Protein AF-0000000086685104 (afdb_homodimer)

Nearest PDB structures (foldseek):
  2nsg-assembly1_A  TM=6.464E-01  e=2.372E-06  Corynebacterium glutamicum
  2nsf-assembly1_A  TM=6.396E-01  e=6.032E-06  Corynebacterium glutamicum
  8af2-assembly2_B  TM=7.830E-01  e=2.736E-03  Homo sapiens
  5cog-assembly1_A  TM=7.017E-01  e=1.437E-02  Saccharomyces cerevisiae
  4x8e-assembly2_B  TM=3.716E-01  e=4.270E-02  Mycolicibacterium thermoresistibile ATCC 19527

InterPro domains:
  IPR017517 Maleylpyruvate isomerase, mycothiol-dependent enzyme [TIGR03083] (17-227)
  IPR024344 Mycothiol-dependent maleylpyruvate isomerase, metal-binding domain [PF11716] (18-158)
  IPR034660 DinB/YfiT-like putative metalloenzymes [G3DSA:1.20.120.450] (12-161)
  IPR034660 DinB/YfiT-like putative metalloenzymes [SSF109854] (9-164)

Solvent-accessible surface area (backbone atoms only — not comparable to full-atom values): 30362 Å² total; per-residue (Å²): 129,89,81,55,62,44,55,29,78,87,56,82,58,71,86,49,43,58,58,51,51,51,50,48,51,54,54,58,72,68,52,51,76,69,47,39,62,28,61,39,88,52,87,94,28,26,34,48,41,51,52,44,43,53,43,51,50,46,46,38,46,46,7,36,70,75,67,66,35,77,68,76,70,59,56,93,90,44,52,65,48,56,35,51,50,48,55,49,49,42,35,35,62,41,49,52,41,43,21,70,67,55,47,51,51,48,41,52,55,49,47,51,50,51,47,54,51,61,71,70,56,63,46,77,43,75,48,60,54,47,81,36,57,32,86,54,62,32,40,33,27,56,54,55,35,50,52,50,36,52,54,51,49,54,48,37,41,43,18,61,51,60,75,44,86,56,75,58,53,39,86,60,32,18,62,37,49,55,49,42,56,44,14,45,32,48,47,42,60,83,60,87,69,61,70,68,38,28,42,32,42,35,31,41,65,59,30,40,51,60,43,23,33,34,30,44,95,88,47,41,24,28,41,58,78,63,71,98,62,84,54,48,10,31,33,38,33,38,37,71,52,46,57,28,32,26,64,63,74,39,48,52,67,59,41,54,76,68,38,49,77,47,68,42,61,67,58,36,55,42,57,48,63,35,44,51,48,90,69,63,75,76,82,128,127,87,82,54,60,45,54,28,77,89,56,82,58,71,85,48,42,58,58,51,50,51,50,48,51,54,53,60,72,68,53,51,75,69,47,39,63,28,60,39,88,52,86,96,30,26,34,48,40,51,54,44,42,53,43,51,50,49,46,38,47,45,8,37,70,74,65,66,34,76,69,77,69,60,55,93,88,44,52,65,48,58,34,51,50,50,56,49,49,42,36,34,62,41,49,52,41,46,22,71,69,53,47,50,51,48,42,51,56,48,47,52,49,50,47,55,52,60,70,69,56,62,46,76,43,74,48,60,53,47,80,38,56,32,84,55,61,33,39,32,26,56,53,55,36,51,51,51,36,51,56,51,50,53,48,38,40,42,17,61,51,60,74,43,85,55,76,56,53,40,87,60,31,19,61,38,51,54,48,42,57,43,14,46,31,47,47,42,60,83,60,88,69,61,72,69,38,27,41,31,41,33,32,42,66,58,31,42,50,62,43,23,34,34,30,44,94,88,47,43,23,27,41,56,79,62,73,96,64,85,56,48,11,32,34,37,32,38,38,72,52,46,57,30,32,26,64,62,74,39,50,50,68,60,42,53,74,66,38,48,77,46,68,43,60,69,59,36,55,41,56,49,63,31,42,49,48,89,70,64,75,76,82,128

Sequence (568 aa):
MTDSSWLGPALDVRPVLADQQTAFIGLLRQLDADDWARPTVCPGWTVKDVAAHVLGDFVGRLSMHRDGVRVEHPRAGEAFPAFLDRINDEWVAATRRLSPAVLVDLLSSVGAAIVRFWQTVDLDAIGGSVRWAGPEAHPFWLDVAREYTEYWTHQQQICDATGRAGLADPRYVGPVIDTFLRALPHTLRDVTAPEGSTVRVTVTGPGGGAWTCTRGPDRWRLDGPAPARPPTAALDLDTDTTWRLCTRGITPEQAAARARVDGDRRLATAALQIVSIIWSPPRRMTDSSWLGPALDVRPVLADQQTAFIGLLRQLDADDWARPTVCPGWTVKDVAAHVLGDFVGRLSMHRDGVRVEHPRAGEAFPAFLDRINDEWVAATRRLSPAVLVDLLSSVGAAIVRFWQTVDLDAIGGSVRWAGPEAHPFWLDVAREYTEYWTHQQQICDATGRAGLADPRYVGPVIDTFLRALPHTLRDVTAPEGSTVRVTVTGPGGGAWTCTRGPDRWRLDGPAPARPPTAALDLDTDTTWRLCTRGITPEQAAARARVDGDRRLATAALQIVSIIWSPPRR

Organism: NCBI:txid175570

Radius of gyration: 30.04 Å; Cα contacts (8 Å, |Δi|>4): 926; chains: 2; bounding box: 49×98×61 Å

pLDDT: mean 93.77, std 8.17, range [43.78, 98.81]

Secondary structure (DSSP, 8-state):
----GGG-S----HHHHHHHHHHHHHHHHH--HHHHH-B-SSTT-BHHHHHHHHHHHHHHHIIIIIS------PPTT--HHHHHHHHHHHHHHHGGGS-HHHHHHHHHHHHHHHHHHHHTS-TTSEEEEETTTEEEEEEHHHHHHHHHHHHHHHHHHHHHHHT------HHHHHHHHHHHHTTHHHHTTT----TT-EEEEEEESTT-EEEEEEE-SSSEEEESS--SSPPSEEEEEEHHHHHHHHTTSS-HHHHHHH-EEEE-HHHHHHHTT---S--PPP--/----GGG-S----HHHHHHHHHHHHHHHHH--HHHHH-B-SSTT-BHHHHHHHHHHHHHHHIIIIIS------PPTT--HHHHHHHHHHHHHHHGGGS-HHHHHHHHHHHHHHHHHHHHHS-TTSEEEE-TTT-SSEEEHHHHHHHHHHHHHHHHHHHHHHHT------HHHHHHHHHHHHTTHHHHTTT----TT-EEEEEEESTT-EEEEEEE-SSSEEEESS--SSPPSEEEEEEHHHHHHHHTTSS-HHHHHHH-EEEE-HHHHHHHTT---S--PPP--

Foldseek 3Di:
DFDPCLLPDFDALLVCLVVLLVVLLVVLVPDDPVLQQFDWLPPPDGLVLLLQLLLVVLVQCCVCPVVVDDDQDDDVPGDPLNSVVVVSVVRSVVCVPPDSVRSSVSSNVSSVVSSVSVVPDDQQDWDADDVLLDRHIDGCSLVVLLSLLSSQVSQVRSCVRNVHDGPQALSRLLSNLSSLCSSQFVLCFPPDDDFQAKEKEFEDGRNTDIWIWGHHPRTIGIYPPDDPDDHQKYKYFYSVLRSCLQQVSDDLVVRVVRMDMDHDVVSRSSSSNHHNHSDDPPDD/DPDPCLLPDFDALLVCLVVLLVVLLVVLVPDDPVLQQFDWLPPPDGLVLLLQLLLVVLVQCCCCPVVVDDDQDDDVPGDPLNSVVVVSVVSSVVCVPPDSVRSSVSSNVSSVVSSVSVVPDDQQDWDADDVLLDRDIDGCSLVVLLSLLSSQVSQVRSCVRNVHDGPQALSRLLSNLSSLCSSQFVLCFPPDDDFQAKEKEFEDGRNTDIWIWGHHPRTIGIYPPDDPDDHQKYKYFYSVLRSCLQQVSDDLVVRVVRMDMDHDVVSRSSSSNHHNHSDDPPDD

Structure (mmCIF, N/CA/C/O backbone):
data_AF-0000000086685104-model_v1
#
loop_
_entity.id
_entity.type
_entity.pdbx_description
1 polymer 'Mycothiol-dependent maleylpyruvate isomerase metal-binding domain-containing protein'
#
loop_
_atom_site.group_PDB
_atom_site.id
_atom_site.type_symbol
_atom_site.label_atom_id
_atom_site.label_alt_id
_atom_site.label_comp_id
_atom_site.label_asym_id
_atom_site.label_entity_id
_atom_site.label_seq_id
_atom_site.pdbx_PDB_ins_code
_atom_site.Cartn_x
_atom_site.Cartn_y
_atom_site.Cartn_z
_atom_site.occupancy
_atom_site.B_iso_or_equiv
_atom_site.auth_seq_id
_atom_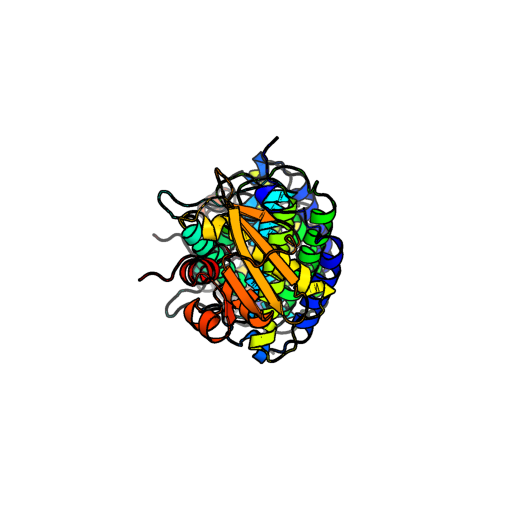site.auth_comp_id
_atom_site.auth_asym_id
_atom_site.auth_atom_id
_atom_site.pdbx_PDB_model_num
ATOM 1 N N . MET A 1 1 ? -25.766 28.453 9.922 1 51.81 1 MET A N 1
ATOM 2 C CA . MET A 1 1 ? -24.438 28.453 9.328 1 51.81 1 MET A CA 1
ATOM 3 C C . MET A 1 1 ? -23.359 28.359 10.398 1 51.81 1 MET A C 1
ATOM 5 O O . MET A 1 1 ? -23.391 29.094 11.383 1 51.81 1 MET A O 1
ATOM 9 N N . THR A 1 2 ? -22.641 27.141 10.438 1 69.31 2 THR A N 1
ATOM 10 C CA . THR A 1 2 ? -21.609 26.938 11.453 1 69.31 2 THR A CA 1
ATOM 11 C C . THR A 1 2 ? -20.609 28.094 11.438 1 69.31 2 THR A C 1
ATOM 13 O O . THR A 1 2 ? -20.047 28.422 10.391 1 69.31 2 THR A O 1
ATOM 16 N N . ASP A 1 3 ? -20.641 28.938 12.445 1 80.94 3 ASP A N 1
ATOM 17 C CA . ASP A 1 3 ? -19.75 30.078 12.57 1 80.94 3 ASP A CA 1
ATOM 18 C C . ASP A 1 3 ? -18.297 29.625 12.789 1 80.94 3 ASP A C 1
ATOM 20 O O . ASP A 1 3 ? -17.984 29.016 13.812 1 80.94 3 ASP A O 1
ATOM 24 N N . SER A 1 4 ? -17.469 29.828 11.773 1 83.38 4 SER A N 1
ATOM 25 C CA . SER A 1 4 ? -16.047 29.469 11.867 1 83.38 4 SER A CA 1
ATOM 26 C C . SER A 1 4 ? -15.164 30.703 11.859 1 83.38 4 SER A C 1
ATOM 28 O O . SER A 1 4 ? -13.961 30.609 11.586 1 83.38 4 SER A O 1
ATOM 30 N N . SER A 1 5 ? -15.797 31.859 12.18 1 83.88 5 SER A N 1
ATOM 31 C CA . SER A 1 5 ? -15.078 33.125 12.055 1 83.88 5 SER A CA 1
ATOM 32 C C . SER A 1 5 ? -14 33.25 13.117 1 83.88 5 SER A C 1
ATOM 34 O O . SER A 1 5 ? -13.078 34.062 12.977 1 83.88 5 SER A O 1
ATOM 36 N N . TRP A 1 6 ? -14.156 32.469 14.156 1 88.62 6 TRP A N 1
ATOM 37 C CA . TRP A 1 6 ? -13.172 32.531 15.227 1 88.62 6 TRP A CA 1
ATOM 38 C C . TRP A 1 6 ? -11.82 32.031 14.766 1 88.62 6 TRP A C 1
ATOM 40 O O . TRP A 1 6 ? -10.805 32.219 15.43 1 88.62 6 TRP A O 1
ATOM 50 N N . LEU A 1 7 ? -11.742 31.344 13.586 1 91.5 7 LEU A N 1
ATOM 51 C CA . LEU A 1 7 ? -10.508 30.797 13.023 1 91.5 7 LEU A CA 1
ATOM 52 C C . LEU A 1 7 ? -9.781 31.844 12.195 1 91.5 7 LEU A C 1
ATOM 54 O O . LEU A 1 7 ? -8.648 31.625 11.758 1 91.5 7 LEU A O 1
ATOM 58 N N . GLY A 1 8 ? -10.352 33.031 12.023 1 90.75 8 GLY A N 1
ATOM 59 C CA . GLY A 1 8 ? -9.781 34 11.125 1 90.75 8 GLY A CA 1
ATOM 60 C C . GLY A 1 8 ? -10.164 33.781 9.672 1 90.75 8 GLY A C 1
ATOM 61 O O . GLY A 1 8 ? -11 32.938 9.367 1 90.75 8 GLY A O 1
ATOM 62 N N . PRO A 1 9 ? -9.57 34.625 8.789 1 91.31 9 PRO A N 1
ATOM 63 C CA . PRO A 1 9 ? -9.93 34.5 7.375 1 91.31 9 PRO A CA 1
ATOM 64 C C . PRO A 1 9 ? -9.531 33.156 6.762 1 91.31 9 PRO A C 1
ATOM 66 O O . PRO A 1 9 ? -8.492 32.594 7.133 1 91.31 9 PRO A O 1
ATOM 69 N N . ALA A 1 10 ? -10.305 32.75 5.777 1 93.44 10 ALA A N 1
ATOM 70 C CA . ALA A 1 10 ? -10.031 31.484 5.09 1 93.44 10 ALA A CA 1
ATOM 71 C C . ALA A 1 10 ? -8.695 31.547 4.355 1 93.44 10 ALA A C 1
ATOM 73 O O . ALA A 1 10 ? -8.281 32.594 3.881 1 93.44 10 ALA A O 1
ATOM 74 N N . LEU A 1 11 ? -8.031 30.469 4.332 1 94.62 11 LEU A N 1
ATOM 75 C CA . LEU A 1 11 ? -6.77 30.281 3.629 1 94.62 11 LEU A CA 1
ATOM 76 C C . LEU A 1 11 ? -6.93 29.297 2.48 1 94.62 11 LEU A C 1
ATOM 78 O O . LEU A 1 11 ? -7.512 28.219 2.658 1 94.62 11 LEU A O 1
ATOM 82 N N . ASP A 1 12 ? -6.523 29.703 1.293 1 97.31 12 ASP A N 1
ATOM 83 C CA . ASP A 1 12 ? -6.539 28.797 0.142 1 97.31 12 ASP A CA 1
ATOM 84 C C . ASP A 1 12 ? -5.125 28.359 -0.228 1 97.31 12 ASP A C 1
ATOM 86 O O . ASP A 1 12 ? -4.348 29.141 -0.771 1 97.31 12 ASP A O 1
ATOM 90 N N . VAL A 1 13 ? -4.793 27.094 0.024 1 98.06 13 VAL A N 1
ATOM 91 C CA . VAL A 1 13 ? -3.436 26.625 -0.223 1 98.06 13 VAL A CA 1
ATOM 92 C C . VAL A 1 13 ? -3.383 25.875 -1.556 1 98.06 13 VAL A C 1
ATOM 94 O O . VAL A 1 13 ? -2.326 25.375 -1.955 1 98.06 13 VAL A O 1
ATOM 97 N N . ARG A 1 14 ? -4.438 25.781 -2.344 1 97.62 14 ARG A N 1
ATOM 98 C CA . ARG A 1 14 ? -4.543 25 -3.566 1 97.62 14 ARG A CA 1
ATOM 99 C C . ARG A 1 14 ? -3.518 25.453 -4.602 1 97.62 14 ARG A C 1
ATOM 101 O O . ARG A 1 14 ? -2.934 24.625 -5.309 1 97.62 14 ARG A O 1
ATOM 108 N N . PRO A 1 15 ? -3.143 26.688 -4.609 1 96.94 15 PRO A N 1
ATOM 109 C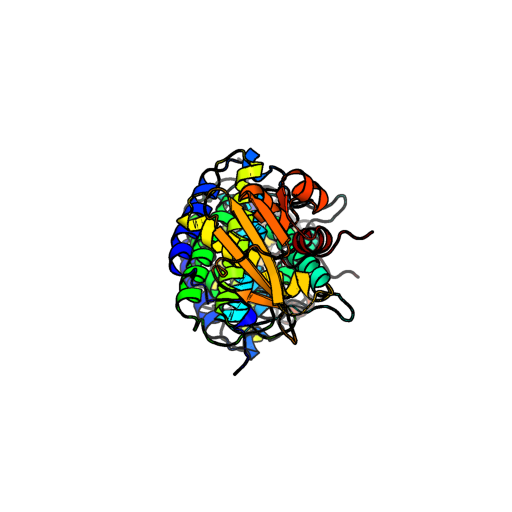 CA . PRO A 1 15 ? -2.223 27.141 -5.652 1 96.94 15 PRO A CA 1
ATOM 110 C C . PRO A 1 15 ? -0.804 26.625 -5.465 1 96.94 15 PRO A C 1
ATOM 112 O O . PRO A 1 15 ? -0.026 26.578 -6.422 1 96.94 15 PRO A O 1
ATOM 115 N N . VAL A 1 16 ? -0.402 26.188 -4.246 1 97.31 16 VAL A N 1
ATOM 116 C CA . VAL A 1 16 ? 0.986 25.797 -4.027 1 97.31 16 VAL A CA 1
ATOM 117 C C . VAL A 1 16 ? 1.083 24.281 -3.912 1 97.31 16 VAL A C 1
ATOM 119 O O . VAL A 1 16 ? 2.18 23.719 -3.781 1 97.31 16 VAL A O 1
ATOM 122 N N . LEU A 1 17 ? -0.006 23.547 -4.008 1 97.88 17 LEU A N 1
ATOM 123 C CA . LEU A 1 17 ? -0.013 22.109 -3.781 1 97.88 17 LEU A CA 1
ATOM 124 C C . LEU A 1 17 ? 0.81 21.391 -4.844 1 97.88 17 LEU A C 1
ATOM 126 O O . LEU A 1 17 ? 1.62 20.516 -4.523 1 97.88 17 LEU A O 1
ATOM 130 N N . ALA A 1 18 ? 0.581 21.781 -6.078 1 97.69 18 ALA A N 1
ATOM 131 C CA . ALA A 1 18 ? 1.278 21.125 -7.176 1 97.69 18 ALA A CA 1
ATOM 132 C C . ALA A 1 18 ? 2.783 21.344 -7.09 1 97.69 18 ALA A C 1
ATOM 134 O O . ALA A 1 18 ? 3.574 20.422 -7.301 1 97.69 18 ALA A O 1
ATOM 135 N N . ASP A 1 19 ? 3.137 22.578 -6.766 1 97.25 19 ASP A N 1
ATOM 136 C CA . ASP A 1 19 ? 4.551 22.922 -6.648 1 97.25 19 ASP A CA 1
ATOM 137 C C . ASP A 1 19 ? 5.207 22.156 -5.496 1 97.25 19 ASP A C 1
ATOM 139 O O . ASP A 1 19 ? 6.34 21.688 -5.621 1 97.25 19 ASP A O 1
ATOM 143 N N . GLN A 1 20 ? 4.535 22.125 -4.426 1 97.38 20 GLN A N 1
ATOM 144 C CA . GLN A 1 20 ? 5.051 21.406 -3.273 1 97.38 20 GLN A CA 1
ATOM 145 C C . GLN A 1 20 ? 5.215 19.922 -3.59 1 97.38 20 GLN A C 1
ATOM 147 O O . GLN A 1 20 ? 6.215 19.297 -3.213 1 97.38 20 GLN A O 1
ATOM 152 N N . GLN A 1 21 ? 4.242 19.312 -4.285 1 98 21 GLN A N 1
ATOM 153 C CA . GLN A 1 21 ? 4.312 17.922 -4.688 1 98 21 GLN A CA 1
ATOM 154 C C . GLN A 1 21 ? 5.508 17.672 -5.605 1 98 21 GLN A C 1
ATOM 156 O O . GLN A 1 21 ? 6.219 16.672 -5.453 1 98 21 GLN A O 1
ATOM 161 N N . THR A 1 22 ? 5.73 18.562 -6.531 1 98.12 22 THR A N 1
ATOM 162 C CA . THR A 1 22 ? 6.871 18.469 -7.434 1 98.12 22 THR A CA 1
ATOM 163 C C . THR A 1 22 ? 8.18 18.531 -6.656 1 98.12 22 THR A C 1
ATOM 165 O O . THR A 1 22 ? 9.094 17.734 -6.902 1 98.12 22 THR A O 1
ATOM 168 N N . ALA A 1 23 ? 8.242 19.453 -5.711 1 98.12 23 ALA A N 1
ATOM 169 C CA . ALA A 1 23 ? 9.438 19.578 -4.883 1 98.12 23 ALA A CA 1
ATOM 170 C C . ALA A 1 23 ? 9.68 18.328 -4.055 1 98.12 23 ALA A C 1
ATOM 172 O O . ALA A 1 23 ? 10.828 17.891 -3.887 1 98.12 23 ALA A O 1
ATOM 173 N N . PHE A 1 24 ? 8.633 17.75 -3.529 1 98.44 24 PHE A N 1
ATOM 174 C CA . PHE A 1 24 ? 8.727 16.547 -2.715 1 98.44 24 PHE A CA 1
ATOM 175 C C . PHE A 1 24 ? 9.273 15.383 -3.533 1 98.44 24 PHE A C 1
ATOM 177 O O . PHE A 1 24 ? 10.211 14.711 -3.109 1 98.44 24 PHE A O 1
ATOM 184 N N . ILE A 1 25 ? 8.719 15.18 -4.711 1 98.69 25 ILE A N 1
ATOM 185 C CA . ILE A 1 25 ? 9.164 14.094 -5.578 1 98.69 25 ILE A CA 1
ATOM 186 C C . ILE A 1 25 ? 10.609 14.344 -6.012 1 98.69 25 ILE A C 1
ATOM 188 O O . ILE A 1 25 ? 11.414 13.406 -6.066 1 98.69 25 ILE A O 1
ATOM 192 N N . GLY A 1 26 ? 10.922 15.609 -6.355 1 98.44 26 GLY A N 1
ATOM 193 C CA . GLY A 1 26 ? 12.297 15.961 -6.676 1 98.44 26 GLY A CA 1
ATOM 194 C C . GLY A 1 26 ? 13.273 15.609 -5.57 1 98.44 26 GLY A C 1
ATOM 195 O O . GLY A 1 26 ? 14.352 15.07 -5.832 1 98.44 26 GLY A O 1
ATOM 196 N N . LEU A 1 27 ? 12.93 15.922 -4.344 1 98.56 27 LEU A N 1
ATOM 197 C CA . LEU A 1 27 ? 13.742 15.578 -3.184 1 98.56 27 LEU A CA 1
ATOM 198 C C . LEU A 1 27 ? 13.961 14.07 -3.104 1 98.56 27 LEU A C 1
ATOM 200 O O . LEU A 1 27 ? 15.102 13.609 -2.99 1 98.56 27 LEU A O 1
ATOM 204 N N . LEU A 1 28 ? 12.922 13.289 -3.207 1 98.75 28 LEU A N 1
ATOM 205 C CA . LEU A 1 28 ? 13.008 11.836 -3.055 1 98.75 28 LEU A CA 1
ATOM 206 C C . LEU A 1 28 ? 13.891 11.227 -4.137 1 98.75 28 LEU A C 1
ATOM 208 O O . LEU A 1 28 ? 14.633 10.273 -3.873 1 98.75 28 LEU A O 1
ATOM 212 N N . ARG A 1 29 ? 13.805 11.773 -5.316 1 98.38 29 ARG A N 1
ATOM 213 C CA . ARG A 1 29 ? 14.562 11.234 -6.445 1 98.38 29 ARG A CA 1
ATOM 214 C C . ARG A 1 29 ? 16.062 11.477 -6.266 1 98.38 29 ARG A C 1
ATOM 216 O O . ARG A 1 29 ? 16.875 10.828 -6.926 1 98.38 29 ARG A O 1
ATOM 223 N N . GLN A 1 30 ? 16.438 12.359 -5.371 1 98.06 30 GLN A N 1
ATOM 224 C CA . GLN A 1 30 ? 17.828 12.688 -5.145 1 98.06 30 GLN A CA 1
ATOM 225 C C . GLN A 1 30 ? 18.438 11.805 -4.055 1 98.06 30 GLN A C 1
ATOM 227 O O . GLN A 1 30 ? 19.656 11.781 -3.873 1 98.06 30 GLN A O 1
ATOM 232 N N . LEU A 1 31 ? 17.672 11.109 -3.365 1 98.62 31 LEU A N 1
ATOM 233 C CA . LEU A 1 31 ? 18.141 10.367 -2.199 1 98.62 31 LEU A CA 1
ATOM 234 C C . LEU A 1 31 ? 18.812 9.062 -2.619 1 98.62 31 LEU A C 1
ATOM 236 O O . LEU A 1 31 ? 18.344 8.383 -3.531 1 98.62 31 LEU A O 1
ATOM 240 N N . ASP A 1 32 ? 19.938 8.703 -2.033 1 97.75 32 ASP A N 1
ATOM 241 C CA . ASP A 1 32 ? 20.578 7.41 -2.252 1 97.75 32 ASP A CA 1
ATOM 242 C C . ASP A 1 32 ? 20.188 6.41 -1.168 1 97.75 32 ASP A C 1
ATOM 244 O O . ASP A 1 32 ? 19.344 6.707 -0.314 1 97.75 32 ASP A O 1
ATOM 248 N N . ALA A 1 33 ? 20.734 5.223 -1.212 1 96.25 33 ALA A N 1
ATOM 249 C CA . ALA A 1 33 ? 20.344 4.137 -0.32 1 96.25 33 ALA A CA 1
ATOM 250 C C . ALA A 1 33 ? 20.594 4.504 1.14 1 96.25 33 ALA A C 1
ATOM 252 O O . ALA A 1 33 ? 19.781 4.199 2.014 1 96.25 33 ALA A O 1
ATOM 253 N N . ASP A 1 34 ? 21.688 5.148 1.407 1 97.81 34 ASP A N 1
ATOM 254 C CA . ASP A 1 34 ? 22.016 5.566 2.768 1 97.81 34 ASP A CA 1
ATOM 255 C C . ASP A 1 34 ? 21.031 6.613 3.271 1 97.81 34 ASP A C 1
ATOM 257 O O . ASP A 1 34 ? 20.609 6.574 4.43 1 97.81 34 ASP A O 1
ATOM 261 N N . ASP A 1 35 ? 20.641 7.559 2.412 1 98.62 35 ASP A N 1
ATOM 262 C CA . ASP A 1 35 ? 19.672 8.586 2.771 1 98.62 35 ASP A CA 1
ATOM 263 C C . ASP A 1 35 ? 18.344 7.961 3.17 1 98.62 35 ASP A C 1
ATOM 265 O O . ASP A 1 35 ? 17.75 8.328 4.195 1 98.62 35 ASP A O 1
ATOM 269 N N . TRP A 1 36 ? 17.906 7.051 2.393 1 98.19 36 TRP A N 1
ATOM 270 C CA . TRP A 1 36 ? 16.609 6.414 2.629 1 98.19 36 TRP A CA 1
ATOM 271 C C . TRP A 1 36 ? 16.594 5.703 3.977 1 98.19 36 TRP A C 1
ATOM 273 O O . TRP A 1 36 ? 15.539 5.59 4.613 1 98.19 36 TRP A O 1
ATOM 283 N N . ALA A 1 37 ? 17.719 5.273 4.434 1 97.12 37 ALA A N 1
ATOM 284 C CA . ALA A 1 37 ? 17.797 4.461 5.645 1 97.12 37 ALA A CA 1
ATOM 285 C C . ALA A 1 37 ? 18.016 5.34 6.879 1 97.12 37 ALA A C 1
ATOM 287 O O . ALA A 1 37 ? 17.953 4.852 8.008 1 97.12 37 ALA A O 1
ATOM 288 N N . ARG A 1 38 ? 18.203 6.629 6.703 1 98.44 38 ARG A N 1
ATOM 289 C CA . ARG A 1 38 ? 18.5 7.52 7.816 1 98.44 38 ARG A CA 1
ATOM 290 C C . ARG A 1 38 ? 17.312 7.641 8.758 1 98.44 38 ARG A C 1
ATOM 292 O O . ARG A 1 38 ? 16.156 7.719 8.305 1 98.44 38 ARG A O 1
ATOM 299 N N . PRO A 1 39 ? 17.594 7.641 10.078 1 98.19 39 PRO A N 1
ATOM 300 C CA . PRO A 1 39 ? 16.531 7.938 11.031 1 98.19 39 PRO A CA 1
ATOM 301 C C . PRO A 1 39 ? 16.031 9.375 10.938 1 98.19 39 PRO A C 1
ATOM 303 O O . PRO A 1 39 ? 16.781 10.266 10.508 1 98.19 39 PRO A O 1
ATOM 306 N N . THR A 1 40 ? 14.828 9.617 11.281 1 97.44 40 THR A N 1
ATOM 307 C CA . THR A 1 40 ? 14.25 10.953 11.312 1 97.44 40 THR A CA 1
ATOM 308 C C . THR A 1 40 ? 13.883 11.352 12.742 1 97.44 40 THR A C 1
ATOM 310 O O . THR A 1 40 ? 14.133 10.602 13.688 1 97.44 40 THR A O 1
ATOM 313 N N . VAL A 1 41 ? 13.289 12.547 12.859 1 94.44 41 VAL A N 1
ATOM 314 C CA . VAL A 1 41 ? 12.836 13.031 14.164 1 94.44 41 VAL A CA 1
ATOM 315 C C . VAL A 1 41 ? 11.602 12.25 14.609 1 94.44 41 VAL A C 1
ATOM 317 O O . VAL A 1 41 ? 11.25 12.258 15.789 1 94.44 41 VAL A O 1
ATOM 320 N N . CYS A 1 42 ? 10.891 11.578 13.617 1 93.25 42 CYS A N 1
ATOM 321 C CA . CYS A 1 42 ? 9.781 10.695 13.977 1 93.25 42 CYS A CA 1
ATOM 322 C C . CYS A 1 42 ? 10.297 9.406 14.617 1 93.25 42 CYS A C 1
ATOM 324 O O . CYS A 1 42 ? 11.023 8.641 13.984 1 93.25 42 CYS A O 1
ATOM 326 N N . PRO A 1 43 ? 9.953 9.227 15.859 1 90.56 43 PRO A N 1
ATOM 327 C CA . PRO A 1 43 ? 10.547 8.094 16.578 1 90.56 43 PRO A CA 1
ATOM 328 C C . PRO A 1 43 ? 10.32 6.762 15.859 1 90.56 43 PRO A C 1
ATOM 330 O O . PRO A 1 43 ? 9.18 6.387 15.594 1 90.56 43 PRO A O 1
ATOM 333 N N . GLY A 1 44 ? 11.438 6.086 15.539 1 94.06 44 GLY A N 1
ATOM 334 C CA . GLY A 1 44 ? 11.383 4.746 14.969 1 94.06 44 GLY A CA 1
ATOM 335 C C . GLY A 1 44 ? 11.219 4.746 13.461 1 94.06 44 GLY A C 1
ATOM 336 O O . GLY A 1 44 ? 11.203 3.686 12.836 1 94.06 44 GLY A O 1
ATOM 337 N N . TRP A 1 45 ? 11.133 5.91 12.859 1 96.94 45 TRP A N 1
ATOM 338 C CA . TRP A 1 45 ? 10.883 5.961 11.422 1 96.94 45 TRP A CA 1
ATOM 339 C C . TRP A 1 45 ? 12.102 6.484 10.68 1 96.94 45 TRP A C 1
ATOM 341 O O . TRP A 1 45 ? 12.672 7.52 11.047 1 96.94 45 TRP A O 1
ATOM 351 N N . THR A 1 46 ? 12.492 5.762 9.703 1 98.06 46 THR A N 1
ATOM 352 C CA . THR A 1 46 ? 13.5 6.211 8.75 1 98.06 46 THR A CA 1
ATOM 353 C C . THR A 1 46 ? 12.883 7.156 7.719 1 98.06 46 THR A C 1
ATOM 355 O O . THR A 1 46 ? 11.672 7.363 7.707 1 98.06 46 THR A O 1
ATOM 358 N N . VAL A 1 47 ? 13.734 7.719 6.871 1 98.75 47 VAL A N 1
ATOM 359 C CA . VAL A 1 47 ? 13.281 8.531 5.75 1 98.75 47 VAL A CA 1
ATOM 360 C C . VAL A 1 47 ? 12.297 7.738 4.898 1 98.75 47 VAL A C 1
ATOM 362 O O . VAL A 1 47 ? 11.25 8.258 4.496 1 98.75 47 VAL A O 1
ATOM 365 N N . LYS A 1 48 ? 12.562 6.48 4.656 1 98.31 48 LYS A N 1
ATOM 366 C CA . LYS A 1 48 ? 11.664 5.641 3.863 1 98.31 48 LYS A CA 1
ATOM 367 C C . LYS A 1 48 ? 10.312 5.477 4.551 1 98.31 48 LYS A C 1
ATOM 369 O O . LYS A 1 48 ? 9.273 5.516 3.898 1 98.31 48 LYS A O 1
ATOM 374 N N . ASP A 1 49 ? 10.359 5.312 5.84 1 98.19 49 ASP A N 1
ATOM 375 C CA . ASP A 1 49 ? 9.117 5.145 6.598 1 98.19 49 ASP A CA 1
ATOM 376 C C . ASP A 1 49 ? 8.258 6.406 6.523 1 98.19 49 ASP A C 1
ATOM 378 O O . ASP A 1 49 ? 7.035 6.32 6.406 1 98.19 49 ASP A O 1
ATOM 382 N N . VAL A 1 50 ? 8.898 7.551 6.578 1 98.62 50 VAL A N 1
ATOM 383 C CA . VAL A 1 50 ? 8.172 8.812 6.496 1 98.62 50 VAL A CA 1
ATOM 384 C C . VAL A 1 50 ? 7.531 8.953 5.113 1 98.62 50 VAL A C 1
ATOM 386 O O . VAL A 1 50 ? 6.367 9.352 5 1 98.62 50 VAL A O 1
ATOM 389 N N . ALA A 1 51 ? 8.289 8.594 4.094 1 98.81 51 ALA A N 1
ATOM 390 C CA . ALA A 1 51 ? 7.742 8.633 2.742 1 98.81 51 ALA A CA 1
ATOM 391 C C . ALA A 1 51 ? 6.559 7.68 2.602 1 98.81 51 ALA A C 1
ATOM 393 O O . ALA A 1 51 ? 5.539 8.031 2.004 1 98.81 51 ALA A O 1
ATOM 394 N N . ALA A 1 52 ? 6.695 6.512 3.152 1 98.56 52 ALA A N 1
ATOM 395 C CA . ALA A 1 52 ? 5.602 5.539 3.137 1 98.56 52 ALA A CA 1
ATOM 396 C C . ALA A 1 52 ? 4.379 6.082 3.869 1 98.56 52 ALA A C 1
ATOM 398 O O . ALA A 1 52 ? 3.244 5.875 3.43 1 98.56 52 ALA A O 1
ATOM 399 N N . HIS A 1 53 ? 4.605 6.723 4.949 1 98.31 53 HIS A N 1
ATOM 400 C CA . HIS A 1 53 ? 3.52 7.332 5.707 1 98.31 53 HIS A CA 1
ATOM 401 C C . HIS A 1 53 ? 2.768 8.359 4.863 1 98.31 53 HIS A C 1
ATOM 403 O O . HIS A 1 53 ? 1.535 8.391 4.875 1 98.31 53 HIS A O 1
ATOM 409 N N . VAL A 1 54 ? 3.502 9.195 4.156 1 98.56 54 VAL A N 1
ATOM 410 C CA . VAL A 1 54 ? 2.875 10.195 3.299 1 98.56 54 VAL A CA 1
ATOM 411 C C . VAL A 1 54 ? 2.002 9.508 2.252 1 98.56 54 VAL A C 1
ATOM 413 O O . VAL A 1 54 ? 0.887 9.953 1.974 1 98.56 54 VAL A O 1
ATOM 416 N N . LEU A 1 55 ? 2.523 8.406 1.694 1 98.62 55 LEU A N 1
ATOM 417 C CA . LEU A 1 55 ? 1.724 7.629 0.751 1 98.62 55 LEU A CA 1
ATOM 418 C C . LEU A 1 55 ? 0.438 7.137 1.406 1 98.62 55 LEU A C 1
ATOM 420 O O . LEU A 1 55 ? -0.634 7.191 0.798 1 98.62 55 LEU A O 1
ATOM 424 N N . GLY A 1 56 ? 0.562 6.645 2.625 1 97.75 56 GLY A N 1
ATOM 425 C CA . GLY A 1 56 ? -0.61 6.219 3.371 1 97.75 56 GLY A CA 1
ATOM 426 C C . GLY A 1 56 ? -1.639 7.32 3.547 1 97.75 56 GLY A C 1
ATOM 427 O O . GLY A 1 56 ? -2.842 7.078 3.422 1 97.75 56 GLY A O 1
ATOM 428 N N . ASP A 1 57 ? -1.163 8.508 3.83 1 96.69 57 ASP A N 1
ATOM 429 C CA . ASP A 1 57 ? -2.051 9.656 3.951 1 96.69 57 ASP A CA 1
ATOM 430 C C . ASP A 1 57 ? -2.775 9.938 2.637 1 96.69 57 ASP A C 1
ATOM 432 O O . ASP A 1 57 ? -3.98 10.195 2.629 1 96.69 57 ASP A O 1
ATOM 436 N N . PHE A 1 58 ? -2.029 9.906 1.518 1 97.69 58 PHE A N 1
ATOM 437 C CA . PHE A 1 58 ? -2.592 10.188 0.202 1 97.69 58 PHE A CA 1
ATOM 438 C C . PHE A 1 58 ? -3.703 9.203 -0.133 1 97.69 58 PHE A C 1
ATOM 440 O O . PHE A 1 58 ? -4.824 9.602 -0.451 1 97.69 58 PHE A O 1
ATOM 447 N N . VAL A 1 59 ? -3.42 7.945 0.021 1 97.38 59 VAL A N 1
ATOM 448 C CA . VAL A 1 59 ? -4.398 6.941 -0.388 1 97.38 59 VAL A CA 1
ATOM 449 C C . VAL A 1 59 ? -5.586 6.961 0.572 1 97.38 59 VAL A C 1
ATOM 451 O O . VAL A 1 59 ? -6.727 6.738 0.162 1 97.38 59 VAL A O 1
ATOM 454 N N . GLY A 1 60 ? -5.32 7.184 1.846 1 95.56 60 GLY A N 1
ATOM 455 C CA . GLY A 1 60 ? -6.414 7.332 2.795 1 95.56 60 GLY A CA 1
ATOM 456 C C . GLY A 1 60 ? -7.316 8.508 2.486 1 95.56 60 GLY A C 1
ATOM 457 O O . GLY A 1 60 ? -8.539 8.391 2.545 1 95.56 60 GLY A O 1
ATOM 458 N N . ARG A 1 61 ? -6.707 9.633 2.146 1 94.62 61 ARG A N 1
ATOM 459 C CA . ARG A 1 61 ? -7.457 10.844 1.822 1 94.62 61 ARG A CA 1
ATOM 460 C C . ARG A 1 61 ? -8.32 10.641 0.584 1 94.62 61 ARG A C 1
ATOM 462 O O . ARG A 1 61 ? -9.5 10.992 0.579 1 94.62 61 ARG A O 1
ATOM 469 N N . LEU A 1 62 ? -7.746 10.094 -0.479 1 97.12 62 LEU A N 1
ATOM 470 C CA . LEU A 1 62 ? -8.516 9.828 -1.689 1 97.12 62 LEU A CA 1
ATOM 471 C C . LEU A 1 62 ? -9.656 8.859 -1.404 1 97.12 62 LEU A C 1
ATOM 473 O O . LEU A 1 62 ? -10.789 9.078 -1.845 1 97.12 62 LEU A O 1
ATOM 477 N N . SER A 1 63 ? -9.383 7.816 -0.634 1 97.38 63 SER A N 1
ATOM 478 C CA . SER A 1 63 ? -10.398 6.805 -0.335 1 97.38 63 SER A CA 1
ATOM 479 C C . SER A 1 63 ? -11.547 7.398 0.471 1 97.38 63 SER A C 1
ATOM 481 O O . SER A 1 63 ? -12.719 7.191 0.14 1 97.38 63 SER A O 1
ATOM 483 N N . MET A 1 64 ? -11.227 8.18 1.473 1 93.62 64 MET A N 1
ATOM 484 C CA . MET A 1 64 ? -12.227 8.695 2.398 1 93.62 64 MET A CA 1
ATOM 485 C C . MET A 1 64 ? -12.969 9.883 1.795 1 93.62 64 MET A C 1
ATOM 487 O O . MET A 1 64 ? -14.195 9.953 1.85 1 93.62 64 MET A O 1
ATOM 491 N N . HIS A 1 65 ? -12.273 10.805 1.214 1 92.12 65 HIS A N 1
ATOM 492 C CA . HIS A 1 65 ? -12.875 12.086 0.873 1 92.12 65 HIS A CA 1
ATOM 493 C C . HIS A 1 65 ? -13.273 12.141 -0.598 1 92.12 65 HIS A C 1
ATOM 495 O O . HIS A 1 65 ? -14.336 12.656 -0.94 1 92.12 65 HIS A O 1
ATOM 501 N N . ARG A 1 66 ? -12.438 11.609 -1.461 1 94.5 66 ARG A N 1
ATOM 502 C CA . ARG A 1 66 ? -12.805 11.578 -2.873 1 94.5 66 ARG A CA 1
ATOM 503 C C . ARG A 1 66 ? -13.82 10.477 -3.154 1 94.5 66 ARG A C 1
ATOM 505 O O . ARG A 1 66 ? -14.805 10.695 -3.859 1 94.5 66 ARG A O 1
ATOM 512 N N . ASP A 1 67 ? -13.609 9.289 -2.549 1 95.88 67 ASP A N 1
ATOM 513 C CA . ASP A 1 67 ? -14.383 8.117 -2.932 1 95.88 67 ASP A CA 1
ATOM 514 C C . ASP A 1 67 ? -15.484 7.828 -1.918 1 95.88 67 ASP A C 1
ATOM 516 O O . ASP A 1 67 ? -16.359 6.988 -2.16 1 95.88 67 ASP A O 1
ATOM 520 N N . GLY A 1 68 ? -15.406 8.438 -0.733 1 92.88 68 GLY A N 1
ATOM 521 C CA . GLY A 1 68 ? -16.453 8.289 0.262 1 92.88 68 GLY A CA 1
ATOM 522 C C . GLY A 1 68 ? -16.391 6.953 0.983 1 92.88 68 GLY A C 1
ATOM 523 O O . GLY A 1 68 ? -17.422 6.43 1.412 1 92.88 68 GLY A O 1
ATOM 524 N N . VAL A 1 69 ? -15.203 6.359 1.044 1 89.44 69 VAL A N 1
ATOM 525 C CA . VAL A 1 69 ? -15.047 5.051 1.67 1 89.44 69 VAL A CA 1
ATOM 526 C C . VAL A 1 69 ? -14.195 5.18 2.934 1 89.44 69 VAL A C 1
ATOM 528 O O . VAL A 1 69 ? -13.039 5.602 2.871 1 89.44 69 VAL A O 1
ATOM 531 N N . ARG A 1 70 ? -14.781 4.965 4.109 1 80.56 70 ARG A N 1
ATOM 532 C CA . ARG A 1 70 ? -14.047 4.914 5.371 1 80.56 70 ARG A CA 1
ATOM 533 C C . ARG A 1 70 ? -14.141 3.525 6 1 80.56 70 ARG A C 1
ATOM 535 O O . ARG A 1 70 ? -15.219 3.1 6.414 1 80.56 70 ARG A O 1
ATOM 542 N N . VAL A 1 71 ? -13.023 2.875 5.926 1 73 71 VAL A N 1
ATOM 543 C CA . VAL A 1 71 ? -13.07 1.5 6.414 1 73 71 VAL A CA 1
ATOM 544 C C . VAL A 1 71 ? -12.477 1.43 7.82 1 73 71 VAL A C 1
ATOM 546 O O . VAL A 1 71 ? -12.969 0.688 8.672 1 73 71 VAL A O 1
ATOM 549 N N . GLU A 1 72 ? -11.492 2.293 8.062 1 82.69 72 GLU A N 1
ATOM 550 C CA . GLU A 1 72 ? -10.82 2.23 9.352 1 82.69 72 GLU A CA 1
ATOM 551 C C . GLU A 1 72 ? -11.531 3.084 10.391 1 82.69 72 GLU A C 1
ATOM 553 O O . GLU A 1 72 ? -11.945 4.207 10.102 1 82.69 72 GLU A O 1
ATOM 558 N N . HIS A 1 73 ? -11.75 2.475 11.57 1 89.5 73 HIS A N 1
ATOM 559 C CA . HIS A 1 73 ? -12.32 3.166 12.719 1 89.5 73 HIS A CA 1
ATOM 560 C C . HIS A 1 73 ? -11.664 2.707 14.023 1 89.5 73 HIS A C 1
ATOM 562 O O . HIS A 1 73 ? -11.102 1.611 14.086 1 89.5 73 HIS A O 1
ATOM 568 N N . PRO A 1 74 ? -11.688 3.584 15 1 92.5 74 PRO A N 1
ATOM 569 C CA . PRO A 1 74 ? -11.148 3.166 16.297 1 92.5 74 PRO A CA 1
ATOM 570 C C . PRO A 1 74 ? -11.805 1.897 16.828 1 92.5 74 PRO A C 1
ATOM 572 O O . PRO A 1 74 ? -13.008 1.699 16.641 1 92.5 74 PRO A O 1
ATOM 575 N N . ARG A 1 75 ? -11.016 1.036 17.422 1 93.06 75 ARG A N 1
ATOM 576 C CA . ARG A 1 75 ? -11.57 -0.077 18.188 1 93.06 75 ARG A CA 1
ATOM 577 C C . ARG A 1 75 ? -12.336 0.425 19.406 1 93.06 75 ARG A C 1
ATOM 579 O O . ARG A 1 75 ? -12.203 1.585 19.797 1 93.06 75 ARG A O 1
ATOM 586 N N . ALA A 1 76 ? -13.203 -0.433 19.984 1 94.38 76 ALA A N 1
ATOM 587 C CA . ALA A 1 76 ? -13.953 -0.054 21.172 1 94.38 76 ALA A CA 1
ATOM 588 C C . ALA A 1 76 ? -13.023 0.438 22.281 1 94.38 76 ALA A C 1
ATOM 590 O O . ALA A 1 76 ? -12.102 -0.271 22.688 1 94.38 76 ALA A O 1
ATOM 591 N N . GLY A 1 77 ? -13.211 1.625 22.688 1 94.94 77 GLY A N 1
ATOM 592 C CA . GLY A 1 77 ? -12.43 2.176 23.781 1 94.94 77 GLY A CA 1
ATOM 593 C C . GLY A 1 77 ? -11.102 2.76 23.344 1 94.94 77 GLY A C 1
ATOM 594 O O . GLY A 1 77 ? -10.375 3.334 24.156 1 94.94 77 GLY A O 1
ATOM 595 N N . GLU A 1 78 ? -10.773 2.66 22.109 1 93.94 78 GLU A N 1
ATOM 596 C CA . GLU A 1 78 ? -9.508 3.18 21.594 1 93.94 78 GLU A CA 1
ATOM 597 C C . GLU A 1 78 ? -9.586 4.684 21.359 1 93.94 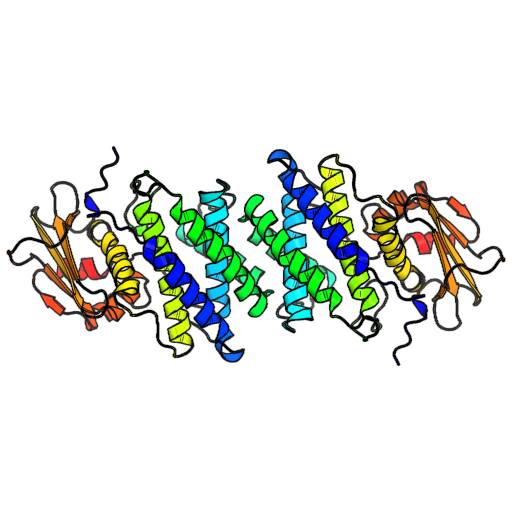78 GLU A C 1
ATOM 599 O O . GLU A 1 78 ? -10.461 5.164 20.641 1 93.94 78 GLU A O 1
ATOM 604 N N . ALA A 1 79 ? -8.609 5.398 22.078 1 92.75 79 ALA A N 1
ATOM 605 C CA . ALA A 1 79 ? -8.539 6.836 21.828 1 92.75 79 ALA A CA 1
ATOM 606 C C . ALA A 1 79 ? -8.172 7.137 20.391 1 92.75 79 ALA A C 1
ATOM 608 O O . ALA A 1 79 ? -7.363 6.43 19.781 1 92.75 79 ALA A O 1
ATOM 609 N N . PHE A 1 80 ? -8.68 8.188 19.844 1 91.25 80 PHE A N 1
ATOM 610 C CA . PHE A 1 80 ? -8.539 8.508 18.422 1 91.25 80 PHE A CA 1
ATOM 611 C C . PHE A 1 80 ? -7.074 8.672 18.047 1 91.25 80 PHE A C 1
ATOM 613 O O . PHE A 1 80 ? -6.613 8.094 17.062 1 91.25 80 PHE A O 1
ATOM 620 N N . PRO A 1 81 ? -6.234 9.398 18.875 1 91.88 81 PRO A N 1
ATOM 621 C CA . PRO A 1 81 ? -4.816 9.492 18.516 1 91.88 81 PRO A CA 1
ATOM 622 C C . PRO A 1 81 ? -4.121 8.133 18.516 1 91.88 81 PRO A C 1
ATOM 624 O O . PRO A 1 81 ? -3.266 7.875 17.656 1 91.88 81 PRO A O 1
ATOM 627 N N . ALA A 1 82 ? -4.535 7.289 19.438 1 92.81 82 ALA A N 1
ATOM 628 C CA . ALA A 1 82 ? -3.957 5.949 19.484 1 92.81 82 ALA A CA 1
ATOM 629 C C . ALA A 1 82 ? -4.363 5.125 18.266 1 92.81 82 ALA A C 1
ATOM 631 O O . ALA A 1 82 ? -3.562 4.355 17.734 1 92.81 82 ALA A O 1
ATOM 632 N N . PHE A 1 83 ? -5.617 5.312 17.922 1 94.31 83 PHE A N 1
ATOM 633 C CA . PHE A 1 83 ? -6.133 4.676 16.719 1 94.31 83 PHE A CA 1
ATOM 634 C C . PHE A 1 83 ? -5.312 5.082 15.5 1 94.31 83 PHE A C 1
ATOM 636 O O . PHE A 1 83 ? -4.879 4.23 14.727 1 94.31 83 PHE A O 1
ATOM 643 N N . LEU A 1 84 ? -5.02 6.336 15.367 1 93.69 84 LEU A N 1
ATOM 644 C CA . LEU A 1 84 ? -4.25 6.836 14.234 1 93.69 84 LEU A CA 1
ATOM 645 C C . LEU A 1 84 ? -2.824 6.301 14.258 1 93.69 84 LEU A C 1
ATOM 647 O O . LEU A 1 84 ? -2.277 5.922 13.227 1 93.69 84 LEU A O 1
ATOM 651 N N . ASP A 1 85 ? -2.25 6.277 15.422 1 93.81 85 ASP A N 1
ATOM 652 C CA . ASP A 1 85 ? -0.909 5.715 15.562 1 93.81 85 ASP A CA 1
ATOM 653 C C . ASP A 1 85 ? -0.87 4.266 15.086 1 93.81 85 ASP A C 1
ATOM 655 O O . ASP A 1 85 ? 0.035 3.871 14.344 1 93.81 85 ASP A O 1
ATOM 659 N N . ARG A 1 86 ? -1.877 3.537 15.492 1 93.81 86 ARG A N 1
ATOM 660 C CA . ARG A 1 86 ? -1.92 2.113 15.172 1 93.81 86 ARG A CA 1
ATOM 661 C C . ARG A 1 86 ? -2.02 1.896 13.664 1 93.81 86 ARG A C 1
ATOM 663 O O . ARG A 1 86 ? -1.24 1.132 13.094 1 93.81 86 ARG A O 1
ATOM 670 N N . ILE A 1 87 ? -2.963 2.588 13.023 1 94.62 87 ILE A N 1
ATOM 671 C CA . ILE A 1 87 ? -3.182 2.322 11.609 1 94.62 87 ILE A CA 1
ATOM 672 C C . ILE A 1 87 ? -1.997 2.846 10.797 1 94.62 87 ILE A C 1
ATOM 674 O O . ILE A 1 87 ? -1.635 2.268 9.773 1 94.62 87 ILE A O 1
ATOM 678 N N . ASN A 1 88 ? -1.361 3.928 11.25 1 95.56 88 ASN A N 1
ATOM 679 C CA . ASN A 1 88 ? -0.159 4.422 10.594 1 95.56 88 ASN A CA 1
ATOM 680 C C . ASN A 1 88 ? 0.999 3.436 10.727 1 95.56 88 ASN A C 1
ATOM 682 O O . ASN A 1 88 ? 1.726 3.191 9.758 1 95.56 88 ASN A O 1
ATOM 686 N N . ASP A 1 89 ? 1.13 2.887 11.883 1 94.75 89 ASP A N 1
ATOM 687 C CA . ASP A 1 89 ? 2.18 1.897 12.102 1 94.75 89 ASP A CA 1
ATOM 688 C C . ASP A 1 89 ? 1.95 0.65 11.258 1 94.75 89 ASP A C 1
ATOM 690 O O . ASP A 1 89 ? 2.895 0.096 10.688 1 94.75 89 ASP A O 1
ATOM 694 N N . GLU A 1 90 ? 0.729 0.198 11.219 1 94.94 90 GLU A N 1
ATOM 695 C CA . GLU A 1 90 ? 0.376 -0.958 10.398 1 94.94 90 GLU A CA 1
ATOM 696 C C . GLU A 1 90 ? 0.698 -0.713 8.93 1 94.94 90 GLU A C 1
ATOM 698 O O . GLU A 1 90 ? 1.264 -1.58 8.258 1 94.94 90 GLU A O 1
ATOM 703 N N . TRP A 1 91 ? 0.376 0.462 8.469 1 97.38 91 TRP A N 1
ATOM 704 C CA . TRP A 1 91 ? 0.644 0.829 7.086 1 97.38 91 TRP A CA 1
ATOM 705 C C . TRP A 1 91 ? 2.145 0.876 6.816 1 97.38 91 TRP A C 1
ATOM 707 O O . TRP A 1 91 ? 2.625 0.296 5.84 1 97.38 91 TRP A O 1
ATOM 717 N N . VAL A 1 92 ? 2.867 1.515 7.664 1 97.12 92 VAL A N 1
ATOM 718 C CA . VAL A 1 92 ? 4.305 1.67 7.461 1 97.12 92 VAL A CA 1
ATOM 719 C C . VAL A 1 92 ? 4.984 0.302 7.504 1 97.12 92 VAL A C 1
ATOM 721 O O . VAL A 1 92 ? 5.852 0.007 6.68 1 97.12 92 VAL A O 1
ATOM 724 N N . ALA A 1 93 ? 4.566 -0.533 8.438 1 94.5 93 ALA A N 1
ATOM 725 C CA . ALA A 1 93 ? 5.129 -1.878 8.523 1 94.5 93 ALA A CA 1
ATOM 726 C C . ALA A 1 93 ? 4.871 -2.664 7.242 1 94.5 93 ALA A C 1
ATOM 728 O O . ALA A 1 93 ? 5.785 -3.277 6.691 1 94.5 93 ALA A O 1
ATOM 729 N N . ALA A 1 94 ? 3.682 -2.602 6.754 1 95.81 94 ALA A N 1
ATOM 730 C CA . ALA A 1 94 ? 3.293 -3.365 5.57 1 95.81 94 ALA A CA 1
ATOM 731 C C . ALA A 1 94 ? 4.004 -2.844 4.324 1 95.81 94 ALA A C 1
ATOM 733 O O . ALA A 1 94 ? 4.328 -3.617 3.42 1 95.81 94 ALA A O 1
ATOM 734 N N . THR A 1 95 ? 4.297 -1.586 4.27 1 96.94 95 THR A N 1
ATOM 735 C CA . THR A 1 95 ? 4.828 -0.973 3.059 1 96.94 95 THR A CA 1
ATOM 736 C C . THR A 1 95 ? 6.352 -0.999 3.062 1 96.94 95 THR A C 1
ATOM 738 O O . THR A 1 95 ? 6.988 -0.51 2.127 1 96.94 95 THR A O 1
ATOM 741 N N . ARG A 1 96 ? 6.918 -1.574 4.059 1 93.31 96 ARG A N 1
ATOM 742 C CA . ARG A 1 96 ? 8.367 -1.734 4.051 1 93.31 96 ARG A CA 1
ATOM 743 C C . ARG A 1 96 ? 8.812 -2.619 2.893 1 93.31 96 ARG A C 1
ATOM 745 O O . ARG A 1 96 ? 9.969 -2.555 2.469 1 93.31 96 ARG A O 1
ATOM 752 N N . ARG A 1 97 ? 7.914 -3.371 2.35 1 94.06 97 ARG A N 1
ATOM 753 C CA . ARG A 1 97 ? 8.219 -4.246 1.224 1 94.06 97 ARG A CA 1
ATOM 754 C C . ARG A 1 97 ? 8.438 -3.443 -0.054 1 94.06 97 ARG A C 1
ATOM 756 O O . ARG A 1 97 ? 8.945 -3.967 -1.047 1 94.06 97 ARG A O 1
ATOM 763 N N . LEU A 1 98 ? 8.094 -2.176 -0.033 1 97.19 98 LEU A N 1
ATOM 764 C CA . LEU A 1 98 ? 8.25 -1.331 -1.213 1 97.19 98 LEU A CA 1
ATOM 765 C C . LEU A 1 98 ? 9.68 -0.814 -1.328 1 97.19 98 LEU A C 1
ATOM 767 O O . LEU A 1 98 ? 10.25 -0.339 -0.346 1 97.19 98 LEU A O 1
ATOM 771 N N . SER A 1 99 ? 10.273 -0.926 -2.523 1 97.5 99 SER A N 1
ATOM 772 C CA . SER A 1 99 ? 11.539 -0.25 -2.775 1 97.5 99 SER A CA 1
ATOM 773 C C . SER A 1 99 ? 11.359 1.263 -2.84 1 97.5 99 SER A C 1
ATOM 775 O O . SER A 1 99 ? 10.258 1.749 -3.1 1 97.5 99 SER A O 1
ATOM 777 N N . PRO A 1 100 ? 12.438 1.993 -2.639 1 97.62 100 PRO A N 1
ATOM 778 C CA . PRO A 1 100 ? 12.375 3.443 -2.828 1 97.62 100 PRO A CA 1
ATOM 779 C C . PRO A 1 100 ? 11.836 3.836 -4.203 1 97.62 100 PRO A C 1
ATOM 781 O O . PRO A 1 100 ? 11.039 4.77 -4.316 1 97.62 100 PRO A O 1
ATOM 784 N N . ALA A 1 101 ? 12.219 3.119 -5.242 1 97.75 101 ALA A N 1
ATOM 785 C CA . ALA A 1 101 ? 11.758 3.432 -6.594 1 97.75 101 ALA A CA 1
ATOM 786 C C . ALA A 1 101 ? 10.25 3.264 -6.715 1 97.75 101 ALA A C 1
ATOM 788 O O . ALA A 1 101 ? 9.57 4.113 -7.289 1 97.75 101 ALA A O 1
ATOM 789 N N . VAL A 1 102 ? 9.75 2.158 -6.176 1 98.12 102 VAL A N 1
ATOM 790 C CA . VAL A 1 102 ? 8.312 1.915 -6.195 1 98.12 102 VAL A CA 1
ATOM 791 C C . VAL A 1 102 ? 7.594 2.99 -5.383 1 98.12 102 VAL A C 1
ATOM 793 O O . VAL A 1 102 ? 6.551 3.5 -5.801 1 98.12 102 VAL A O 1
ATOM 796 N N . LEU A 1 103 ? 8.148 3.301 -4.258 1 98.38 103 LEU A N 1
ATOM 797 C CA . LEU A 1 103 ? 7.559 4.324 -3.402 1 98.38 103 LEU A CA 1
ATOM 798 C C . LEU A 1 103 ? 7.48 5.664 -4.129 1 98.38 103 LEU A C 1
ATOM 800 O O . LEU A 1 103 ? 6.445 6.336 -4.094 1 98.38 103 LEU A O 1
ATOM 804 N N . VAL A 1 104 ? 8.539 6.051 -4.805 1 98.62 104 VAL A N 1
ATOM 805 C CA . VAL A 1 104 ? 8.586 7.316 -5.535 1 98.62 104 VAL A CA 1
ATOM 806 C C . VAL A 1 104 ? 7.555 7.301 -6.66 1 98.62 104 VAL A C 1
ATOM 808 O O . VAL A 1 104 ? 6.848 8.289 -6.875 1 98.62 104 VAL A O 1
ATOM 811 N N . ASP A 1 105 ? 7.43 6.18 -7.34 1 98 105 ASP A N 1
ATOM 812 C CA . ASP A 1 105 ? 6.449 6.062 -8.414 1 98 105 ASP A CA 1
ATOM 813 C C . ASP A 1 105 ? 5.027 6.234 -7.887 1 98 105 ASP A C 1
ATOM 815 O O . ASP A 1 105 ? 4.227 6.969 -8.469 1 98 105 ASP A O 1
ATOM 819 N N . LEU A 1 106 ? 4.742 5.566 -6.805 1 98.56 106 LEU A N 1
ATOM 820 C CA . LEU A 1 106 ? 3.41 5.625 -6.219 1 98.56 106 LEU A CA 1
ATOM 821 C C . LEU A 1 106 ? 3.113 7.02 -5.684 1 98.56 106 LEU A C 1
ATOM 823 O O . LEU A 1 106 ? 2.025 7.559 -5.91 1 98.56 106 LEU A O 1
ATOM 827 N N . LEU A 1 107 ? 4.07 7.594 -4.992 1 98.75 107 LEU A N 1
ATOM 828 C CA . LEU A 1 107 ? 3.889 8.945 -4.465 1 98.75 107 LEU A CA 1
ATOM 829 C C . LEU A 1 107 ? 3.689 9.945 -5.594 1 98.75 107 LEU A C 1
ATOM 831 O O . LEU A 1 107 ? 2.945 10.922 -5.438 1 98.75 107 LEU A O 1
ATOM 835 N N . SER A 1 108 ? 4.402 9.727 -6.707 1 98.12 108 SER A N 1
ATOM 836 C CA . SER A 1 108 ? 4.242 10.609 -7.859 1 98.12 108 SER A CA 1
ATOM 837 C C . SER A 1 108 ? 2.828 10.531 -8.43 1 98.12 108 SER A C 1
ATOM 839 O O . SER A 1 108 ? 2.172 11.555 -8.617 1 98.12 108 SER A O 1
ATOM 841 N N . SER A 1 109 ? 2.35 9.359 -8.602 1 97.19 109 SER A N 1
ATOM 842 C CA . SER A 1 109 ? 1.043 9.172 -9.219 1 97.19 109 SER A CA 1
ATOM 843 C C . SER A 1 109 ? -0.085 9.555 -8.266 1 97.19 109 SER A C 1
ATOM 845 O O . SER A 1 109 ? -0.987 10.305 -8.633 1 97.19 109 SER A O 1
ATOM 847 N N . VAL A 1 110 ? -0.053 9.07 -7.047 1 98.31 110 VAL A N 1
ATOM 848 C CA . VAL A 1 110 ? -1.115 9.32 -6.078 1 98.31 110 VAL A CA 1
ATOM 849 C C . VAL A 1 110 ? -1.089 10.789 -5.648 1 98.31 110 VAL A C 1
ATOM 851 O O . VAL A 1 110 ? -2.139 11.398 -5.434 1 98.31 110 VAL A O 1
ATOM 854 N N . GLY A 1 111 ? 0.15 11.305 -5.508 1 98.06 111 GLY A N 1
ATOM 855 C CA . GLY A 1 111 ? 0.267 12.719 -5.184 1 98.06 111 GLY A CA 1
ATOM 856 C C . GLY A 1 111 ? -0.387 13.625 -6.211 1 98.06 111 GLY A C 1
ATOM 857 O O . GLY A 1 111 ? -1.035 14.609 -5.855 1 98.06 111 GLY A O 1
ATOM 858 N N . ALA A 1 112 ? -0.221 13.281 -7.473 1 97.75 112 ALA A N 1
ATOM 859 C CA . ALA A 1 112 ? -0.879 14.047 -8.531 1 97.75 112 ALA A CA 1
ATOM 860 C C . ALA A 1 112 ? -2.398 13.969 -8.398 1 97.75 112 ALA A C 1
ATOM 862 O O . ALA A 1 112 ? -3.096 14.961 -8.617 1 97.75 112 ALA A O 1
ATOM 863 N N . ALA A 1 113 ? -2.887 12.828 -8.039 1 98 113 ALA A N 1
ATOM 864 C CA . ALA A 1 113 ? -4.32 12.656 -7.836 1 98 113 ALA A CA 1
ATOM 865 C C . ALA A 1 113 ? -4.82 13.492 -6.664 1 98 113 ALA A C 1
ATOM 867 O O . ALA A 1 113 ? -5.922 14.047 -6.715 1 98 113 ALA A O 1
ATOM 868 N N . ILE A 1 114 ? -4.047 13.609 -5.613 1 98 114 ILE A N 1
ATOM 869 C CA . ILE A 1 114 ? -4.387 14.414 -4.445 1 98 114 ILE A CA 1
ATOM 870 C C . ILE A 1 114 ? -4.504 15.883 -4.848 1 98 114 ILE A C 1
ATOM 872 O O . ILE A 1 114 ? -5.469 16.562 -4.473 1 98 114 ILE A O 1
ATOM 876 N N . VAL A 1 115 ? -3.508 16.359 -5.617 1 98.19 115 VAL A N 1
ATOM 877 C CA . VAL A 1 115 ? -3.51 17.75 -6.07 1 98.19 115 VAL A CA 1
ATOM 878 C C . VAL A 1 115 ? -4.77 18.031 -6.883 1 98.19 115 VAL A C 1
ATOM 880 O O . VAL A 1 115 ? -5.453 19.031 -6.66 1 98.19 115 VAL A O 1
ATOM 883 N N . ARG A 1 116 ? -5.141 17.109 -7.758 1 98.06 116 ARG A N 1
ATOM 884 C CA . ARG A 1 116 ? -6.336 17.266 -8.586 1 98.06 116 ARG A CA 1
ATOM 885 C C . ARG A 1 116 ? -7.598 17.25 -7.73 1 98.06 116 ARG A C 1
ATOM 887 O O . ARG A 1 116 ? -8.5 18.062 -7.922 1 98.06 116 ARG A O 1
ATOM 894 N N . PHE A 1 117 ? -7.664 16.344 -6.848 1 97.88 117 PHE A N 1
ATOM 895 C CA . PHE A 1 117 ? -8.836 16.203 -5.992 1 97.88 117 PHE A CA 1
ATOM 896 C C . PHE A 1 117 ? -9.117 17.5 -5.238 1 97.88 117 PHE A C 1
ATOM 898 O O . PHE A 1 117 ? -10.25 17.984 -5.23 1 97.88 117 PHE A O 1
ATOM 905 N N . TRP A 1 118 ? -8.102 18.062 -4.625 1 97.19 118 TRP A N 1
ATOM 906 C CA . TRP A 1 118 ? -8.297 19.234 -3.781 1 97.19 118 TRP A CA 1
ATOM 907 C C . TRP A 1 118 ? -8.758 20.422 -4.609 1 97.19 118 TRP A C 1
ATOM 909 O O . TRP A 1 118 ? -9.391 21.344 -4.086 1 97.19 118 TRP A O 1
ATOM 919 N N . GLN A 1 119 ? -8.438 20.422 -5.949 1 97.31 119 GLN A N 1
ATOM 920 C CA . GLN A 1 119 ? -8.891 21.516 -6.812 1 97.31 119 GLN A CA 1
ATOM 921 C C . GLN A 1 119 ? -10.406 21.469 -6.996 1 97.31 119 GLN A C 1
ATOM 923 O O . GLN A 1 119 ? -11.008 22.453 -7.441 1 97.31 119 GLN A O 1
ATOM 928 N N . THR A 1 120 ? -11.016 20.344 -6.656 1 96.62 120 THR A N 1
ATOM 929 C CA . THR A 1 120 ? -12.43 20.156 -6.953 1 96.62 120 THR A CA 1
ATOM 930 C C . THR A 1 120 ? -13.281 20.453 -5.719 1 96.62 120 THR A C 1
ATOM 932 O O . THR A 1 120 ? -14.508 20.516 -5.809 1 96.62 120 THR A O 1
ATOM 935 N N . VAL A 1 121 ? -12.688 20.625 -4.609 1 95.5 121 VAL A N 1
ATOM 936 C CA . VAL A 1 121 ? -13.406 20.703 -3.342 1 95.5 121 VAL A CA 1
ATOM 937 C C . VAL A 1 121 ? -13.906 22.141 -3.123 1 95.5 121 VAL A C 1
ATOM 939 O O . VAL A 1 121 ? -13.195 23.094 -3.412 1 95.5 121 VAL A O 1
ATOM 942 N N . ASP A 1 122 ? -15.188 22.281 -2.646 1 96.19 122 ASP A N 1
ATOM 943 C CA . ASP A 1 122 ? -15.695 23.562 -2.164 1 96.19 122 ASP A CA 1
ATOM 944 C C . ASP A 1 122 ? -15.094 23.922 -0.806 1 96.19 122 ASP A C 1
ATOM 946 O O . ASP A 1 122 ? -15.453 23.328 0.213 1 96.19 122 ASP A O 1
ATOM 950 N N . LEU A 1 123 ? -14.297 24.906 -0.804 1 94.75 123 LEU A N 1
ATOM 951 C CA . LEU A 1 123 ? -13.523 25.25 0.379 1 94.75 123 LEU A CA 1
ATOM 952 C C . LEU A 1 123 ? -14.43 25.766 1.493 1 94.75 123 LEU A C 1
ATOM 954 O O . LEU A 1 123 ? -14.055 25.719 2.668 1 94.75 123 LEU A O 1
ATOM 958 N N . ASP A 1 124 ? -15.555 26.234 1.148 1 93.75 124 ASP A N 1
ATOM 959 C CA . ASP A 1 124 ? -16.453 26.844 2.131 1 93.75 124 ASP A CA 1
ATOM 960 C C . ASP A 1 124 ? -17.422 25.797 2.689 1 93.75 124 ASP A C 1
ATOM 962 O O . ASP A 1 124 ? -18.109 26.062 3.684 1 93.75 124 ASP A O 1
ATOM 966 N N . ALA A 1 125 ? -17.438 24.625 2.025 1 93.25 125 ALA A N 1
ATOM 967 C CA . ALA A 1 125 ? -18.297 23.578 2.561 1 93.25 125 ALA A CA 1
ATOM 968 C C . ALA A 1 125 ? -17.844 23.156 3.957 1 93.25 125 ALA A C 1
ATOM 970 O O . ALA A 1 125 ? -16.656 23.188 4.266 1 93.25 125 ALA A O 1
ATOM 971 N N . ILE A 1 126 ? -18.844 22.828 4.781 1 91.06 126 ILE A N 1
ATOM 972 C CA . ILE A 1 126 ? -18.547 22.469 6.168 1 91.06 126 ILE A CA 1
ATOM 973 C C . ILE A 1 126 ? -18.219 20.984 6.262 1 91.06 126 ILE A C 1
ATOM 975 O O . ILE A 1 126 ? -18.984 20.141 5.773 1 91.06 126 ILE A O 1
ATOM 979 N N . GLY A 1 127 ? -17.078 20.719 6.758 1 86.06 127 GLY A N 1
ATOM 980 C CA . GLY A 1 127 ? -16.625 19.359 6.992 1 86.06 127 GLY A CA 1
ATOM 981 C C . GLY A 1 127 ? -16.734 18.938 8.445 1 86.06 127 GLY A C 1
ATOM 982 O O . GLY A 1 127 ? -17.688 19.297 9.133 1 86.06 127 GLY A O 1
ATOM 983 N N . GLY A 1 128 ? -15.875 18.031 8.867 1 83.81 128 GLY A N 1
ATOM 984 C CA . GLY A 1 128 ? -15.852 17.594 10.258 1 83.81 128 GLY A CA 1
ATOM 985 C C . GLY A 1 128 ? -14.945 18.422 11.133 1 83.81 128 GLY A C 1
ATOM 986 O O . GLY A 1 128 ? -14.594 19.547 10.781 1 83.81 128 GLY A O 1
ATOM 987 N N . SER A 1 129 ? -14.672 17.891 12.258 1 84.56 129 SER A N 1
ATOM 988 C CA . SER A 1 129 ? -13.812 18.578 13.211 1 84.56 129 SER A CA 1
ATOM 989 C C . SER A 1 129 ? -12.336 18.312 12.922 1 84.56 129 SER A C 1
ATOM 991 O O . SER A 1 129 ? -11.984 17.266 12.398 1 84.56 129 SER A O 1
ATOM 993 N N . VAL A 1 130 ? -11.555 19.297 13.141 1 83.94 130 VAL A N 1
ATOM 994 C CA . VAL A 1 130 ? -10.102 19.188 13.234 1 83.94 130 VAL A CA 1
ATOM 995 C C . VAL A 1 130 ? -9.672 19.172 14.703 1 83.94 130 VAL A C 1
ATOM 997 O O . VAL A 1 130 ? -9.812 20.188 15.406 1 83.94 130 VAL A O 1
ATOM 1000 N N . ARG A 1 131 ? -9.156 18.172 15.18 1 79.94 131 ARG A N 1
ATOM 1001 C CA . ARG A 1 131 ? -9.008 17.859 16.609 1 79.94 131 ARG A CA 1
ATOM 1002 C C . ARG A 1 131 ? -8.203 18.938 17.312 1 79.94 131 ARG A C 1
ATOM 1004 O O . ARG A 1 131 ? -8.453 19.234 18.484 1 79.94 131 ARG A O 1
ATOM 1011 N N . TRP A 1 132 ? -7.277 19.484 16.578 1 82.75 132 TRP A N 1
ATOM 1012 C CA . TRP A 1 132 ? -6.41 20.453 17.234 1 82.75 132 TRP A CA 1
ATOM 1013 C C . TRP A 1 132 ? -6.992 21.859 17.109 1 82.75 132 TRP A C 1
ATOM 1015 O O . TRP A 1 132 ? -6.473 22.812 17.719 1 82.75 132 TRP A O 1
ATOM 1025 N N . ALA A 1 133 ? -8.047 22.016 16.391 1 84.56 133 ALA A N 1
ATOM 1026 C CA . ALA A 1 133 ? -8.68 23.312 16.234 1 84.56 133 ALA A CA 1
ATOM 1027 C C . ALA A 1 133 ? -10.008 23.375 16.984 1 84.56 133 ALA A C 1
ATOM 1029 O O . ALA A 1 133 ? -10.68 24.406 16.984 1 84.56 133 ALA A O 1
ATOM 1030 N N . GLY A 1 134 ? -10.367 22.234 17.672 1 85.75 134 GLY A N 1
ATOM 1031 C CA . GLY A 1 134 ? -11.602 22.219 18.438 1 85.75 134 GLY A CA 1
ATOM 1032 C C . GLY A 1 134 ? -12.594 21.172 17.969 1 85.75 134 GLY A C 1
ATOM 1033 O O . GLY A 1 134 ? -12.406 20.578 16.906 1 85.75 134 GLY A O 1
ATOM 1034 N N . PRO A 1 135 ? -13.586 20.906 18.672 1 84.62 135 PRO A N 1
ATOM 1035 C CA . PRO A 1 135 ? -14.531 19.828 18.375 1 84.62 135 PRO A CA 1
ATOM 1036 C C . PRO A 1 135 ? -15.57 20.219 17.328 1 84.62 135 PRO A C 1
ATOM 1038 O O . PRO A 1 135 ? -16.297 19.344 16.828 1 84.62 135 PRO A O 1
ATOM 1041 N N . GLU A 1 136 ? -15.625 21.516 17 1 86.69 136 GLU A N 1
ATOM 1042 C CA . GLU A 1 136 ? -16.641 22 16.078 1 86.69 136 GLU A CA 1
ATOM 1043 C C . GLU A 1 136 ? -16.297 21.641 14.633 1 86.69 136 GLU A C 1
ATOM 1045 O O . GLU A 1 136 ? -15.117 21.484 14.289 1 86.69 136 GLU A O 1
ATOM 1050 N N . ALA A 1 137 ? -17.359 21.594 13.844 1 89.31 137 ALA A N 1
ATOM 1051 C CA . ALA A 1 137 ? -17.156 21.422 12.406 1 89.31 137 ALA A CA 1
ATOM 1052 C C . ALA A 1 137 ? -16.484 22.656 11.805 1 89.31 137 ALA A C 1
ATOM 1054 O O . ALA A 1 137 ? -16.688 23.781 12.266 1 89.31 137 ALA A O 1
ATOM 1055 N N . HIS A 1 138 ? -15.602 22.375 10.898 1 91.19 138 HIS A N 1
ATOM 1056 C CA . HIS A 1 138 ? -14.844 23.438 10.25 1 91.19 138 HIS A CA 1
ATOM 1057 C C . HIS A 1 138 ? -14.969 23.359 8.734 1 91.19 138 HIS A C 1
ATOM 1059 O O . HIS A 1 138 ? -15.305 22.312 8.188 1 91.19 138 HIS A O 1
ATOM 1065 N N . PRO A 1 139 ? -14.766 24.531 8.094 1 92.88 139 PRO A N 1
ATOM 1066 C CA . PRO A 1 139 ? -14.812 24.516 6.633 1 92.88 139 PRO A CA 1
ATOM 1067 C C . PRO A 1 139 ? -13.664 23.703 6.027 1 92.88 139 PRO A C 1
ATOM 1069 O O . PRO A 1 139 ? -12.602 23.562 6.645 1 92.88 139 PRO A O 1
ATOM 1072 N N . PHE A 1 140 ? -13.828 23.281 4.797 1 93.81 140 PHE A N 1
ATOM 1073 C CA . PHE A 1 140 ? -12.883 22.391 4.113 1 93.81 140 PHE A CA 1
ATOM 1074 C C . PHE A 1 140 ? -11.562 23.109 3.85 1 93.81 140 PHE A C 1
ATOM 1076 O O . PHE A 1 140 ? -10.531 22.484 3.637 1 93.81 140 PHE A O 1
ATOM 1083 N N . TRP A 1 141 ? -11.648 24.438 3.879 1 95.62 141 TRP A N 1
ATOM 1084 C CA . TRP A 1 141 ? -10.383 25.109 3.654 1 95.62 141 TRP A CA 1
ATOM 1085 C C . TRP A 1 141 ? -9.375 24.75 4.742 1 95.62 141 TRP A C 1
ATOM 1087 O O . TRP A 1 141 ? -8.172 24.688 4.484 1 95.62 141 TRP A O 1
ATOM 1097 N N . LEU A 1 142 ? -9.844 24.547 5.934 1 95.69 142 LEU A N 1
ATOM 1098 C CA . LEU A 1 142 ? -8.922 24.172 7.004 1 95.69 142 LEU A CA 1
ATOM 1099 C C . LEU A 1 142 ? -8.422 22.75 6.809 1 95.69 142 LEU A C 1
ATOM 1101 O O . LEU A 1 142 ? -7.281 22.438 7.152 1 95.69 142 LEU A O 1
ATOM 1105 N N . ASP A 1 143 ? -9.211 21.891 6.188 1 94.25 143 ASP A N 1
ATOM 1106 C CA . ASP A 1 143 ? -8.797 20.516 5.902 1 94.25 143 ASP A CA 1
ATOM 1107 C C . ASP A 1 143 ? -7.656 20.484 4.887 1 94.25 143 ASP A C 1
ATOM 1109 O O . ASP A 1 143 ? -6.66 19.797 5.082 1 94.25 143 ASP A O 1
ATOM 1113 N N . VAL A 1 144 ? -7.863 21.25 3.877 1 95.75 144 VAL A N 1
ATOM 1114 C CA . VAL A 1 144 ? -6.836 21.266 2.842 1 95.75 144 VAL A CA 1
ATOM 1115 C C . VAL A 1 144 ? -5.566 21.922 3.383 1 95.75 144 VAL A C 1
ATOM 1117 O O . VAL A 1 144 ? -4.457 21.469 3.104 1 95.75 144 VAL A O 1
ATOM 1120 N N . ALA A 1 145 ? -5.734 22.938 4.176 1 97.06 145 ALA A N 1
ATOM 1121 C CA . ALA A 1 145 ? -4.586 23.609 4.785 1 97.06 145 ALA A CA 1
ATOM 1122 C C . ALA A 1 145 ? -3.832 22.656 5.715 1 97.06 145 ALA A C 1
ATOM 1124 O O . ALA A 1 145 ? -2.6 22.609 5.684 1 97.06 145 ALA A O 1
ATOM 1125 N N . ARG A 1 146 ? -4.57 21.953 6.508 1 96.25 146 ARG A N 1
ATOM 1126 C CA . ARG A 1 146 ? -3.973 20.984 7.422 1 96.25 146 ARG A CA 1
ATOM 1127 C C . ARG A 1 146 ? -3.213 19.906 6.656 1 96.25 146 ARG A C 1
ATOM 1129 O O . ARG A 1 146 ? -2.115 19.516 7.055 1 96.25 146 ARG A O 1
ATOM 1136 N N . GLU A 1 147 ? -3.785 19.438 5.594 1 95.12 147 GLU A N 1
ATOM 1137 C CA . GLU A 1 147 ? -3.115 18.438 4.766 1 95.12 147 GLU A CA 1
ATOM 1138 C C . GLU A 1 147 ? -1.805 18.984 4.203 1 95.12 147 GLU A C 1
ATOM 1140 O O . GLU A 1 147 ? -0.785 18.297 4.215 1 95.12 147 GLU A O 1
ATOM 1145 N N . TYR A 1 148 ? -1.891 20.188 3.762 1 97.88 148 TYR A N 1
ATOM 1146 C CA . TYR A 1 148 ? -0.693 20.844 3.232 1 97.88 148 TYR A CA 1
ATOM 1147 C C . TYR A 1 148 ? 0.399 20.906 4.293 1 97.88 148 TYR A C 1
ATOM 1149 O O . TYR A 1 148 ? 1.568 20.641 4.008 1 97.88 148 TYR A O 1
ATOM 1157 N N . THR A 1 149 ? 0.031 21.234 5.523 1 98.06 149 THR A N 1
ATOM 1158 C CA . THR A 1 149 ? 1.029 21.312 6.586 1 98.06 149 THR A CA 1
ATOM 1159 C C . THR A 1 149 ? 1.657 19.938 6.832 1 98.06 149 THR A C 1
ATOM 1161 O O . THR A 1 149 ? 2.854 19.844 7.117 1 98.06 149 THR A O 1
ATOM 1164 N N . GLU A 1 150 ? 0.874 18.906 6.758 1 96.69 150 GLU A N 1
ATOM 1165 C CA . GLU A 1 150 ? 1.38 17.562 6.969 1 96.69 150 GLU A CA 1
ATOM 1166 C C . GLU A 1 150 ? 2.434 17.203 5.93 1 96.69 150 GLU A C 1
ATOM 1168 O O . GLU A 1 150 ? 3.51 16.703 6.273 1 96.69 150 GLU A O 1
ATOM 1173 N N . TYR A 1 151 ? 2.125 17.469 4.699 1 96.88 151 TYR A N 1
ATOM 1174 C CA . TYR A 1 151 ? 3.037 17.141 3.607 1 96.88 151 TYR A CA 1
ATOM 1175 C C . TYR A 1 151 ? 4.324 17.953 3.711 1 96.88 151 TYR A C 1
ATOM 1177 O O . TYR A 1 151 ? 5.422 17.406 3.588 1 96.88 151 TYR A O 1
ATOM 1185 N N . TRP A 1 152 ? 4.137 19.203 3.969 1 98.12 152 TRP A N 1
ATOM 1186 C CA . TRP A 1 152 ? 5.297 20.078 4.117 1 98.12 152 TRP A CA 1
ATOM 1187 C C . TRP A 1 152 ? 6.164 19.641 5.289 1 98.12 152 TRP A C 1
ATOM 1189 O O . TRP A 1 152 ? 7.391 19.562 5.168 1 98.12 152 TRP A O 1
ATOM 1199 N N . THR A 1 153 ? 5.543 19.312 6.402 1 98.06 153 THR A N 1
ATOM 1200 C CA . THR A 1 153 ? 6.258 18.938 7.613 1 98.06 153 THR A CA 1
ATOM 1201 C C . THR A 1 153 ? 7.09 17.672 7.375 1 98.06 153 THR A C 1
ATOM 1203 O O . THR A 1 153 ? 8.273 17.641 7.719 1 98.06 153 THR A O 1
ATOM 1206 N N . HIS A 1 154 ? 6.539 16.703 6.746 1 98.25 154 HIS A N 1
ATOM 1207 C CA . HIS A 1 154 ? 7.27 15.453 6.516 1 98.25 154 HIS A CA 1
ATOM 1208 C C . HIS A 1 154 ? 8.391 15.656 5.496 1 98.25 154 HIS A C 1
ATOM 1210 O O . HIS A 1 154 ? 9.438 15.016 5.59 1 98.25 154 HIS A O 1
ATOM 1216 N N . GLN A 1 155 ? 8.125 16.547 4.523 1 98.44 155 GLN A N 1
ATOM 1217 C CA . GLN A 1 155 ? 9.211 16.906 3.613 1 98.44 155 GLN A CA 1
ATOM 1218 C C . GLN A 1 155 ? 10.367 17.547 4.367 1 98.44 155 GLN A C 1
ATOM 1220 O O . GLN A 1 155 ? 11.531 17.203 4.141 1 98.44 155 GLN A O 1
ATOM 1225 N N . GLN A 1 156 ? 10.055 18.453 5.293 1 98 156 GLN A N 1
ATOM 1226 C CA . GLN A 1 156 ? 11.078 19.109 6.086 1 98 156 GLN A CA 1
ATOM 1227 C C . GLN A 1 156 ? 11.844 18.109 6.949 1 98 156 GLN A C 1
ATOM 1229 O O . GLN A 1 156 ? 13.055 18.219 7.109 1 98 156 GLN A O 1
ATOM 1234 N N . GLN A 1 157 ? 11.172 17.188 7.484 1 98.06 157 GLN A N 1
ATOM 1235 C CA . GLN A 1 157 ? 11.797 16.188 8.336 1 98.06 157 GLN A CA 1
ATOM 1236 C C . GLN A 1 157 ? 12.742 15.297 7.539 1 98.06 157 GLN A C 1
ATOM 1238 O O . GLN A 1 157 ? 13.797 14.898 8.039 1 98.06 157 GLN A O 1
ATOM 1243 N N . ILE A 1 158 ? 12.391 14.969 6.312 1 98.75 158 ILE A N 1
ATOM 1244 C CA . ILE A 1 158 ? 13.281 14.227 5.434 1 98.75 158 ILE A CA 1
ATOM 1245 C C . ILE A 1 158 ? 14.516 15.07 5.109 1 98.75 158 ILE A C 1
ATOM 1247 O O . ILE A 1 158 ? 15.641 14.57 5.141 1 98.75 158 ILE A O 1
ATOM 1251 N N . CYS A 1 159 ? 14.297 16.359 4.816 1 98.5 159 CYS A N 1
ATOM 1252 C CA . CYS A 1 159 ? 15.414 17.266 4.555 1 98.5 159 CYS A CA 1
ATOM 1253 C C . CYS A 1 159 ? 16.344 17.328 5.754 1 98.5 159 CYS A C 1
ATOM 1255 O O . CYS A 1 159 ? 17.562 17.234 5.605 1 98.5 159 CYS A O 1
ATOM 1257 N N . ASP A 1 160 ? 15.789 17.453 6.898 1 97.62 160 ASP A N 1
ATOM 1258 C CA . ASP A 1 160 ? 16.594 17.5 8.117 1 97.62 160 ASP A CA 1
ATOM 1259 C C . ASP A 1 160 ? 17.438 16.234 8.273 1 97.62 160 ASP A C 1
ATOM 1261 O O . ASP A 1 160 ? 18.625 16.312 8.555 1 97.62 160 ASP A O 1
ATOM 1265 N N . ALA A 1 161 ? 16.844 15.117 8.062 1 98.31 161 ALA A N 1
ATOM 1266 C CA . ALA A 1 161 ? 17.516 13.836 8.242 1 98.31 161 ALA A CA 1
ATOM 1267 C C . ALA A 1 161 ? 18.641 13.656 7.227 1 98.31 161 ALA A C 1
ATOM 1269 O O . ALA A 1 161 ? 19.625 12.953 7.496 1 98.31 161 ALA A O 1
ATOM 1270 N N . THR A 1 162 ? 18.531 14.266 6.09 1 98.56 162 THR A N 1
ATOM 1271 C CA . THR A 1 162 ? 19.484 14.016 5.004 1 98.56 162 THR A CA 1
ATOM 1272 C C . THR A 1 162 ? 20.391 15.227 4.793 1 98.56 162 THR A C 1
ATOM 1274 O O . THR A 1 162 ? 21.172 15.258 3.846 1 98.56 162 THR A O 1
ATOM 1277 N N . GLY A 1 163 ? 20.234 16.25 5.586 1 97.5 163 GLY A N 1
ATOM 1278 C CA . GLY A 1 163 ? 21.094 17.422 5.516 1 97.5 163 GLY A CA 1
ATOM 1279 C C . GLY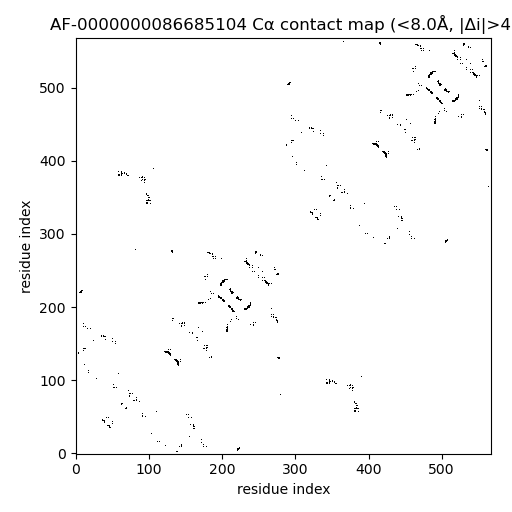 A 1 163 ? 20.828 18.281 4.293 1 97.5 163 GLY A C 1
ATOM 1280 O O . GLY A 1 163 ? 21.75 18.891 3.742 1 97.5 163 GLY A O 1
ATOM 1281 N N . ARG A 1 164 ? 19.594 18.297 3.879 1 97.25 164 ARG A N 1
ATOM 1282 C CA . ARG A 1 164 ? 19.219 19.062 2.701 1 97.25 164 ARG A CA 1
ATOM 1283 C C . ARG A 1 164 ? 18.375 20.281 3.092 1 97.25 164 ARG A C 1
ATOM 1285 O O . ARG A 1 164 ? 17.766 20.297 4.156 1 97.25 164 ARG A O 1
ATOM 1292 N N . ALA A 1 165 ? 18.406 21.266 2.182 1 94.25 165 ALA A N 1
ATOM 1293 C CA . ALA A 1 165 ? 17.594 22.453 2.416 1 94.25 165 ALA A CA 1
ATOM 1294 C C . ALA A 1 165 ? 16.109 22.141 2.23 1 94.25 165 ALA A C 1
ATOM 1296 O O . ALA A 1 165 ? 15.734 21.406 1.31 1 94.25 165 ALA A O 1
ATOM 1297 N N . GLY A 1 166 ? 15.312 22.609 3.082 1 94.06 166 GLY A N 1
ATOM 1298 C CA . GLY A 1 166 ? 13.875 22.406 2.986 1 94.06 166 GLY A CA 1
ATOM 1299 C C . GLY A 1 166 ? 13.188 23.469 2.148 1 94.06 166 GLY A C 1
ATOM 1300 O O . GLY A 1 166 ? 13.844 24.344 1.577 1 94.06 166 GLY A O 1
ATOM 1301 N N . LEU A 1 167 ? 11.875 23.344 2.027 1 95.12 167 LEU A N 1
ATOM 1302 C CA . LEU A 1 167 ? 11.055 24.312 1.303 1 95.12 167 LEU A CA 1
ATOM 1303 C C . LEU A 1 167 ? 10.781 25.547 2.162 1 95.12 167 LEU A C 1
ATOM 1305 O O . LEU A 1 167 ? 9.656 25.719 2.646 1 95.12 167 LEU A O 1
ATOM 1309 N N . ALA A 1 168 ? 11.742 26.469 2.213 1 94.5 168 ALA A N 1
ATOM 1310 C CA . ALA A 1 168 ? 11.703 27.578 3.162 1 94.5 168 ALA A CA 1
ATOM 1311 C C . ALA A 1 168 ? 11.211 28.859 2.49 1 94.5 168 ALA A C 1
ATOM 1313 O O . ALA A 1 168 ? 10.992 29.875 3.156 1 94.5 168 ALA A O 1
ATOM 1314 N N . ASP A 1 169 ? 11.008 28.781 1.139 1 96.38 169 ASP A N 1
ATOM 1315 C CA . ASP A 1 169 ? 10.453 29.953 0.46 1 96.38 169 ASP A CA 1
ATOM 1316 C C . ASP A 1 169 ? 9.133 30.391 1.098 1 96.38 169 ASP A C 1
ATOM 1318 O O . ASP A 1 169 ? 8.266 29.547 1.367 1 96.38 169 ASP A O 1
ATOM 1322 N N . PRO A 1 170 ? 9.039 31.703 1.38 1 97.12 170 PRO A N 1
ATOM 1323 C CA . PRO A 1 170 ? 7.832 32.219 2.027 1 97.12 170 PRO A CA 1
ATOM 1324 C C . PRO A 1 170 ? 6.547 31.766 1.336 1 97.12 170 PRO A C 1
ATOM 1326 O O . PRO A 1 170 ? 5.523 31.562 1.995 1 97.12 170 PRO A O 1
ATOM 1329 N N . ARG A 1 171 ? 6.625 31.594 0.062 1 96.19 171 ARG A N 1
ATOM 1330 C CA . ARG A 1 171 ? 5.453 31.172 -0.69 1 96.19 171 ARG A CA 1
ATOM 1331 C C . ARG A 1 171 ? 4.969 29.797 -0.213 1 96.19 171 ARG A C 1
ATOM 1333 O O . ARG A 1 171 ? 3.773 29.516 -0.253 1 96.19 171 ARG A O 1
ATOM 1340 N N . TYR A 1 172 ? 5.863 28.953 0.296 1 97.5 172 TYR A N 1
ATOM 1341 C CA . TYR A 1 172 ? 5.512 27.594 0.708 1 97.5 172 TYR A CA 1
ATOM 1342 C C . TYR A 1 172 ? 5.312 27.516 2.217 1 97.5 172 TYR A C 1
ATOM 1344 O O . TYR A 1 172 ? 4.363 26.891 2.691 1 97.5 172 TYR A O 1
ATOM 1352 N N . VAL A 1 173 ? 6.195 28.188 2.988 1 97.88 173 VAL A N 1
ATOM 1353 C CA . VAL A 1 173 ? 6.184 28 4.434 1 97.88 173 VAL A CA 1
ATOM 1354 C C . VAL A 1 173 ? 5.152 28.938 5.066 1 97.88 173 VAL A C 1
ATOM 1356 O O . VAL A 1 173 ? 4.621 28.641 6.141 1 97.88 173 VAL A O 1
ATOM 1359 N N . GLY A 1 174 ? 4.816 30.062 4.434 1 97.31 174 GLY A N 1
ATOM 1360 C CA . GLY A 1 174 ? 3.85 31.016 4.953 1 97.31 174 GLY A CA 1
ATOM 1361 C C . GLY A 1 174 ? 2.512 30.391 5.289 1 97.31 174 GLY A C 1
ATOM 1362 O O . GLY A 1 174 ? 2.057 30.453 6.434 1 97.31 174 GLY A O 1
ATOM 1363 N N . PRO A 1 175 ? 1.923 29.734 4.262 1 98 175 PRO A N 1
ATOM 1364 C CA . PRO A 1 175 ? 0.635 29.078 4.52 1 98 175 PRO A CA 1
ATOM 1365 C C . PRO A 1 175 ? 0.716 28.016 5.613 1 98 175 PRO A C 1
ATOM 1367 O O . PRO A 1 175 ? -0.261 27.797 6.332 1 98 175 PRO A O 1
ATOM 1370 N N . VAL A 1 176 ? 1.836 27.359 5.789 1 98.38 176 VAL A N 1
ATOM 1371 C CA . VAL A 1 176 ? 2.021 26.359 6.832 1 98.38 176 VAL A CA 1
ATOM 1372 C C . VAL A 1 176 ? 1.934 27.016 8.203 1 98.38 176 VAL A C 1
ATOM 1374 O O . VAL A 1 176 ? 1.159 26.594 9.062 1 98.38 176 VAL A O 1
ATOM 1377 N N . ILE A 1 177 ? 2.646 28.125 8.367 1 97.94 177 ILE A N 1
ATOM 1378 C CA . ILE A 1 177 ? 2.68 28.844 9.641 1 97.94 177 ILE A CA 1
ATOM 1379 C C . ILE A 1 177 ? 1.296 29.406 9.953 1 97.94 177 ILE A C 1
ATOM 1381 O O . ILE A 1 177 ? 0.808 29.281 11.078 1 97.94 177 ILE A O 1
ATOM 1385 N N . ASP A 1 178 ? 0.707 29.984 8.938 1 97.19 178 ASP A N 1
ATOM 1386 C CA . ASP A 1 178 ? -0.636 30.516 9.117 1 97.19 178 ASP A CA 1
ATOM 1387 C C . ASP A 1 178 ? -1.605 29.438 9.594 1 97.19 178 ASP A C 1
ATOM 1389 O O . ASP A 1 178 ? -2.371 29.656 10.531 1 97.19 178 ASP A O 1
ATOM 1393 N N . THR A 1 179 ? -1.547 28.297 8.977 1 97.75 179 THR A N 1
ATOM 1394 C CA . THR A 1 179 ? -2.426 27.188 9.344 1 97.75 179 THR A CA 1
ATOM 1395 C C . THR A 1 179 ? -2.172 26.75 10.781 1 97.75 179 THR A C 1
ATOM 1397 O O . THR A 1 179 ? -3.113 26.562 11.555 1 97.75 179 THR A O 1
ATOM 1400 N N . PHE A 1 180 ? -0.917 26.562 11.133 1 98.06 180 PHE A N 1
ATOM 1401 C CA . PHE A 1 180 ? -0.576 26.109 12.484 1 98.06 180 PHE A CA 1
ATOM 1402 C C . PHE A 1 180 ? -1.144 27.062 13.531 1 98.06 180 PHE A C 1
ATOM 1404 O O . PHE A 1 180 ? -1.67 26.625 14.555 1 98.06 180 PHE A O 1
ATOM 1411 N N . LEU A 1 181 ? -1.128 28.328 13.266 1 96.62 181 LEU A N 1
ATOM 1412 C CA . LEU A 1 181 ? -1.523 29.328 14.258 1 96.62 181 LEU A CA 1
ATOM 1413 C C . LEU A 1 181 ? -3.041 29.406 14.375 1 96.62 181 LEU A C 1
ATOM 1415 O O . LEU A 1 181 ? -3.564 30 15.312 1 96.62 181 LEU A O 1
ATOM 1419 N N . ARG A 1 182 ? -3.729 28.734 13.453 1 96.31 182 ARG A N 1
ATOM 1420 C CA . ARG A 1 182 ? -5.176 28.641 13.609 1 96.31 182 ARG A CA 1
ATOM 1421 C C . ARG A 1 182 ? -5.547 27.844 14.852 1 96.31 182 ARG A C 1
ATOM 1423 O O . ARG A 1 182 ? -6.691 27.891 15.305 1 96.31 182 ARG A O 1
ATOM 1430 N N . ALA A 1 183 ? -4.641 27.156 15.43 1 96.69 183 ALA A N 1
ATOM 1431 C CA . ALA A 1 183 ? -4.879 26.359 16.625 1 96.69 183 ALA A CA 1
ATOM 1432 C C . ALA A 1 183 ? -4.906 27.219 17.875 1 96.69 183 ALA A C 1
ATOM 1434 O O . ALA A 1 183 ? -5.301 26.766 18.953 1 96.69 183 ALA A O 1
ATOM 1435 N N . LEU A 1 184 ? -4.543 28.5 17.781 1 96.75 184 LEU A N 1
ATOM 1436 C CA . LEU A 1 184 ? -4.293 29.344 18.938 1 96.75 184 LEU A CA 1
ATOM 1437 C C . LEU A 1 184 ? -5.559 29.516 19.766 1 96.75 184 LEU A C 1
ATOM 1439 O O . LEU A 1 184 ? -5.523 29.375 21 1 96.75 184 LEU A O 1
ATOM 1443 N N . PRO A 1 185 ? -6.766 29.781 19.125 1 95.94 185 PRO A N 1
ATOM 1444 C CA . PRO A 1 185 ? -7.965 29.922 19.953 1 95.94 185 PRO A CA 1
ATOM 1445 C C . PRO A 1 185 ? -8.25 28.672 20.781 1 95.94 185 PRO A C 1
ATOM 1447 O O . PRO A 1 185 ? -8.594 28.781 21.969 1 95.94 185 PRO A O 1
ATOM 1450 N N . HIS A 1 186 ? -8.141 27.547 20.172 1 95.75 186 HIS A N 1
ATOM 1451 C CA . HIS A 1 186 ? -8.375 26.281 20.875 1 95.75 186 HIS A CA 1
ATOM 1452 C C . HIS A 1 186 ? -7.336 26.078 21.984 1 95.75 186 HIS A C 1
ATOM 1454 O O . HIS A 1 186 ? -7.664 25.578 23.062 1 95.75 186 HIS A O 1
ATOM 1460 N N . THR A 1 187 ? -6.066 26.406 21.703 1 97.19 187 THR A N 1
ATOM 1461 C CA . THR A 1 187 ? -4.977 26.281 22.672 1 97.19 187 THR A CA 1
ATOM 1462 C C . THR A 1 187 ? -5.273 27.109 23.922 1 97.19 187 THR A C 1
ATOM 1464 O O . THR A 1 187 ? -4.98 26.672 25.031 1 97.19 187 THR A O 1
ATOM 1467 N N . LEU A 1 188 ? -5.91 28.234 23.75 1 97.38 188 LEU A N 1
ATOM 1468 C CA . LEU A 1 188 ? -6.117 29.172 24.844 1 97.38 188 LEU A CA 1
ATOM 1469 C C . LEU A 1 188 ? -7.484 28.969 25.484 1 97.38 188 LEU A C 1
ATOM 1471 O O . LEU A 1 188 ? -7.848 29.672 26.438 1 97.38 188 LEU A O 1
ATOM 1475 N N . ARG A 1 189 ? -8.219 27.938 25.078 1 95.38 189 ARG A N 1
ATOM 1476 C CA . ARG A 1 189 ? -9.641 27.812 25.359 1 95.38 189 ARG A CA 1
ATOM 1477 C C . ARG A 1 189 ? -9.891 27.75 26.875 1 95.38 189 ARG A C 1
ATOM 1479 O O . ARG A 1 189 ? -10.906 28.25 27.359 1 95.38 189 ARG A O 1
ATOM 1486 N N . ASP A 1 190 ? -8.945 27.203 27.609 1 94.88 190 ASP A N 1
ATOM 1487 C CA . ASP A 1 190 ? -9.188 26.969 29.031 1 94.88 190 ASP A CA 1
ATOM 1488 C C . ASP A 1 190 ? -8.469 28.016 29.891 1 94.88 190 ASP A C 1
ATOM 1490 O O . ASP A 1 190 ? -8.492 27.922 31.125 1 94.88 190 ASP A O 1
ATOM 1494 N N . VAL A 1 191 ? -7.809 28.922 29.219 1 94.88 191 VAL A N 1
ATOM 1495 C CA . VAL A 1 191 ? -7.086 29.938 29.969 1 94.88 191 VAL A CA 1
ATOM 1496 C C . VAL A 1 191 ? -8.039 31.062 30.375 1 94.88 191 VAL A C 1
ATOM 1498 O O . VAL A 1 191 ? -8.742 31.625 29.516 1 94.88 191 VAL A O 1
ATOM 1501 N N . THR A 1 192 ? -8.109 31.344 31.641 1 93.19 192 THR A N 1
ATOM 1502 C CA . THR A 1 192 ? -8.938 32.438 32.125 1 93.19 192 THR A CA 1
ATOM 1503 C C . THR A 1 192 ? -8.273 33.781 31.828 1 93.19 192 THR A C 1
ATOM 1505 O O . THR A 1 192 ? -7.094 33.969 32.125 1 93.19 192 THR A O 1
ATOM 1508 N N . ALA A 1 193 ? -9 34.688 31.156 1 96 193 ALA A N 1
ATOM 1509 C CA . ALA A 1 193 ? -8.555 36.031 30.859 1 96 193 ALA A CA 1
ATOM 1510 C C . ALA A 1 193 ? -9.75 37 30.719 1 96 193 ALA A C 1
ATOM 1512 O O . ALA A 1 193 ? -10.828 36.562 30.281 1 96 193 ALA A O 1
ATOM 1513 N N . PRO A 1 194 ? -9.547 38.25 31.188 1 95.06 194 PRO A N 1
ATOM 1514 C CA . PRO A 1 194 ? -10.633 39.219 30.969 1 95.06 194 PRO A CA 1
ATOM 1515 C C . PRO A 1 194 ? -11.023 39.344 29.5 1 95.06 194 PRO A C 1
ATOM 1517 O O . PRO A 1 194 ? -10.172 39.25 28.625 1 95.06 194 PRO A O 1
ATOM 1520 N N . GLU A 1 195 ? -12.328 39.531 29.328 1 94.69 195 GLU A N 1
ATOM 1521 C CA . GLU A 1 195 ? -12.781 39.844 27.969 1 94.69 195 GLU A CA 1
ATOM 1522 C C . GLU A 1 195 ? -11.984 41 27.391 1 94.69 195 GLU A C 1
ATOM 1524 O O . GLU A 1 195 ? -11.719 42 28.078 1 94.69 195 GLU A O 1
ATOM 1529 N N . GLY A 1 196 ? -11.562 40.844 26.125 1 92.75 196 GLY A N 1
ATOM 1530 C CA . GLY A 1 196 ? -10.789 41.875 25.469 1 92.75 196 GLY A CA 1
ATOM 1531 C C . GLY A 1 196 ? -9.297 41.656 25.547 1 92.75 196 GLY A C 1
ATOM 1532 O O . GLY A 1 196 ? -8.523 42.312 24.844 1 92.75 196 GLY A O 1
ATOM 1533 N N . SER A 1 197 ? -8.875 40.719 26.422 1 94.75 197 SER A N 1
ATOM 1534 C CA . SER A 1 197 ? -7.461 40.375 26.438 1 94.75 197 SER A CA 1
ATOM 1535 C C . SER A 1 197 ? -7.004 39.875 25.078 1 94.75 197 SER A C 1
ATOM 1537 O O . SER A 1 197 ? -7.766 39.219 24.359 1 94.75 197 SER A O 1
ATOM 1539 N N . THR A 1 198 ? -5.719 40.219 24.734 1 95.31 198 THR A N 1
ATOM 1540 C CA . THR A 1 198 ? -5.188 39.844 23.438 1 95.31 198 THR A CA 1
ATOM 1541 C C . THR A 1 198 ? -3.836 39.156 23.594 1 95.31 198 THR A C 1
ATOM 1543 O O . THR A 1 198 ? -3.027 39.531 24.438 1 95.31 198 THR A O 1
ATOM 1546 N N . VAL A 1 199 ? -3.678 38.094 22.875 1 96 199 VAL A N 1
ATOM 1547 C CA . VAL A 1 199 ? -2.391 37.406 22.734 1 96 199 VAL A CA 1
ATOM 1548 C C . VAL A 1 199 ? -1.899 37.562 21.297 1 96 199 VAL A C 1
ATOM 1550 O O . VAL A 1 199 ? -2.545 37.062 20.359 1 96 199 VAL A O 1
ATOM 1553 N N . ARG A 1 200 ? -0.792 38.219 21.109 1 96.06 200 ARG A N 1
ATOM 1554 C CA . ARG A 1 200 ? -0.18 38.344 19.781 1 96.06 200 ARG A CA 1
ATOM 1555 C C . ARG A 1 200 ? 1.011 37.406 19.641 1 96.06 200 ARG A C 1
ATOM 1557 O O . ARG A 1 200 ? 1.932 37.438 20.453 1 96.06 200 ARG A O 1
ATOM 1564 N N . VAL A 1 201 ? 0.971 36.562 18.656 1 96.5 201 VAL A N 1
ATOM 1565 C CA . VAL A 1 201 ? 2.109 35.75 18.281 1 96.5 201 VAL A CA 1
ATOM 1566 C C . VAL A 1 201 ? 2.752 36.281 17 1 96.5 201 VAL A C 1
ATOM 1568 O O . VAL A 1 201 ? 2.102 36.375 15.961 1 96.5 201 VAL A O 1
ATOM 1571 N N . THR A 1 202 ? 3.963 36.719 17.141 1 96.25 202 THR A N 1
ATOM 1572 C CA . THR A 1 202 ? 4.746 37.156 15.992 1 96.25 202 THR A CA 1
ATOM 1573 C C . THR A 1 202 ? 5.777 36.094 15.609 1 96.25 202 THR A C 1
ATOM 1575 O O . THR A 1 202 ? 6.531 35.625 16.453 1 96.25 202 THR A O 1
ATOM 1578 N N . VAL A 1 203 ? 5.699 35.688 14.336 1 97.25 203 VAL A N 1
ATOM 1579 C CA . VAL A 1 203 ? 6.672 34.75 13.797 1 97.25 203 VAL A CA 1
ATOM 1580 C C . VAL A 1 203 ? 7.629 35.469 12.852 1 97.25 203 VAL A C 1
ATOM 1582 O O . VAL A 1 203 ? 7.195 36.062 11.875 1 97.25 203 VAL A O 1
ATOM 1585 N N . THR A 1 204 ? 8.914 35.406 13.172 1 97.19 204 THR A N 1
ATOM 1586 C CA . THR A 1 204 ? 9.93 36.031 12.344 1 97.19 204 THR A CA 1
ATOM 1587 C C . THR A 1 204 ? 10.555 35.031 11.383 1 97.19 204 THR A C 1
ATOM 1589 O O . THR A 1 204 ? 10.555 33.844 11.648 1 97.19 204 THR A O 1
ATOM 1592 N N . GLY A 1 205 ? 11.117 35.562 10.25 1 95.5 205 GLY A N 1
ATOM 1593 C CA . GLY A 1 205 ? 11.742 34.719 9.25 1 95.5 205 GLY A CA 1
ATOM 1594 C C . GLY A 1 205 ? 10.836 34.406 8.07 1 95.5 205 GLY A C 1
ATOM 1595 O O . GLY A 1 205 ? 9.805 35.062 7.891 1 95.5 205 GLY A O 1
ATOM 1596 N N . PRO A 1 206 ? 11.188 33.469 7.219 1 95.19 206 PRO A N 1
ATOM 1597 C CA . PRO A 1 206 ? 10.383 33.156 6.039 1 95.19 206 PRO A CA 1
ATOM 1598 C C . PRO A 1 206 ? 8.961 32.719 6.398 1 95.19 206 PRO A C 1
ATOM 1600 O O . PRO A 1 206 ? 8.766 31.875 7.273 1 95.19 206 PRO A O 1
ATOM 1603 N N . GLY A 1 207 ? 7.969 33.375 5.684 1 94.31 207 GLY A N 1
ATOM 1604 C CA . GLY A 1 207 ? 6.574 33.031 5.914 1 94.31 207 GLY A CA 1
ATOM 1605 C C . GLY A 1 207 ? 6.023 33.594 7.211 1 94.31 207 GLY A C 1
ATOM 1606 O O . GLY A 1 207 ? 4.895 33.281 7.598 1 94.31 207 GLY A O 1
ATOM 1607 N N . GLY A 1 208 ? 6.824 34.375 7.859 1 94.19 208 GLY A N 1
ATOM 1608 C CA . GLY A 1 208 ? 6.422 34.938 9.141 1 94.19 208 GLY A CA 1
ATOM 1609 C C . GLY A 1 208 ? 5.266 35.906 9.023 1 94.19 208 GLY A C 1
ATOM 1610 O O . GLY A 1 208 ? 4.777 36.188 7.918 1 94.19 208 GLY A O 1
ATOM 1611 N N . GLY A 1 209 ? 4.766 36.375 10.133 1 93.94 209 GLY A N 1
ATOM 1612 C CA . GLY A 1 209 ? 3.619 37.25 10.297 1 93.94 209 GLY A CA 1
ATOM 1613 C C . GLY A 1 209 ? 3.219 37.438 11.742 1 93.94 209 GLY A C 1
ATOM 1614 O O . GLY A 1 209 ? 4.008 37.188 12.648 1 93.94 209 GLY A O 1
ATOM 1615 N N . ALA A 1 210 ? 2.131 38.094 11.859 1 94.69 210 ALA A N 1
ATOM 1616 C CA . ALA A 1 210 ? 1.59 38.312 13.195 1 94.69 210 ALA A CA 1
ATOM 1617 C C . ALA A 1 210 ? 0.13 37.875 13.281 1 94.69 210 ALA A C 1
ATOM 1619 O O . ALA A 1 210 ? -0.652 38.125 12.359 1 94.69 210 ALA A O 1
ATOM 1620 N N . TRP A 1 211 ? -0.167 37.156 14.305 1 95.19 211 TRP A N 1
ATOM 1621 C CA . TRP A 1 211 ? -1.516 36.688 14.594 1 95.19 211 TRP A CA 1
ATOM 1622 C C . TRP A 1 211 ? -1.971 37.125 15.977 1 95.19 211 TRP A C 1
ATOM 1624 O O . TRP A 1 211 ? -1.241 36.969 16.969 1 95.19 211 TRP A O 1
ATOM 1634 N N . THR A 1 212 ? -3.107 37.688 16.031 1 95.12 212 THR A N 1
ATOM 1635 C CA . THR A 1 212 ? -3.639 38.156 17.297 1 95.12 212 THR A CA 1
ATOM 1636 C C . THR A 1 212 ? -4.922 37.406 17.656 1 95.12 212 THR A C 1
ATOM 1638 O O . THR A 1 212 ? -5.852 37.344 16.844 1 95.12 212 THR A O 1
ATOM 1641 N N . CYS A 1 213 ? -4.902 36.844 18.781 1 95.19 213 CYS A N 1
ATOM 1642 C CA . CYS A 1 213 ? -6.07 36.156 19.328 1 95.19 213 CYS A CA 1
ATOM 1643 C C . CYS A 1 213 ? -6.699 36.969 20.453 1 95.19 213 CYS A C 1
ATOM 1645 O O . CYS A 1 213 ? -6.016 37.375 21.391 1 95.19 213 CYS A O 1
ATOM 1647 N N . THR A 1 214 ? -8.039 37.219 20.344 1 94.81 214 THR A N 1
ATOM 1648 C CA . THR A 1 214 ? -8.734 38.094 21.297 1 94.81 214 THR A CA 1
ATOM 1649 C C . THR A 1 214 ? -9.766 37.281 22.078 1 94.81 214 THR A C 1
ATOM 1651 O O . THR A 1 214 ? -10.531 36.5 21.516 1 94.81 214 THR A O 1
ATOM 1654 N N . ARG A 1 215 ? -9.742 37.531 23.391 1 95.12 215 ARG A N 1
ATOM 1655 C CA . ARG A 1 215 ? -10.734 36.875 24.25 1 95.12 215 ARG A CA 1
ATOM 1656 C C . ARG A 1 215 ? -12.102 37.562 24.109 1 95.12 215 ARG A C 1
ATOM 1658 O O . ARG A 1 215 ? -12.289 38.688 24.531 1 95.12 215 ARG A O 1
ATOM 1665 N N . GLY A 1 216 ? -13.008 36.812 23.438 1 92.38 216 GLY A N 1
ATOM 1666 C CA . GLY A 1 216 ? -14.398 37.25 23.406 1 92.38 216 GLY A CA 1
ATOM 1667 C C . GLY A 1 216 ? -15.195 36.781 24.609 1 92.38 216 GLY A C 1
ATOM 1668 O O . GLY A 1 216 ? -14.641 36.188 25.547 1 92.38 216 GLY A O 1
ATOM 1669 N N . PRO A 1 217 ? -16.484 37.125 24.594 1 92.5 217 PRO A N 1
ATOM 1670 C CA . PRO A 1 217 ? -17.328 36.719 25.719 1 92.5 217 PRO A CA 1
ATOM 1671 C C . PRO A 1 217 ? -17.406 35.219 25.875 1 92.5 217 PRO A C 1
ATOM 1673 O O . PRO A 1 217 ? -17.438 34.719 27 1 92.5 217 PRO A O 1
ATOM 1676 N N . ASP A 1 218 ? -17.359 34.531 24.781 1 91.31 218 ASP A N 1
ATOM 1677 C CA . ASP A 1 218 ? -17.625 33.094 24.859 1 91.31 218 ASP A CA 1
ATOM 1678 C C . ASP A 1 218 ? -16.359 32.281 24.516 1 91.31 218 ASP A C 1
ATOM 1680 O O . ASP A 1 218 ? -16.219 31.141 24.953 1 91.31 218 ASP A O 1
ATOM 1684 N N . ARG A 1 219 ? -15.484 32.906 23.656 1 93.19 219 ARG A N 1
ATOM 1685 C CA . ARG A 1 219 ? -14.312 32.156 23.219 1 93.19 219 ARG A CA 1
ATOM 1686 C C . ARG A 1 219 ? -13.211 33.125 22.734 1 93.19 219 ARG A C 1
ATOM 1688 O O . ARG A 1 219 ? -13.438 34.312 22.578 1 93.19 219 ARG A O 1
ATOM 1695 N N . TRP A 1 220 ? -12.086 32.5 22.609 1 94.88 220 TRP A N 1
ATOM 1696 C CA . TRP A 1 220 ? -11 33.156 21.922 1 94.88 220 TRP A CA 1
ATOM 1697 C C . TRP A 1 220 ? -11.234 33.188 20.406 1 94.88 220 TRP A C 1
ATOM 1699 O O . TRP A 1 220 ? -11.719 32.219 19.844 1 94.88 220 TRP A O 1
ATOM 1709 N N . ARG A 1 221 ? -10.844 34.312 19.781 1 93.75 221 ARG A N 1
ATOM 1710 C CA . ARG A 1 221 ? -11 34.469 18.328 1 93.75 221 ARG A CA 1
ATOM 1711 C C . ARG A 1 221 ? -9.719 35 17.688 1 93.75 221 ARG A C 1
ATOM 1713 O O . ARG A 1 221 ? -9.07 35.906 18.234 1 93.75 221 ARG A O 1
ATOM 1720 N N . LEU A 1 222 ? -9.391 34.25 16.656 1 93.69 222 LEU A N 1
ATOM 1721 C CA . LEU A 1 222 ? -8.242 34.75 15.906 1 93.69 222 LEU A CA 1
ATOM 1722 C C . LEU A 1 222 ? -8.641 35.844 14.945 1 93.69 222 LEU A C 1
ATOM 1724 O O . LEU A 1 222 ? -9.602 35.719 14.188 1 93.69 222 LEU A O 1
ATOM 1728 N N . ASP A 1 223 ? -8.031 36.844 15.234 1 80 223 ASP A N 1
ATOM 1729 C CA . ASP A 1 223 ? -8.312 38.031 14.406 1 80 223 ASP A CA 1
ATOM 1730 C C . ASP A 1 223 ? -7.172 38.281 13.422 1 80 223 ASP A C 1
ATOM 1732 O O . ASP A 1 223 ? -6.09 37.719 13.555 1 80 223 ASP A O 1
ATOM 1736 N N . GLY A 1 224 ? -7.445 38.719 12.242 1 61.06 224 GLY A N 1
ATOM 1737 C CA . GLY A 1 224 ? -6.336 39.188 11.438 1 61.06 224 GLY A CA 1
ATOM 1738 C C . GLY A 1 224 ? -5.457 40.188 12.156 1 61.06 224 GLY A C 1
ATOM 1739 O O . GLY A 1 224 ? -5.391 40.188 13.391 1 61.06 224 GLY A O 1
ATOM 1740 N N . PRO A 1 225 ? -4.555 40.812 11.508 1 55.88 225 PRO A N 1
ATOM 1741 C CA . PRO A 1 225 ? -3.613 41.781 12.07 1 55.88 225 PRO A CA 1
ATOM 1742 C C . PRO A 1 225 ? -4.293 42.781 12.984 1 55.88 225 PRO A C 1
ATOM 1744 O O . PRO A 1 225 ? -5.375 43.281 12.664 1 55.88 225 PRO A O 1
ATOM 1747 N N . ALA A 1 226 ? -4.129 42.562 14.266 1 57.69 226 ALA A N 1
ATOM 1748 C CA . ALA A 1 226 ? -4.734 43.312 15.375 1 57.69 226 ALA A CA 1
ATOM 1749 C C . ALA A 1 226 ? -4.496 44.812 15.242 1 57.69 226 ALA A C 1
ATOM 1751 O O . ALA A 1 226 ? -3.521 45.219 14.609 1 57.69 226 ALA A O 1
ATOM 1752 N N . PRO A 1 227 ? -5.34 45.375 15.992 1 56.19 227 PRO A N 1
ATOM 1753 C CA . PRO A 1 227 ? -5.379 46.812 16.234 1 56.19 227 PRO A CA 1
ATOM 1754 C C . PRO A 1 227 ? -4.129 47.344 16.938 1 56.19 227 PRO A C 1
ATOM 1756 O O . PRO A 1 227 ? -3.373 46.562 17.516 1 56.19 227 PRO A O 1
ATOM 1759 N N . ALA A 1 228 ? -3.756 48.656 16.828 1 64.25 228 ALA A N 1
ATOM 1760 C CA . ALA A 1 228 ? -2.666 49.562 17.203 1 64.25 228 ALA A CA 1
ATOM 1761 C C . ALA A 1 228 ? -2.422 49.531 18.703 1 64.25 228 ALA A C 1
ATOM 1763 O O . ALA A 1 228 ? -1.498 50.156 19.219 1 64.25 228 ALA A O 1
ATOM 1764 N N . ARG A 1 229 ? -3.232 48.812 19.578 1 77.19 229 ARG A N 1
ATOM 1765 C CA . ARG A 1 229 ? -2.932 48.844 21.016 1 77.19 229 ARG A CA 1
ATOM 1766 C C . ARG A 1 229 ? -2.035 47.688 21.406 1 77.19 229 ARG A C 1
ATOM 1768 O O . ARG A 1 229 ? -2.066 46.625 20.781 1 77.19 229 ARG A O 1
ATOM 1775 N N . PRO A 1 230 ? -1.128 47.969 22.359 1 89.62 230 PRO A N 1
ATOM 1776 C CA . PRO A 1 230 ? -0.278 46.875 22.859 1 89.62 230 PRO A CA 1
ATOM 1777 C C . PRO A 1 230 ? -1.08 45.656 23.312 1 89.62 230 PRO A C 1
ATOM 1779 O O . PRO A 1 230 ? -2.111 45.812 23.984 1 89.62 230 PRO A O 1
ATOM 1782 N N . PRO A 1 231 ? -0.708 44.5 22.906 1 94.06 231 PRO A N 1
ATOM 1783 C CA . PRO A 1 231 ? -1.436 43.281 23.328 1 94.06 231 PRO A CA 1
ATOM 1784 C C . PRO A 1 231 ? -1.261 42.969 24.812 1 94.06 231 PRO A C 1
ATOM 1786 O O . PRO A 1 231 ? -0.305 43.438 25.438 1 94.06 231 PRO A O 1
ATOM 1789 N N . THR A 1 232 ? -2.209 42.219 25.406 1 96.19 232 THR A N 1
ATOM 1790 C CA . THR A 1 232 ? -2.098 41.75 26.781 1 96.19 232 THR A CA 1
ATOM 1791 C C . THR A 1 232 ? -0.858 40.906 26.953 1 96.19 232 THR A C 1
ATOM 1793 O O . THR A 1 232 ? -0.172 40.969 27.984 1 96.19 232 THR A O 1
ATOM 1796 N N . ALA A 1 233 ? -0.575 40.031 26.016 1 97 233 ALA A N 1
ATOM 1797 C CA . ALA A 1 233 ? 0.635 39.219 25.953 1 97 233 ALA A CA 1
ATOM 1798 C C . ALA A 1 233 ? 1.163 39.156 24.516 1 97 233 ALA A C 1
ATOM 1800 O O . ALA A 1 233 ? 0.385 39.062 23.562 1 97 233 ALA A O 1
ATOM 1801 N N . ALA A 1 234 ? 2.471 39.156 24.406 1 96.62 234 ALA A N 1
ATOM 1802 C CA . ALA A 1 234 ? 3.125 39.031 23.109 1 96.62 234 ALA A CA 1
ATOM 1803 C C . ALA A 1 234 ? 4.164 37.906 23.141 1 96.62 234 ALA A C 1
ATOM 1805 O O . ALA A 1 234 ? 4.926 37.781 24.109 1 96.62 234 ALA A O 1
ATOM 1806 N N . LEU A 1 235 ? 4.133 37.094 22.172 1 97.75 235 LEU A N 1
ATOM 1807 C CA . LEU A 1 235 ? 5.062 36 21.984 1 97.75 235 LEU A CA 1
ATOM 1808 C C . LEU A 1 235 ? 5.746 36.062 20.625 1 97.75 235 LEU A C 1
ATOM 1810 O O . LEU A 1 235 ? 5.078 36.062 19.578 1 97.75 235 LEU A O 1
ATOM 1814 N N . ASP A 1 236 ? 7.082 36.188 20.609 1 97.94 236 ASP A N 1
ATOM 1815 C CA . ASP A 1 236 ? 7.867 36.25 19.375 1 97.94 236 ASP A CA 1
ATOM 1816 C C . ASP A 1 236 ? 8.672 34.969 19.188 1 97.94 236 ASP A C 1
ATOM 1818 O O . ASP A 1 236 ? 9.492 34.594 20.047 1 97.94 236 ASP A O 1
ATOM 1822 N N . LEU A 1 237 ? 8.453 34.25 18.125 1 98.19 237 LEU A N 1
ATOM 1823 C CA . LEU A 1 237 ? 9.164 33.031 17.719 1 98.19 237 LEU A CA 1
ATOM 1824 C C . LEU A 1 237 ? 9.688 33.156 16.297 1 98.19 237 LEU A C 1
ATOM 1826 O O . LEU A 1 237 ? 9.164 33.969 15.5 1 98.19 237 LEU A O 1
ATOM 1830 N N . ASP A 1 238 ? 10.711 32.438 15.977 1 98.12 238 ASP A N 1
ATOM 1831 C CA . ASP A 1 238 ? 11.078 32.344 14.57 1 98.12 238 ASP A CA 1
ATOM 1832 C C . ASP A 1 238 ? 10.359 31.203 13.867 1 98.12 238 ASP A C 1
ATOM 1834 O O . ASP A 1 238 ? 9.75 30.359 14.523 1 98.12 238 ASP A O 1
ATOM 1838 N N . THR A 1 239 ? 10.422 31.219 12.539 1 97.88 239 THR A N 1
ATOM 1839 C CA . THR A 1 239 ? 9.695 30.25 11.719 1 97.88 239 THR A CA 1
ATOM 1840 C C . THR A 1 239 ? 10.094 28.828 12.078 1 97.88 239 THR A C 1
ATOM 1842 O O . THR A 1 239 ? 9.234 27.969 12.258 1 97.88 239 THR A O 1
ATOM 1845 N N . ASP A 1 240 ? 11.359 28.547 12.219 1 97.12 240 ASP A N 1
ATOM 1846 C CA . ASP A 1 240 ? 11.859 27.203 12.523 1 97.12 240 ASP A CA 1
ATOM 1847 C C . ASP A 1 240 ? 11.336 26.719 13.867 1 97.12 240 ASP A C 1
ATOM 1849 O O . ASP A 1 240 ? 10.844 25.594 13.977 1 97.12 240 ASP A O 1
ATOM 1853 N N . THR A 1 241 ? 11.359 27.547 14.828 1 98.12 241 THR A N 1
ATOM 1854 C CA . THR A 1 241 ? 10.867 27.203 16.156 1 98.12 241 THR A CA 1
ATOM 1855 C C . THR A 1 241 ? 9.359 26.969 16.125 1 98.12 241 THR A C 1
ATOM 1857 O O . THR A 1 241 ? 8.867 26.031 16.75 1 98.12 241 THR A O 1
ATOM 1860 N N . THR A 1 242 ? 8.688 27.781 15.383 1 98.38 242 THR A N 1
ATOM 1861 C CA . THR A 1 242 ? 7.23 27.75 15.383 1 98.38 242 THR A CA 1
ATOM 1862 C C . THR A 1 242 ? 6.711 26.422 14.836 1 98.38 242 THR A C 1
ATOM 1864 O O . THR A 1 242 ? 5.906 25.75 15.477 1 98.38 242 THR A O 1
ATOM 1867 N N . TRP A 1 243 ? 7.195 26.031 13.641 1 97.88 243 TRP A N 1
ATOM 1868 C CA . TRP A 1 243 ? 6.621 24.812 13.078 1 97.88 243 TRP A CA 1
ATOM 1869 C C . TRP A 1 243 ? 7.039 23.578 13.891 1 97.88 243 TRP A C 1
ATOM 1871 O O . TRP A 1 243 ? 6.262 22.641 14.047 1 97.88 243 TRP A O 1
ATOM 1881 N N . ARG A 1 244 ? 8.234 23.594 14.469 1 97.5 244 ARG A N 1
ATOM 1882 C CA . ARG A 1 244 ? 8.68 22.469 15.289 1 97.5 244 ARG A CA 1
ATOM 1883 C C . ARG A 1 244 ? 7.867 22.375 16.578 1 97.5 244 ARG A C 1
ATOM 1885 O O . ARG A 1 244 ? 7.566 21.266 17.047 1 97.5 244 ARG A O 1
ATOM 1892 N N . LEU A 1 245 ? 7.566 23.516 17.141 1 98.06 245 LEU A N 1
ATOM 1893 C CA . LEU A 1 245 ? 6.727 23.547 18.344 1 98.06 245 LEU A CA 1
ATOM 1894 C C . LEU A 1 245 ? 5.336 23 18.031 1 98.06 245 LEU A C 1
ATOM 1896 O O . LEU A 1 245 ? 4.844 22.109 18.734 1 98.06 245 LEU A O 1
ATOM 1900 N N . CYS A 1 246 ? 4.738 23.469 16.922 1 98.06 246 CYS A N 1
ATOM 1901 C CA . CYS A 1 246 ? 3.363 23.141 16.562 1 98.06 246 CYS A CA 1
ATOM 1902 C C . CYS A 1 246 ? 3.227 21.672 16.234 1 98.06 246 CYS A C 1
ATOM 1904 O O . CYS A 1 246 ? 2.133 21.109 16.312 1 98.06 246 CYS A O 1
ATOM 1906 N N . THR A 1 247 ? 4.359 21 15.852 1 97.06 247 THR A N 1
ATOM 1907 C CA . THR A 1 247 ? 4.312 19.609 15.438 1 97.06 247 THR A CA 1
ATOM 1908 C C . THR A 1 247 ? 5 18.719 16.469 1 97.06 247 THR A C 1
ATOM 1910 O O . THR A 1 247 ? 5.25 17.531 16.219 1 97.06 247 THR A O 1
ATOM 1913 N N . ARG A 1 248 ? 5.441 19.297 17.609 1 94.88 248 ARG A N 1
ATOM 1914 C CA . ARG A 1 248 ? 6.055 18.625 18.734 1 94.88 248 ARG A CA 1
ATOM 1915 C C . ARG A 1 248 ? 7.406 18.031 18.344 1 94.88 248 ARG A C 1
ATOM 1917 O O . ARG A 1 248 ? 7.797 16.969 18.859 1 94.88 248 ARG A O 1
ATOM 1924 N N . GLY A 1 249 ? 8.016 18.719 17.391 1 94.25 249 GLY A N 1
ATOM 1925 C CA . GLY A 1 249 ? 9.422 18.453 17.141 1 94.25 249 GLY A CA 1
ATOM 1926 C C . GLY A 1 249 ? 10.336 18.969 18.234 1 94.25 249 GLY A C 1
ATOM 1927 O O . GLY A 1 249 ? 11.469 18.484 18.375 1 94.25 249 GLY A O 1
ATOM 1928 N N . ILE A 1 250 ? 9.859 19.969 18.953 1 95.62 250 ILE A N 1
ATOM 1929 C CA . ILE A 1 250 ? 10.492 20.453 20.172 1 95.62 250 ILE A CA 1
ATOM 1930 C C . ILE A 1 250 ? 9.438 20.625 21.266 1 95.62 250 ILE A C 1
ATOM 1932 O O . ILE A 1 250 ? 8.242 20.703 20.969 1 95.62 250 ILE A O 1
ATOM 1936 N N . THR A 1 251 ? 9.898 20.688 22.5 1 96 251 THR A N 1
ATOM 1937 C CA . THR A 1 251 ? 8.977 20.875 23.609 1 96 251 THR A CA 1
ATOM 1938 C C . THR A 1 251 ? 8.648 22.344 23.812 1 96 251 THR A C 1
ATOM 1940 O O . THR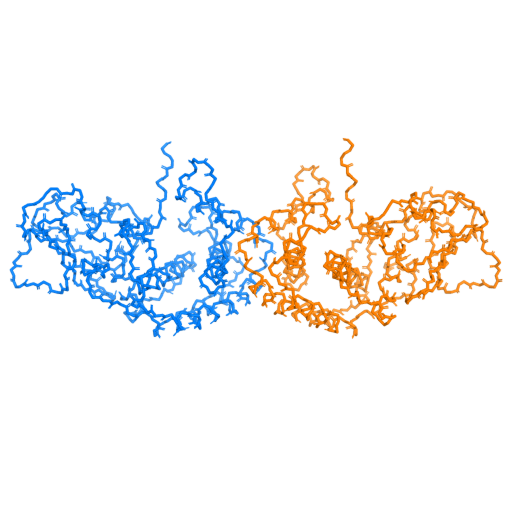 A 1 251 ? 9.375 23.219 23.344 1 96 251 THR A O 1
ATOM 1943 N N . PRO A 1 252 ? 7.523 22.609 24.531 1 97.12 252 PRO A N 1
ATOM 1944 C CA . PRO A 1 252 ? 7.211 24 24.875 1 97.12 252 PRO A CA 1
ATOM 1945 C C . PRO A 1 252 ? 8.344 24.688 25.641 1 97.12 252 PRO A C 1
ATOM 1947 O O . PRO A 1 252 ? 8.609 25.875 25.422 1 97.12 252 PRO A O 1
ATOM 1950 N N . GLU A 1 253 ? 9.07 23.938 26.406 1 97.31 253 GLU A N 1
ATOM 1951 C CA . GLU A 1 253 ? 10.188 24.5 27.156 1 97.31 253 GLU A CA 1
ATOM 1952 C C . GLU A 1 253 ? 11.336 24.891 26.234 1 97.31 253 GLU A C 1
ATOM 1954 O O . GLU A 1 253 ? 11.93 25.953 26.406 1 97.31 253 GLU A O 1
ATOM 1959 N N . GLN A 1 254 ? 11.57 24.062 25.297 1 97.69 254 GLN A N 1
ATOM 1960 C CA . GLN A 1 254 ? 12.609 24.375 24.312 1 97.69 254 GLN A CA 1
ATOM 1961 C C . GLN A 1 254 ? 12.227 25.578 23.469 1 97.69 254 GLN A C 1
ATOM 1963 O O . GLN A 1 254 ? 13.078 26.406 23.141 1 97.69 254 GLN A O 1
ATOM 1968 N N . ALA A 1 255 ? 10.969 25.656 23.125 1 98.19 255 ALA A N 1
ATOM 1969 C CA . ALA A 1 255 ? 10.492 26.812 22.359 1 98.19 255 ALA A CA 1
ATOM 1970 C C . ALA A 1 255 ? 10.57 28.094 23.188 1 98.19 255 ALA A C 1
ATOM 1972 O O . ALA A 1 255 ? 10.945 29.141 22.672 1 98.19 255 ALA A O 1
ATOM 1973 N N . ALA A 1 256 ? 10.227 27.984 24.438 1 97.62 256 ALA A N 1
ATOM 1974 C CA . ALA A 1 256 ? 10.273 29.141 25.344 1 97.62 256 ALA A CA 1
ATOM 1975 C C . ALA A 1 256 ? 11.68 29.719 25.422 1 97.62 256 ALA A C 1
ATOM 1977 O O . ALA A 1 256 ? 11.852 30.938 25.516 1 97.62 256 ALA A O 1
ATOM 1978 N N . ALA A 1 257 ? 12.625 28.812 25.344 1 97.62 257 ALA A N 1
ATOM 1979 C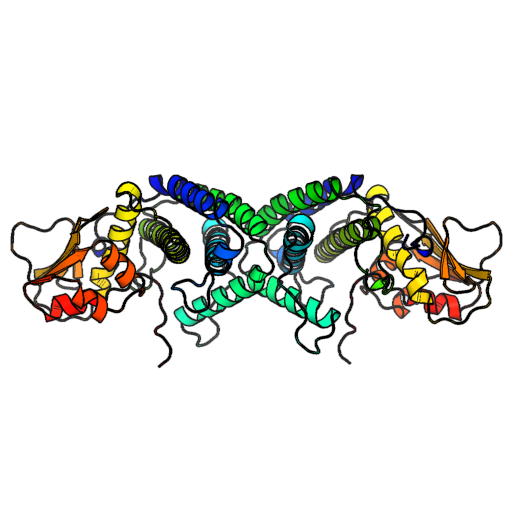 CA . ALA A 1 257 ? 14.023 29.234 25.453 1 97.62 257 ALA A CA 1
ATOM 1980 C C . ALA A 1 257 ? 14.445 30.031 24.219 1 97.62 257 ALA A C 1
ATOM 1982 O O . ALA A 1 257 ? 15.422 30.781 24.281 1 97.62 257 ALA A O 1
ATOM 1983 N N . ARG A 1 258 ? 13.68 29.906 23.156 1 97.25 258 ARG A N 1
ATOM 1984 C CA . ARG A 1 258 ? 14.016 30.578 21.906 1 97.25 258 ARG A CA 1
ATOM 1985 C C . ARG A 1 258 ? 13.094 31.766 21.641 1 97.25 258 ARG A C 1
ATOM 1987 O O . ARG A 1 258 ? 13.242 32.469 20.641 1 97.25 258 ARG A O 1
ATOM 1994 N N . ALA A 1 259 ? 12.164 31.984 22.547 1 97.69 259 ALA A N 1
ATOM 1995 C CA . ALA A 1 259 ? 11.094 32.938 22.312 1 97.69 259 ALA A CA 1
ATOM 1996 C C . ALA A 1 259 ? 11.32 34.219 23.094 1 97.69 259 ALA A C 1
ATOM 1998 O O . ALA A 1 259 ? 12.039 34.219 24.109 1 97.69 259 ALA A O 1
ATOM 1999 N N . ARG A 1 260 ? 10.812 35.312 22.656 1 97.81 260 ARG A N 1
ATOM 2000 C CA . ARG A 1 260 ? 10.672 36.531 23.422 1 97.81 260 ARG A CA 1
ATOM 2001 C C . ARG A 1 260 ? 9.227 36.719 23.875 1 97.81 260 ARG A C 1
ATOM 2003 O O . ARG A 1 260 ? 8.297 36.594 23.078 1 97.81 260 ARG A O 1
ATOM 2010 N N . VAL A 1 261 ? 9.094 37 25.141 1 97.19 261 VAL A N 1
ATOM 2011 C CA . VAL A 1 261 ? 7.77 37.188 25.734 1 97.19 261 VAL A CA 1
ATOM 2012 C C . VAL A 1 261 ? 7.648 38.562 26.328 1 97.19 261 VAL A C 1
ATOM 2014 O O . VAL A 1 261 ? 8.57 39.062 27 1 97.19 261 VAL A O 1
ATOM 2017 N N . ASP A 1 262 ? 6.582 39.25 26.016 1 96.62 262 ASP A N 1
ATOM 2018 C CA . ASP A 1 262 ? 6.223 40.5 26.641 1 96.62 262 ASP A CA 1
ATOM 2019 C C . ASP A 1 262 ? 4.781 40.5 27.141 1 96.62 262 ASP A C 1
ATOM 2021 O O . ASP A 1 262 ? 3.904 39.906 26.516 1 96.62 262 ASP A O 1
ATOM 2025 N N . GLY A 1 263 ? 4.559 41.125 28.312 1 96.81 263 GLY A N 1
ATOM 2026 C CA . GLY A 1 263 ? 3.217 41.156 28.875 1 96.81 263 GLY A CA 1
ATOM 2027 C C . GLY A 1 263 ? 2.9 40 29.781 1 96.81 263 GLY A C 1
ATOM 2028 O O . GLY A 1 263 ? 3.748 39.562 30.578 1 96.81 263 GLY A O 1
ATOM 2029 N N . ASP A 1 264 ? 1.661 39.562 29.828 1 97.06 264 ASP A N 1
ATOM 2030 C CA . ASP A 1 264 ? 1.174 38.5 30.719 1 97.06 264 ASP A CA 1
ATOM 2031 C C . ASP A 1 264 ? 1.863 37.188 30.422 1 97.06 264 ASP A C 1
ATOM 2033 O O . ASP A 1 264 ? 1.536 36.5 29.438 1 97.06 264 ASP A O 1
ATOM 2037 N N . ARG A 1 265 ? 2.719 36.75 31.25 1 96.19 265 ARG A N 1
ATOM 2038 C CA . ARG A 1 265 ? 3.527 35.531 31.047 1 96.19 265 ARG A CA 1
ATOM 2039 C C . ARG A 1 265 ? 2.662 34.281 31.078 1 96.19 265 ARG A C 1
ATOM 2041 O O . ARG A 1 265 ? 2.967 33.312 30.406 1 96.19 265 ARG A O 1
ATOM 2048 N N . ARG A 1 266 ? 1.663 34.312 31.828 1 96.62 266 ARG A N 1
ATOM 2049 C CA . ARG A 1 266 ? 0.764 33.188 31.891 1 96.62 266 ARG A CA 1
ATOM 2050 C C . ARG A 1 266 ? 0.111 32.906 30.531 1 96.62 266 ARG A C 1
ATOM 2052 O O . ARG A 1 266 ? 0.049 31.766 30.078 1 96.62 266 ARG A O 1
ATOM 2059 N N . LEU A 1 267 ? -0.307 33.969 29.875 1 97.25 267 LEU A N 1
ATOM 2060 C CA . LEU A 1 267 ? -0.937 33.844 28.562 1 97.25 267 LEU A CA 1
ATOM 2061 C C . LEU A 1 267 ? 0.075 33.406 27.516 1 97.25 267 LEU A C 1
ATOM 2063 O O . LEU A 1 267 ? -0.233 32.562 26.672 1 97.25 267 LEU A O 1
ATOM 2067 N N . ALA A 1 268 ? 1.234 33.969 27.609 1 96.75 268 ALA A N 1
ATOM 2068 C CA . ALA A 1 268 ? 2.287 33.594 26.672 1 96.75 268 ALA A CA 1
ATOM 2069 C C . ALA A 1 268 ? 2.666 32.125 26.828 1 96.75 268 ALA A C 1
ATOM 2071 O O . ALA A 1 268 ? 2.854 31.406 25.844 1 96.75 268 ALA A O 1
ATOM 2072 N N . THR A 1 269 ? 2.791 31.641 28.078 1 96.5 269 THR A N 1
ATOM 2073 C CA . THR A 1 269 ? 3.107 30.25 28.359 1 96.5 269 THR A CA 1
ATOM 2074 C C . THR A 1 269 ? 2.006 29.328 27.859 1 96.5 269 THR A C 1
ATOM 2076 O O . THR A 1 269 ? 2.285 28.25 27.328 1 96.5 269 THR A O 1
ATOM 2079 N N . ALA A 1 270 ? 0.779 29.766 28.016 1 97.81 270 ALA A N 1
ATOM 2080 C CA . ALA A 1 270 ? -0.345 29 27.5 1 97.81 270 ALA A CA 1
ATOM 2081 C C . ALA A 1 270 ? -0.268 28.875 25.969 1 97.81 270 ALA A C 1
ATOM 2083 O O . ALA A 1 270 ? -0.532 27.812 25.406 1 97.81 270 ALA A O 1
ATOM 2084 N N . ALA A 1 271 ? 0.131 29.984 25.312 1 98.19 271 ALA A N 1
ATOM 2085 C CA . ALA A 1 271 ? 0.25 29.984 23.844 1 98.19 271 ALA A CA 1
ATOM 2086 C C . ALA A 1 271 ? 1.341 29.016 23.391 1 98.19 271 ALA A C 1
ATOM 2088 O O . ALA A 1 271 ? 1.234 28.422 22.312 1 98.19 271 ALA A O 1
ATOM 2089 N N . LEU A 1 272 ? 2.354 28.797 24.188 1 98.38 272 LEU A N 1
ATOM 2090 C CA . LEU A 1 272 ? 3.471 27.922 23.875 1 98.38 272 LEU A CA 1
ATOM 2091 C C . LEU A 1 272 ? 3.041 26.453 23.922 1 98.38 272 LEU A C 1
ATOM 2093 O O . LEU A 1 272 ? 3.766 25.578 23.453 1 98.38 272 LEU A O 1
ATOM 2097 N N . GLN A 1 273 ? 1.816 26.188 24.406 1 97.62 273 GLN A N 1
ATOM 2098 C CA . GLN A 1 273 ? 1.307 24.812 24.453 1 97.62 273 GLN A CA 1
ATOM 2099 C C . GLN A 1 273 ? 0.608 24.438 23.156 1 97.62 273 GLN A C 1
ATOM 2101 O O . GLN A 1 273 ? 0.005 23.375 23.047 1 97.62 273 GLN A O 1
ATOM 2106 N N . ILE A 1 274 ? 0.744 25.297 22.188 1 98 274 ILE A N 1
ATOM 2107 C CA . ILE A 1 274 ? 0.058 25.094 20.906 1 98 274 ILE A CA 1
ATOM 2108 C C . ILE A 1 274 ? 0.525 23.797 20.266 1 98 274 ILE A C 1
ATOM 2110 O O . ILE A 1 274 ? 1.717 23.469 20.297 1 98 274 ILE A O 1
ATOM 2114 N N . VAL A 1 275 ? -0.406 22.969 19.797 1 96.62 275 VAL A N 1
ATOM 2115 C CA . VAL A 1 275 ? -0.2 21.75 19.016 1 96.62 275 VAL A CA 1
ATOM 2116 C C . VAL A 1 275 ? -1.149 21.75 17.812 1 96.62 275 VAL A C 1
ATOM 2118 O O . VAL A 1 275 ? -2.367 21.875 17.984 1 96.62 275 VAL A O 1
ATOM 2121 N N . SER A 1 276 ? -0.566 21.719 16.641 1 96.94 276 SER A N 1
ATOM 2122 C CA . SER A 1 276 ? -1.385 21.875 15.445 1 96.94 276 SER A CA 1
ATOM 2123 C C . SER A 1 276 ? -1.413 20.594 14.625 1 96.94 276 SER A C 1
ATOM 2125 O O . SER A 1 276 ? -1.473 20.625 13.398 1 96.94 276 SER A O 1
ATOM 2127 N N . ILE A 1 277 ? -1.193 19.438 15.219 1 94.56 277 ILE A N 1
ATOM 2128 C CA . ILE A 1 277 ? -1.327 18.109 14.656 1 94.56 277 ILE A CA 1
ATOM 2129 C C . ILE A 1 277 ? -2.098 17.219 15.625 1 94.56 277 ILE A C 1
ATOM 2131 O O . ILE A 1 277 ? -2.305 17.578 16.781 1 94.56 277 ILE A O 1
ATOM 2135 N N . ILE A 1 278 ? -2.568 16.109 15.094 1 90.38 278 ILE A N 1
ATOM 2136 C CA . ILE A 1 278 ? -3.09 15.102 16 1 90.38 278 ILE A CA 1
ATOM 2137 C C . ILE A 1 278 ? -1.933 14.367 16.688 1 90.38 278 ILE A C 1
ATOM 2139 O O . ILE A 1 278 ? -1.026 13.867 16.016 1 90.38 278 ILE A O 1
ATOM 2143 N N . TRP A 1 279 ? -1.95 14.414 17.938 1 84.62 279 TRP A N 1
ATOM 2144 C CA . TRP A 1 279 ? -0.781 13.961 18.688 1 84.62 279 TRP A CA 1
ATOM 2145 C C . TRP A 1 279 ? -1.196 13.234 19.969 1 84.62 279 TRP A C 1
ATOM 2147 O O . TRP A 1 279 ? -2.137 13.648 20.641 1 84.62 279 TRP A O 1
ATOM 2157 N N . SER A 1 280 ? -0.52 12.039 20.094 1 78.62 280 SER A N 1
ATOM 2158 C CA . SER A 1 280 ? -0.642 11.336 21.375 1 78.62 280 SER A CA 1
ATOM 2159 C C . SER A 1 280 ? 0.582 11.57 22.25 1 78.62 280 SER A C 1
ATOM 2161 O O . SER A 1 280 ? 1.711 11.297 21.844 1 78.62 280 SER A O 1
ATOM 2163 N N . PRO A 1 281 ? 0.304 12.156 23.422 1 76.06 281 PRO A N 1
ATOM 2164 C CA . PRO A 1 281 ? 1.461 12.289 24.312 1 76.06 281 PRO A CA 1
ATOM 2165 C C . PRO A 1 281 ? 2.129 10.945 24.609 1 76.06 281 PRO A C 1
ATOM 2167 O O . PRO A 1 281 ? 1.46 9.906 24.625 1 76.06 281 PRO A O 1
ATOM 2170 N N . PRO A 1 282 ? 3.453 11.008 24.594 1 68.12 282 PRO A N 1
ATOM 2171 C CA . PRO A 1 282 ? 4.121 9.75 24.938 1 68.12 282 PRO A CA 1
ATOM 2172 C C . PRO A 1 282 ? 3.596 9.148 26.234 1 68.12 282 PRO A C 1
ATOM 2174 O O . PRO A 1 282 ? 3.189 9.875 27.141 1 68.12 282 PRO A O 1
ATOM 2177 N N . ARG A 1 283 ? 3.26 7.891 26.047 1 56.34 283 ARG A N 1
ATOM 2178 C CA . ARG A 1 283 ? 2.789 7.18 27.234 1 56.34 283 ARG A CA 1
ATOM 2179 C C . ARG A 1 283 ? 3.771 7.332 28.391 1 56.34 283 ARG A C 1
ATOM 2181 O O . ARG A 1 283 ? 4.984 7.211 28.203 1 56.34 283 ARG A O 1
ATOM 2188 N N . ARG A 1 284 ? 3.219 8.055 29.531 1 43.91 284 ARG A N 1
ATOM 2189 C CA . ARG A 1 284 ? 4.016 8.141 30.75 1 43.91 284 ARG A CA 1
ATOM 2190 C C . ARG A 1 284 ? 4.355 6.75 31.281 1 43.91 284 ARG A C 1
ATOM 2192 O O . ARG A 1 284 ? 3.598 5.801 31.078 1 43.91 284 ARG A O 1
ATOM 2199 N N . MET B 1 1 ? 26.047 -25.281 -16.281 1 51.62 1 MET B N 1
ATOM 2200 C CA . MET B 1 1 ? 24.719 -24.812 -16.656 1 51.62 1 MET B CA 1
ATOM 2201 C C . MET B 1 1 ? 23.625 -25.625 -15.953 1 51.62 1 MET B C 1
ATOM 2203 O O . MET B 1 1 ? 23.672 -26.859 -15.953 1 51.62 1 MET B O 1
ATOM 2207 N N . THR B 1 2 ? 22.906 -24.938 -14.969 1 68.88 2 THR B N 1
ATOM 2208 C CA . THR B 1 2 ? 21.875 -25.625 -14.219 1 68.88 2 THR B CA 1
ATOM 2209 C C . THR B 1 2 ? 20.875 -26.297 -15.156 1 68.88 2 THR B C 1
ATOM 2211 O O . THR B 1 2 ? 20.328 -25.656 -16.047 1 68.88 2 THR B O 1
ATOM 2214 N N . ASP B 1 3 ? 20.922 -27.625 -15.227 1 80.81 3 ASP B N 1
ATOM 2215 C CA . ASP B 1 3 ? 20.031 -28.406 -16.078 1 80.81 3 ASP B CA 1
ATOM 2216 C C . ASP B 1 3 ? 18.594 -28.297 -15.609 1 80.81 3 ASP B C 1
ATOM 2218 O O . ASP B 1 3 ? 18.25 -28.734 -14.508 1 80.81 3 ASP B O 1
ATOM 2222 N N . SER B 1 4 ? 17.766 -27.594 -16.391 1 82.88 4 SER B N 1
ATOM 2223 C CA . SER B 1 4 ? 16.359 -27.438 -16.062 1 82.88 4 SER B CA 1
ATOM 2224 C C . SER B 1 4 ? 15.469 -28.172 -17.062 1 82.88 4 SER B C 1
ATOM 2226 O O . SER B 1 4 ? 14.273 -27.891 -17.172 1 82.88 4 SER B O 1
ATOM 2228 N N . SER B 1 5 ? 16.109 -29.125 -17.781 1 83.56 5 SER B N 1
ATOM 2229 C CA . SER B 1 5 ? 15.398 -29.781 -18.875 1 83.56 5 SER B CA 1
ATOM 2230 C C . SER B 1 5 ? 14.305 -30.703 -18.344 1 83.56 5 SER B C 1
ATOM 2232 O O . SER B 1 5 ? 13.391 -31.078 -19.078 1 83.56 5 SER B O 1
ATOM 2234 N N . TRP B 1 6 ? 14.453 -31.047 -17.094 1 88.38 6 TRP B N 1
ATOM 2235 C CA . TRP B 1 6 ? 13.461 -31.938 -16.5 1 88.38 6 TRP B CA 1
ATOM 2236 C C . TRP B 1 6 ? 12.109 -31.234 -16.359 1 88.38 6 TRP B C 1
ATOM 2238 O O . TRP B 1 6 ? 11.086 -31.891 -16.141 1 88.38 6 TRP B O 1
ATOM 2248 N N . LEU B 1 7 ? 12.031 -29.891 -16.547 1 91.38 7 LEU B N 1
ATOM 2249 C CA . LEU B 1 7 ? 10.805 -29.109 -16.469 1 91.38 7 LEU B CA 1
ATOM 2250 C C . LEU B 1 7 ? 10.094 -29.078 -17.828 1 91.38 7 LEU B C 1
ATOM 2252 O O . LEU B 1 7 ? 8.969 -28.594 -17.922 1 91.38 7 LEU B O 1
ATOM 2256 N N . GLY B 1 8 ? 10.672 -29.672 -18.859 1 90.69 8 GLY B N 1
ATOM 2257 C CA . GLY B 1 8 ? 10.117 -29.547 -20.188 1 90.69 8 GLY B CA 1
ATOM 2258 C C . GLY B 1 8 ? 10.523 -28.266 -20.891 1 90.69 8 GLY B C 1
ATOM 2259 O O . GLY B 1 8 ? 11.359 -27.516 -20.391 1 90.69 8 GLY B O 1
ATOM 2260 N N . PRO B 1 9 ? 9.953 -28.062 -22.094 1 91.19 9 PRO B N 1
ATOM 2261 C CA . PRO B 1 9 ? 10.336 -26.875 -22.859 1 91.19 9 PRO B CA 1
ATOM 2262 C C . PRO B 1 9 ? 9.93 -25.562 -22.172 1 91.19 9 PRO B C 1
ATOM 2264 O O . PRO B 1 9 ? 8.891 -25.516 -21.516 1 91.19 9 PRO B O 1
ATOM 2267 N N . ALA B 1 10 ? 10.719 -24.547 -22.422 1 93.31 10 ALA B N 1
ATOM 2268 C CA . ALA B 1 10 ? 10.445 -23.234 -21.844 1 93.31 10 ALA B CA 1
ATOM 2269 C C . ALA B 1 10 ? 9.125 -22.672 -22.344 1 93.31 10 ALA B C 1
ATOM 2271 O O . ALA B 1 10 ? 8.727 -22.922 -23.484 1 93.31 10 ALA B O 1
ATOM 2272 N N . LEU B 1 11 ? 8.453 -22 -21.516 1 94.56 11 LEU B N 1
ATOM 2273 C CA . LEU B 1 11 ? 7.199 -21.312 -21.812 1 94.56 11 LEU B CA 1
ATOM 2274 C C . LEU B 1 11 ? 7.371 -19.797 -21.719 1 94.56 11 LEU B C 1
ATOM 2276 O O . LEU B 1 11 ? 7.949 -19.297 -20.75 1 94.56 11 LEU B O 1
ATOM 2280 N N . ASP B 1 12 ? 6.988 -19.094 -22.766 1 97.25 12 ASP B N 1
ATOM 2281 C CA . ASP B 1 12 ? 7.016 -17.641 -22.75 1 97.25 12 ASP B CA 1
ATOM 2282 C C . ASP B 1 12 ? 5.602 -17.062 -22.641 1 97.25 12 ASP B C 1
ATOM 2284 O O . ASP B 1 12 ? 4.836 -17.109 -23.609 1 97.25 12 ASP B O 1
ATOM 2288 N N . VAL B 1 13 ? 5.254 -16.5 -21.5 1 98.06 13 VAL B N 1
ATOM 2289 C CA . VAL B 1 13 ? 3.898 -16 -21.281 1 98.06 13 VAL B CA 1
ATOM 2290 C C . VAL B 1 13 ? 3.861 -14.484 -21.5 1 98.06 13 VAL B C 1
ATOM 2292 O O . VAL B 1 13 ? 2.811 -13.859 -21.359 1 98.06 13 VAL B O 1
ATOM 2295 N N . ARG B 1 14 ? 4.938 -13.812 -21.891 1 97.69 14 ARG B N 1
ATOM 2296 C CA . ARG B 1 14 ? 5.055 -12.359 -22 1 97.69 14 ARG B CA 1
ATOM 2297 C C . ARG B 1 14 ? 4.051 -11.805 -23.016 1 97.69 14 ARG B C 1
ATOM 2299 O O . ARG B 1 14 ? 3.475 -10.742 -22.797 1 97.69 14 ARG B O 1
ATOM 2306 N N . PRO B 1 15 ? 3.686 -12.547 -24 1 97.12 15 PRO B N 1
ATOM 2307 C CA . PRO B 1 15 ? 2.785 -11.992 -25.016 1 97.12 15 PRO B CA 1
ATOM 2308 C C . PRO B 1 15 ? 1.358 -11.805 -24.5 1 97.12 15 PRO B C 1
ATOM 2310 O O . PRO B 1 15 ? 0.594 -11.016 -25.062 1 97.12 15 PRO B O 1
ATOM 2313 N N . VAL B 1 16 ? 0.935 -12.516 -23.422 1 97.44 16 VAL B N 1
ATOM 2314 C CA . VAL B 1 16 ? -0.46 -12.445 -23 1 97.44 16 VAL B CA 1
ATOM 2315 C C . VAL B 1 16 ? -0.569 -11.625 -21.719 1 97.44 16 VAL B C 1
ATOM 2317 O O . VAL B 1 16 ? -1.671 -11.391 -21.219 1 97.44 16 VAL B O 1
ATOM 2320 N N . LEU B 1 17 ? 0.512 -11.109 -21.188 1 97.88 17 LEU B N 1
ATOM 2321 C CA . LEU B 1 17 ? 0.504 -10.422 -19.906 1 97.88 17 LEU B CA 1
ATOM 2322 C C . LEU B 1 17 ? -0.314 -9.133 -19.984 1 97.88 17 LEU B C 1
ATOM 2324 O O . LEU B 1 17 ? -1.136 -8.859 -19.109 1 97.88 17 LEU B O 1
ATOM 2328 N N . ALA B 1 18 ? -0.068 -8.375 -21.047 1 97.69 18 ALA B N 1
ATOM 2329 C CA . ALA B 1 18 ? -0.759 -7.098 -21.172 1 97.69 18 ALA B CA 1
ATOM 2330 C C . ALA B 1 18 ? -2.264 -7.301 -21.328 1 97.69 18 ALA B C 1
ATOM 2332 O O . ALA B 1 18 ? -3.061 -6.57 -20.75 1 97.69 18 ALA B O 1
ATOM 2333 N N . ASP B 1 19 ? -2.605 -8.297 -22.109 1 97.25 19 ASP B N 1
ATOM 2334 C CA . ASP B 1 19 ? -4.02 -8.602 -22.328 1 97.25 19 ASP B CA 1
ATOM 2335 C C . ASP B 1 19 ? -4.691 -9.039 -21.031 1 97.25 19 ASP B C 1
ATOM 2337 O O . ASP B 1 19 ? -5.824 -8.641 -20.75 1 97.25 19 ASP B O 1
ATOM 2341 N N . GLN B 1 20 ? -4.035 -9.891 -20.375 1 97.38 20 GLN B N 1
ATOM 2342 C CA . GLN B 1 20 ? -4.57 -10.359 -19.094 1 97.38 20 GLN B CA 1
ATOM 2343 C C . GLN B 1 20 ? -4.738 -9.211 -18.109 1 97.38 20 GLN B C 1
ATOM 2345 O O . GLN B 1 20 ? -5.75 -9.133 -17.406 1 97.38 20 GLN B O 1
ATOM 2350 N N . GLN B 1 21 ? -3.764 -8.297 -18.047 1 97.94 21 GLN B N 1
ATOM 2351 C CA . GLN B 1 21 ? -3.836 -7.133 -17.172 1 97.94 21 GLN B CA 1
ATOM 2352 C C . GLN B 1 21 ? -5.02 -6.242 -17.547 1 97.94 21 GLN B C 1
ATOM 2354 O O . GLN B 1 21 ? -5.742 -5.762 -16.672 1 97.94 21 GLN B O 1
ATOM 2359 N N . THR B 1 22 ? -5.219 -6.035 -18.812 1 98.12 22 THR B N 1
ATOM 2360 C CA . THR B 1 22 ? -6.348 -5.246 -19.297 1 98.12 22 THR B CA 1
ATOM 2361 C C . THR B 1 22 ? -7.672 -5.891 -18.891 1 98.12 22 THR B C 1
ATOM 2363 O O . THR B 1 22 ? -8.586 -5.211 -18.422 1 98.12 22 THR B O 1
ATOM 2366 N N . ALA B 1 23 ? -7.746 -7.207 -19.062 1 98.12 23 ALA B N 1
ATOM 2367 C CA . ALA B 1 23 ? -8.953 -7.941 -18.688 1 98.12 23 ALA B CA 1
ATOM 2368 C C . ALA B 1 23 ? -9.219 -7.84 -17.188 1 98.12 23 ALA B C 1
ATOM 2370 O O . ALA B 1 23 ? -10.367 -7.707 -16.766 1 98.12 23 ALA B O 1
ATOM 2371 N N . PHE B 1 24 ? -8.172 -7.922 -16.406 1 98.44 24 PHE B N 1
ATOM 2372 C CA . PHE B 1 24 ? -8.289 -7.844 -14.953 1 98.44 24 PHE B CA 1
ATOM 2373 C C . PHE B 1 24 ? -8.828 -6.48 -14.523 1 98.44 24 PHE B C 1
ATOM 2375 O O . PHE B 1 24 ? -9.789 -6.402 -13.75 1 98.44 24 PHE B O 1
ATOM 2382 N N . ILE B 1 25 ? -8.25 -5.43 -15.07 1 98.69 25 ILE B N 1
ATOM 2383 C CA . ILE B 1 25 ? -8.695 -4.078 -14.734 1 98.69 25 ILE B CA 1
ATOM 2384 C C . ILE B 1 25 ? -10.125 -3.869 -15.211 1 98.69 25 ILE B C 1
ATOM 2386 O O . ILE B 1 25 ? -10.938 -3.258 -14.508 1 98.69 25 ILE B O 1
ATOM 2390 N N . GLY B 1 26 ? -10.422 -4.355 -16.422 1 98.5 26 GLY B N 1
ATOM 2391 C CA . GLY B 1 26 ? -11.789 -4.293 -16.922 1 98.5 26 GLY B CA 1
ATOM 2392 C C . GLY B 1 26 ? -12.789 -4.957 -15.984 1 98.5 26 GLY B C 1
ATOM 2393 O O . GLY B 1 26 ? -13.867 -4.414 -15.734 1 98.5 26 GLY B O 1
ATOM 2394 N N . LEU B 1 27 ? -12.469 -6.125 -15.492 1 98.56 27 LEU B N 1
ATOM 2395 C CA . LEU B 1 27 ? -13.297 -6.836 -14.531 1 98.56 27 LEU B CA 1
ATOM 2396 C C . LEU B 1 27 ? -13.539 -5.984 -13.289 1 98.56 27 LEU B C 1
ATOM 2398 O O . LEU B 1 27 ? -14.68 -5.789 -12.867 1 98.56 27 LEU B O 1
ATOM 2402 N N . LEU B 1 28 ? -12.5 -5.441 -12.703 1 98.75 28 LEU B N 1
ATOM 2403 C CA . LEU B 1 28 ? -12.594 -4.688 -11.461 1 98.75 28 LEU B CA 1
ATOM 2404 C C . LEU B 1 28 ? -13.469 -3.449 -11.641 1 98.75 28 LEU B C 1
ATOM 2406 O O . LEU B 1 28 ? -14.219 -3.076 -10.734 1 98.75 28 LEU B O 1
ATOM 2410 N N . ARG B 1 29 ? -13.359 -2.842 -12.789 1 98.38 29 ARG B N 1
ATOM 2411 C CA . ARG B 1 29 ? -14.094 -1.612 -13.055 1 98.38 29 ARG B CA 1
ATOM 2412 C C . ARG B 1 29 ? -15.594 -1.884 -13.164 1 98.38 29 ARG B C 1
ATOM 2414 O O . ARG B 1 29 ? -16.406 -0.962 -13.062 1 98.38 29 ARG B O 1
ATOM 2421 N N . GLN B 1 30 ? -15.977 -3.133 -13.328 1 98.12 30 GLN B N 1
ATOM 2422 C CA . GLN B 1 30 ? -17.375 -3.496 -13.469 1 98.12 30 GLN B CA 1
ATOM 2423 C C . GLN B 1 30 ? -18 -3.828 -12.117 1 98.12 30 GLN B C 1
ATOM 2425 O O . GLN B 1 30 ? -19.219 -3.943 -12.008 1 98.12 30 GLN B O 1
ATOM 2430 N N . LEU B 1 31 ? -17.25 -3.957 -11.133 1 98.62 31 LEU B N 1
ATOM 2431 C CA . LEU B 1 31 ? -17.75 -4.434 -9.852 1 98.62 31 LEU B CA 1
ATOM 2432 C C . LEU B 1 31 ? -18.422 -3.307 -9.078 1 98.62 31 LEU B C 1
ATOM 2434 O O . LEU B 1 31 ? -17.953 -2.17 -9.086 1 98.62 31 LEU B O 1
ATOM 2438 N N . ASP B 1 32 ? -19.547 -3.539 -8.445 1 97.75 32 ASP B N 1
ATOM 2439 C CA . ASP B 1 32 ? -20.203 -2.58 -7.562 1 97.75 32 ASP B CA 1
ATOM 2440 C C . ASP B 1 32 ? -19.828 -2.834 -6.105 1 97.75 32 ASP B C 1
ATOM 2442 O O . ASP B 1 32 ? -19.016 -3.701 -5.812 1 97.75 32 ASP B O 1
ATOM 2446 N N . ALA B 1 33 ? -20.406 -2.076 -5.207 1 96.31 33 ALA B N 1
ATOM 2447 C CA . ALA B 1 33 ? -20.031 -2.127 -3.795 1 96.31 33 ALA B CA 1
ATOM 2448 C C . ALA B 1 33 ? -20.297 -3.508 -3.205 1 96.31 33 ALA B C 1
ATOM 2450 O O . ALA B 1 33 ? -19.5 -4.023 -2.422 1 96.31 33 ALA B O 1
ATOM 2451 N N . ASP B 1 34 ? -21.391 -4.098 -3.562 1 97.88 34 ASP B N 1
ATOM 2452 C CA . ASP B 1 34 ? -21.734 -5.43 -3.072 1 97.88 34 ASP B CA 1
ATOM 2453 C C . ASP B 1 34 ? -20.75 -6.473 -3.584 1 97.88 34 ASP B C 1
ATOM 2455 O O . ASP B 1 34 ? -20.344 -7.375 -2.842 1 97.88 34 ASP B O 1
ATOM 2459 N N . ASP B 1 35 ? -20.344 -6.371 -4.852 1 98.62 35 ASP B N 1
ATOM 2460 C CA . ASP B 1 35 ? -19.375 -7.289 -5.434 1 98.62 35 ASP B CA 1
ATOM 2461 C C . ASP B 1 35 ? -18.047 -7.238 -4.68 1 98.62 35 ASP B C 1
ATOM 2463 O O . ASP B 1 35 ? -17.484 -8.281 -4.336 1 98.62 35 ASP B O 1
ATOM 2467 N N . TRP B 1 36 ? -17.609 -6.074 -4.418 1 98.19 36 TRP B N 1
ATOM 2468 C CA . TRP B 1 36 ? -16.328 -5.887 -3.75 1 98.19 36 TRP B CA 1
ATOM 2469 C C . TRP B 1 36 ? -16.328 -6.527 -2.367 1 98.19 36 TRP B C 1
ATOM 2471 O O . TRP B 1 36 ? -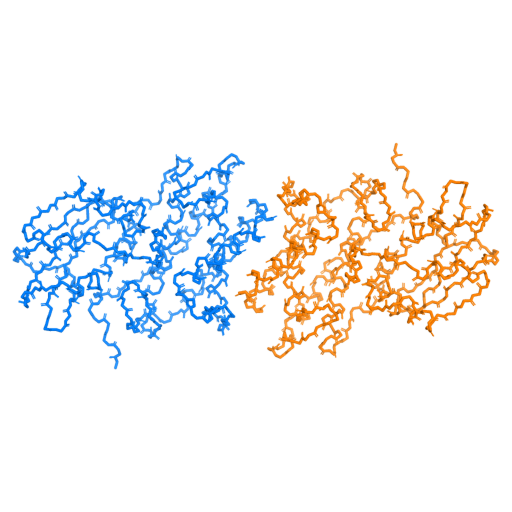15.289 -6.977 -1.88 1 98.19 36 TRP B O 1
ATOM 2481 N N . ALA B 1 37 ? -17.469 -6.617 -1.768 1 97.12 37 ALA B N 1
ATOM 2482 C CA . ALA B 1 37 ? -17.578 -7.09 -0.39 1 97.12 37 ALA B CA 1
ATOM 2483 C C . ALA B 1 37 ? -17.797 -8.602 -0.343 1 97.12 37 ALA B C 1
ATOM 2485 O O . ALA B 1 37 ? -17.766 -9.203 0.731 1 97.12 37 ALA B O 1
ATOM 2486 N N . ARG B 1 38 ? -17.984 -9.234 -1.475 1 98.44 38 ARG B N 1
ATOM 2487 C CA . ARG B 1 38 ? -18.297 -10.664 -1.515 1 98.44 38 ARG B CA 1
ATOM 2488 C C . ARG B 1 38 ? -17.109 -11.492 -1.022 1 98.44 38 ARG B C 1
ATOM 2490 O O . ARG B 1 38 ? -15.961 -11.203 -1.352 1 98.44 38 ARG B O 1
ATOM 2497 N N . PRO B 1 39 ? -17.422 -12.539 -0.222 1 98.19 39 PRO B N 1
ATOM 2498 C CA . PRO B 1 39 ? -16.359 -13.484 0.135 1 98.19 39 PRO B CA 1
ATOM 2499 C C . PRO B 1 39 ? -15.852 -14.289 -1.064 1 98.19 39 PRO B C 1
ATOM 2501 O O . PRO B 1 39 ? -16.578 -14.477 -2.039 1 98.19 39 PRO B O 1
ATOM 2504 N N . THR B 1 40 ? -14.664 -14.719 -1.029 1 97.56 40 THR B N 1
ATOM 2505 C CA . THR B 1 40 ? -14.07 -15.555 -2.066 1 97.56 40 THR B CA 1
ATOM 2506 C C . THR B 1 40 ? -13.719 -16.938 -1.515 1 97.56 40 THR B C 1
ATOM 2508 O O . THR B 1 40 ? -13.992 -17.234 -0.349 1 97.56 40 THR B O 1
ATOM 2511 N N . VAL B 1 41 ? -13.117 -17.75 -2.395 1 94.56 41 VAL B N 1
ATOM 2512 C CA . VAL B 1 41 ? -12.688 -19.094 -1.988 1 94.56 41 VAL B CA 1
ATOM 2513 C C . VAL B 1 41 ? -11.461 -18.984 -1.084 1 94.56 41 VAL B C 1
ATOM 2515 O O . VAL B 1 41 ? -11.109 -19.938 -0.383 1 94.56 41 VAL B O 1
ATOM 2518 N N . CYS B 1 42 ? -10.742 -17.797 -1.133 1 93.38 42 CYS B N 1
ATOM 2519 C CA . CYS B 1 42 ? -9.648 -17.547 -0.201 1 93.38 42 CYS B CA 1
ATOM 2520 C C . CYS B 1 42 ? -10.172 -17.281 1.202 1 93.38 42 CYS B C 1
ATOM 2522 O O . CYS B 1 42 ? -10.891 -16.297 1.422 1 93.38 42 CYS B O 1
ATOM 2524 N N . PRO B 1 43 ? -9.844 -18.156 2.102 1 90.62 43 PRO B N 1
ATOM 2525 C CA . PRO B 1 43 ? -10.453 -18.047 3.432 1 90.62 43 PRO B CA 1
ATOM 2526 C C . PRO B 1 43 ? -10.227 -16.672 4.062 1 90.62 43 PRO B C 1
ATOM 2528 O O . PRO B 1 43 ? -9.078 -16.234 4.211 1 90.62 43 PRO B O 1
ATOM 2531 N N . GLY B 1 44 ? -11.336 -16 4.398 1 94.06 44 GLY B N 1
ATOM 2532 C CA . GLY B 1 44 ? -11.281 -14.734 5.121 1 94.06 44 GLY B CA 1
ATOM 2533 C C . GLY B 1 44 ? -11.102 -13.539 4.211 1 94.06 44 GLY B C 1
ATOM 2534 O O . GLY B 1 44 ? -11.078 -12.398 4.68 1 94.06 44 GLY B O 1
ATOM 2535 N N . TRP B 1 45 ? -10.992 -13.758 2.924 1 96.94 45 TRP B N 1
ATOM 2536 C CA . TRP B 1 45 ? -10.727 -12.648 2.021 1 96.94 45 TRP B CA 1
ATOM 2537 C C . TRP B 1 45 ? -11.938 -12.359 1.133 1 96.94 45 TRP B C 1
ATOM 2539 O O . TRP B 1 45 ? -12.492 -13.281 0.526 1 96.94 45 TRP B O 1
ATOM 2549 N N . THR B 1 46 ? -12.312 -11.141 1.119 1 98.06 46 THR B N 1
ATOM 2550 C CA . THR B 1 46 ? -13.297 -10.648 0.168 1 98.06 46 THR B CA 1
ATOM 2551 C C . THR B 1 46 ? -12.664 -10.406 -1.198 1 98.06 46 THR B C 1
ATOM 2553 O O . THR B 1 46 ? -11.445 -10.531 -1.354 1 98.06 46 THR B O 1
ATOM 2556 N N . VAL B 1 47 ? -13.5 -10.07 -2.18 1 98.75 47 VAL B N 1
ATOM 2557 C CA . VAL B 1 47 ? -13.023 -9.68 -3.5 1 98.75 47 VAL B CA 1
ATOM 2558 C C . VAL B 1 47 ? -12.031 -8.523 -3.369 1 98.75 47 VAL B C 1
ATOM 2560 O O . VAL B 1 47 ? -10.977 -8.523 -4.012 1 98.75 47 VAL B O 1
ATOM 2563 N N . LYS B 1 48 ? -12.305 -7.566 -2.516 1 98.38 48 LYS B N 1
ATOM 2564 C CA . LYS B 1 48 ? -11.406 -6.434 -2.316 1 98.38 48 LYS B CA 1
ATOM 2565 C C . LYS B 1 48 ? -10.062 -6.887 -1.746 1 98.38 48 LYS B C 1
ATOM 2567 O O . LYS B 1 48 ? -9.008 -6.395 -2.156 1 98.38 48 LYS B O 1
ATOM 2572 N N . ASP B 1 49 ? -10.125 -7.809 -0.84 1 98.19 49 ASP B N 1
ATOM 2573 C CA . ASP B 1 49 ? -8.898 -8.32 -0.232 1 98.19 49 ASP B CA 1
ATOM 2574 C C . ASP B 1 49 ? -8.031 -9.031 -1.264 1 98.19 49 ASP B C 1
ATOM 2576 O O . ASP B 1 49 ? -6.805 -8.898 -1.25 1 98.19 49 ASP B O 1
ATOM 2580 N N . VAL B 1 50 ? -8.664 -9.766 -2.148 1 98.62 50 VAL B N 1
ATOM 2581 C CA . VAL B 1 50 ? -7.922 -10.469 -3.193 1 98.62 50 VAL B CA 1
ATOM 2582 C C . VAL B 1 50 ? -7.258 -9.453 -4.125 1 98.62 50 VAL B C 1
ATOM 2584 O O . VAL B 1 50 ? -6.09 -9.609 -4.492 1 98.62 50 VAL B O 1
ATOM 2587 N N . ALA B 1 51 ? -8 -8.414 -4.469 1 98.81 51 ALA B N 1
ATOM 2588 C CA . ALA B 1 51 ? -7.434 -7.367 -5.309 1 98.81 51 ALA B CA 1
ATOM 2589 C C . ALA B 1 51 ? -6.254 -6.691 -4.613 1 98.81 51 ALA B C 1
ATOM 2591 O O . ALA B 1 51 ? -5.223 -6.434 -5.238 1 98.81 51 ALA B O 1
ATOM 2592 N N . ALA B 1 52 ? -6.414 -6.426 -3.354 1 98.56 52 ALA B N 1
ATOM 2593 C CA . ALA B 1 52 ? -5.328 -5.836 -2.572 1 98.56 52 ALA B CA 1
ATOM 2594 C C . ALA B 1 52 ? -4.113 -6.754 -2.541 1 98.56 52 ALA B C 1
ATOM 2596 O O . ALA B 1 52 ? -2.973 -6.289 -2.627 1 98.56 52 ALA B O 1
ATOM 2597 N N . HIS B 1 53 ? -4.352 -8 -2.408 1 98.25 53 HIS B N 1
ATOM 2598 C CA . HIS B 1 53 ? -3.27 -8.977 -2.416 1 98.25 53 HIS B CA 1
ATOM 2599 C C . HIS B 1 53 ? -2.498 -8.938 -3.73 1 98.25 53 HIS B C 1
ATOM 2601 O O . HIS B 1 53 ? -1.266 -8.969 -3.732 1 98.25 53 HIS B O 1
ATOM 2607 N N . VAL B 1 54 ? -3.213 -8.875 -4.836 1 98.56 54 VAL B N 1
ATOM 2608 C CA . VAL B 1 54 ? -2.564 -8.805 -6.145 1 98.56 54 VAL B CA 1
ATOM 2609 C C . VAL B 1 54 ? -1.683 -7.559 -6.211 1 98.56 54 VAL B C 1
ATOM 2611 O O . VAL B 1 54 ? -0.56 -7.613 -6.719 1 98.56 54 VAL B O 1
ATOM 2614 N N . LEU B 1 55 ? -2.207 -6.438 -5.68 1 98.62 55 LEU B N 1
ATOM 2615 C CA . LEU B 1 55 ? -1.4 -5.223 -5.625 1 98.62 55 LEU B CA 1
ATOM 2616 C C . LEU B 1 55 ? -0.128 -5.453 -4.816 1 98.62 55 LEU B C 1
ATOM 2618 O O . LEU B 1 55 ? 0.952 -5.008 -5.211 1 98.62 55 LEU B O 1
ATOM 2622 N N . GLY B 1 56 ? -0.275 -6.129 -3.688 1 97.69 56 GLY B N 1
ATOM 2623 C CA . GLY B 1 56 ? 0.883 -6.469 -2.877 1 97.69 56 GLY B CA 1
ATOM 2624 C C . GLY B 1 56 ? 1.918 -7.285 -3.631 1 97.69 56 GLY B C 1
ATOM 2625 O O . GLY B 1 56 ? 3.121 -7.043 -3.5 1 97.69 56 GLY B O 1
ATOM 2626 N N . ASP B 1 57 ? 1.457 -8.227 -4.41 1 96.56 57 ASP B N 1
ATOM 2627 C CA . ASP B 1 57 ? 2.354 -9.023 -5.238 1 96.56 57 ASP B CA 1
ATOM 2628 C C . ASP B 1 57 ? 3.098 -8.148 -6.246 1 96.56 57 ASP B C 1
ATOM 2630 O O . ASP B 1 57 ? 4.305 -8.305 -6.438 1 96.56 57 ASP B O 1
ATOM 2634 N N . PHE B 1 58 ? 2.359 -7.246 -6.91 1 97.56 58 PHE B N 1
ATOM 2635 C CA . PHE B 1 58 ? 2.939 -6.371 -7.926 1 97.56 58 PHE B CA 1
ATOM 2636 C C . PHE B 1 58 ? 4.047 -5.512 -7.332 1 97.56 58 PHE B C 1
ATOM 2638 O O . PHE B 1 58 ? 5.172 -5.508 -7.832 1 97.56 58 PHE B O 1
ATOM 2645 N N . VAL B 1 59 ? 3.748 -4.871 -6.246 1 97.25 59 VAL B N 1
ATOM 2646 C CA . VAL B 1 59 ? 4.727 -3.943 -5.684 1 97.25 59 VAL B CA 1
ATOM 2647 C C . VAL B 1 59 ? 5.902 -4.723 -5.102 1 97.25 59 VAL B C 1
ATOM 2649 O O . VAL B 1 59 ? 7.047 -4.273 -5.164 1 97.25 59 VAL B O 1
ATOM 2652 N N . GLY B 1 60 ? 5.617 -5.867 -4.508 1 95.44 60 GLY B N 1
ATOM 2653 C CA . GLY B 1 60 ? 6.699 -6.719 -4.039 1 95.44 60 GLY B CA 1
ATOM 2654 C C . GLY B 1 60 ? 7.613 -7.195 -5.152 1 95.44 60 GLY B C 1
ATOM 2655 O O . GLY B 1 60 ? 8.836 -7.18 -5.008 1 95.44 60 GLY B O 1
ATOM 2656 N N . ARG B 1 61 ? 7.016 -7.602 -6.254 1 94.5 61 ARG B N 1
ATOM 2657 C CA . ARG B 1 61 ? 7.773 -8.086 -7.402 1 94.5 61 ARG B CA 1
ATOM 2658 C C . ARG B 1 61 ? 8.656 -6.984 -7.98 1 94.5 61 ARG B C 1
ATOM 2660 O O . ARG B 1 61 ? 9.844 -7.203 -8.242 1 94.5 61 ARG B O 1
ATOM 2667 N N . LEU B 1 62 ? 8.094 -5.812 -8.203 1 97.06 62 LEU B N 1
ATOM 2668 C CA . LEU B 1 62 ? 8.875 -4.695 -8.719 1 97.06 62 LEU B CA 1
ATOM 2669 C C . LEU B 1 62 ? 10.016 -4.34 -7.766 1 97.06 62 LEU B C 1
ATOM 2671 O O . LEU B 1 62 ? 11.148 -4.129 -8.195 1 97.06 62 LEU B O 1
ATOM 2675 N N . SER B 1 63 ? 9.719 -4.316 -6.477 1 97.31 63 SER B N 1
ATOM 2676 C CA . SER B 1 63 ? 10.727 -3.951 -5.484 1 97.31 63 SER B CA 1
ATOM 2677 C C . SER B 1 63 ? 11.867 -4.961 -5.457 1 97.31 63 SER B C 1
ATOM 2679 O O . SER B 1 63 ? 13.039 -4.578 -5.48 1 97.31 63 SER B O 1
ATOM 2681 N N . MET B 1 64 ? 11.539 -6.223 -5.469 1 93.5 64 MET B N 1
ATOM 2682 C CA . MET B 1 64 ? 12.531 -7.281 -5.309 1 93.5 64 MET B CA 1
ATOM 2683 C C . MET B 1 64 ? 13.281 -7.527 -6.613 1 93.5 64 MET B C 1
ATOM 2685 O O . MET B 1 64 ? 14.508 -7.613 -6.621 1 93.5 64 MET B O 1
ATOM 2689 N N . HIS B 1 65 ? 12.609 -7.617 -7.703 1 91.94 65 HIS B N 1
ATOM 2690 C CA . HIS B 1 65 ? 13.219 -8.125 -8.93 1 91.94 65 HIS B CA 1
ATOM 2691 C C . HIS B 1 65 ? 13.641 -6.98 -9.844 1 91.94 65 HIS B C 1
ATOM 2693 O O . HIS B 1 65 ? 14.719 -7.031 -10.445 1 91.94 65 HIS B O 1
ATOM 2699 N N . ARG B 1 66 ? 12.82 -5.965 -9.953 1 94.44 66 ARG B N 1
ATOM 2700 C CA . ARG B 1 66 ? 13.211 -4.824 -10.773 1 94.44 66 ARG B CA 1
ATOM 2701 C C . ARG B 1 66 ? 14.219 -3.943 -10.055 1 94.44 66 ARG B C 1
ATOM 2703 O O . ARG B 1 66 ? 15.219 -3.52 -10.641 1 94.44 66 ARG B O 1
ATOM 2710 N N . ASP B 1 67 ? 13.992 -3.713 -8.75 1 95.81 67 ASP B N 1
ATOM 2711 C CA . ASP B 1 67 ? 14.766 -2.699 -8.031 1 95.81 67 ASP B CA 1
ATOM 2712 C C . ASP B 1 67 ? 15.852 -3.34 -7.172 1 95.81 67 ASP B C 1
ATOM 2714 O O . ASP B 1 67 ? 16.719 -2.646 -6.641 1 95.81 67 ASP B O 1
ATOM 2718 N N . GLY B 1 68 ? 15.758 -4.66 -6.949 1 92.69 68 GLY B N 1
ATOM 2719 C CA . GLY B 1 68 ? 16.781 -5.363 -6.207 1 92.69 68 GLY B CA 1
ATOM 2720 C C . GLY B 1 68 ? 16.719 -5.133 -4.711 1 92.69 68 GLY B C 1
ATOM 2721 O O . GLY B 1 68 ? 17.734 -5.168 -4.02 1 92.69 68 GLY B O 1
ATOM 2722 N N . VAL B 1 69 ? 15.516 -4.809 -4.215 1 89.25 69 VAL B N 1
ATOM 2723 C CA . VAL B 1 69 ? 15.344 -4.512 -2.799 1 89.25 69 VAL B CA 1
ATOM 2724 C C . VAL B 1 69 ? 14.477 -5.586 -2.148 1 89.25 69 VAL B C 1
ATOM 2726 O O . VAL B 1 69 ? 13.312 -5.773 -2.531 1 89.25 69 VAL B O 1
ATOM 2729 N N . ARG B 1 70 ? 15.031 -6.406 -1.264 1 80.31 70 ARG B N 1
ATOM 2730 C CA . ARG B 1 70 ? 14.273 -7.367 -0.468 1 80.31 70 ARG B CA 1
ATOM 2731 C C . ARG B 1 70 ? 14.352 -7.027 1.018 1 80.31 70 ARG B C 1
ATOM 2733 O O . ARG B 1 70 ? 15.422 -7.121 1.626 1 80.31 70 ARG B O 1
ATOM 2740 N N . VAL B 1 71 ? 13.227 -6.562 1.476 1 72.31 71 VAL B N 1
ATOM 2741 C CA . VAL B 1 71 ? 13.266 -6.121 2.865 1 72.31 71 VAL B CA 1
ATOM 2742 C C . VAL B 1 71 ? 12.648 -7.184 3.766 1 72.31 71 VAL B C 1
ATOM 2744 O O . VAL B 1 71 ? 13.109 -7.41 4.883 1 72.31 71 VAL B O 1
ATOM 2747 N N . GLU B 1 72 ? 11.656 -7.895 3.215 1 82.25 72 GLU B N 1
ATOM 2748 C CA . GLU B 1 72 ? 10.969 -8.875 4.047 1 82.25 72 GLU B CA 1
ATOM 2749 C C . GLU B 1 72 ? 11.672 -10.227 4.004 1 82.25 72 GLU B C 1
ATOM 2751 O O . GLU B 1 72 ? 12.094 -10.688 2.938 1 82.25 72 GLU B O 1
ATOM 2756 N N . HIS B 1 73 ? 11.875 -10.789 5.199 1 89.12 73 HIS B N 1
ATOM 2757 C CA . HIS B 1 73 ? 12.43 -12.125 5.355 1 89.12 73 HIS B CA 1
ATOM 2758 C C . HIS B 1 73 ? 11.75 -12.883 6.492 1 89.12 73 HIS B C 1
ATOM 2760 O O . HIS B 1 73 ? 11.172 -12.266 7.391 1 89.12 73 HIS B O 1
ATOM 2766 N N . PRO B 1 74 ? 11.766 -14.195 6.367 1 92.31 74 PRO B N 1
ATOM 2767 C CA . PRO B 1 74 ? 11.203 -14.969 7.477 1 92.31 74 PRO B CA 1
ATOM 2768 C C . PRO B 1 74 ? 11.852 -14.633 8.82 1 92.31 74 PRO B C 1
ATOM 2770 O O . PRO B 1 74 ? 13.055 -14.367 8.883 1 92.31 74 PRO B O 1
ATOM 2773 N N . ARG B 1 75 ? 11.047 -14.562 9.852 1 92.88 75 ARG B N 1
ATOM 2774 C CA . ARG B 1 75 ? 11.586 -14.5 11.211 1 92.88 75 ARG B CA 1
ATOM 2775 C C . ARG B 1 75 ? 12.336 -15.773 11.57 1 92.88 75 ARG B C 1
ATOM 2777 O O . ARG B 1 75 ? 12.203 -16.797 10.883 1 92.88 75 ARG B O 1
ATOM 2784 N N . ALA B 1 76 ? 13.188 -15.719 12.609 1 94.31 76 ALA B N 1
ATOM 2785 C CA . ALA B 1 76 ? 13.93 -16.906 13.047 1 94.31 76 ALA B CA 1
ATOM 2786 C C . ALA B 1 76 ? 12.984 -18.078 13.312 1 94.31 76 ALA B C 1
ATOM 2788 O O . ALA B 1 76 ? 12.055 -17.953 14.109 1 94.31 76 ALA B O 1
ATOM 2789 N N . GLY B 1 77 ? 13.18 -19.109 12.625 1 94.88 77 GLY B N 1
ATOM 2790 C CA . GLY B 1 77 ? 12.398 -20.312 12.844 1 94.88 77 GLY B CA 1
ATOM 2791 C C . GLY B 1 77 ? 11.078 -20.312 12.094 1 94.88 77 GLY B C 1
ATOM 2792 O O . GLY B 1 77 ? 10.336 -21.297 12.125 1 94.88 77 GLY B O 1
ATOM 2793 N N . GLU B 1 78 ? 10.766 -19.266 11.406 1 93.75 78 GLU B N 1
ATOM 2794 C CA . GLU B 1 78 ? 9.508 -19.172 10.664 1 93.75 78 GLU B CA 1
ATOM 2795 C C . GLU B 1 78 ? 9.602 -19.906 9.328 1 93.75 78 GLU B C 1
ATOM 2797 O O . GLU B 1 78 ? 10.492 -19.609 8.523 1 93.75 78 GLU B O 1
ATOM 2802 N N . ALA B 1 79 ? 8.633 -20.891 9.18 1 92.62 79 ALA B N 1
ATOM 2803 C CA . ALA B 1 79 ? 8.578 -21.578 7.891 1 92.62 79 ALA B CA 1
ATOM 2804 C C . ALA B 1 79 ? 8.227 -20.609 6.77 1 92.62 79 ALA B C 1
ATOM 2806 O O . ALA B 1 79 ? 7.418 -19.688 6.957 1 92.62 79 ALA B O 1
ATOM 2807 N N . PHE B 1 80 ? 8.742 -20.828 5.602 1 91 80 PHE B N 1
ATOM 2808 C CA . PHE B 1 80 ? 8.625 -19.891 4.484 1 91 80 PHE B CA 1
ATOM 2809 C C . PHE B 1 80 ? 7.16 -19.688 4.113 1 91 80 PHE B C 1
ATOM 2811 O O . PHE B 1 80 ? 6.707 -18.547 3.971 1 91 80 PHE B O 1
ATOM 2818 N N . PRO B 1 81 ? 6.309 -20.781 4.035 1 91.69 81 PRO B N 1
ATOM 2819 C CA . PRO B 1 81 ? 4.898 -20.531 3.727 1 91.69 81 PRO B CA 1
ATOM 2820 C C . PRO B 1 81 ? 4.191 -19.703 4.797 1 91.69 81 PRO B C 1
ATOM 2822 O O . PRO B 1 81 ? 3.346 -18.875 4.48 1 91.69 81 PRO B O 1
ATOM 2825 N N . ALA B 1 82 ? 4.594 -19.922 6.027 1 92.62 82 ALA B N 1
ATOM 2826 C CA . ALA B 1 82 ? 4.008 -19.156 7.121 1 92.62 82 ALA B CA 1
ATOM 2827 C C . ALA B 1 82 ? 4.426 -17.688 7.043 1 92.62 82 ALA B C 1
ATOM 2829 O O . ALA B 1 82 ? 3.625 -16.797 7.328 1 92.62 82 ALA B O 1
ATOM 2830 N N . PHE B 1 83 ? 5.684 -17.531 6.703 1 94.19 83 PHE B N 1
ATOM 2831 C CA . PHE B 1 83 ? 6.211 -16.188 6.484 1 94.19 83 PHE B CA 1
ATOM 2832 C C . PHE B 1 83 ? 5.406 -15.469 5.41 1 94.19 83 PHE B C 1
ATOM 2834 O O . PHE B 1 83 ? 4.973 -14.328 5.613 1 94.19 83 PHE B O 1
ATOM 2841 N N . LEU B 1 84 ? 5.117 -16.125 4.332 1 93.56 84 LEU B N 1
ATOM 2842 C CA . LEU B 1 84 ? 4.367 -15.523 3.234 1 93.56 84 LEU B CA 1
ATOM 2843 C C . LEU B 1 84 ? 2.936 -15.211 3.66 1 93.56 84 LEU B C 1
ATOM 2845 O O . LEU B 1 84 ? 2.4 -14.148 3.326 1 93.56 84 LEU B O 1
ATOM 2849 N N . ASP B 1 85 ? 2.35 -16.109 4.383 1 93.69 85 ASP B N 1
ATOM 2850 C CA . ASP B 1 85 ? 1.004 -15.867 4.895 1 93.69 85 ASP B CA 1
ATOM 2851 C C . ASP B 1 85 ? 0.961 -14.617 5.762 1 93.69 85 ASP B C 1
ATOM 2853 O O . ASP B 1 85 ? 0.063 -13.781 5.617 1 93.69 85 ASP B O 1
ATOM 2857 N N . ARG B 1 86 ? 1.961 -14.5 6.602 1 93.69 86 ARG B N 1
ATOM 2858 C CA . ARG B 1 86 ? 1.999 -13.391 7.543 1 93.69 86 ARG B CA 1
ATOM 2859 C C . ARG B 1 86 ? 2.117 -12.055 6.809 1 93.69 86 ARG B C 1
ATOM 2861 O O . ARG B 1 86 ? 1.341 -11.133 7.059 1 93.69 86 ARG B O 1
ATOM 2868 N N . ILE B 1 87 ? 3.072 -11.969 5.879 1 94.56 87 ILE B N 1
ATOM 2869 C CA . ILE B 1 87 ? 3.305 -10.68 5.238 1 94.56 87 ILE B CA 1
ATOM 2870 C C . ILE B 1 87 ? 2.135 -10.352 4.312 1 94.56 87 ILE B C 1
ATOM 2872 O O . ILE B 1 87 ? 1.78 -9.18 4.152 1 94.56 87 ILE B O 1
ATOM 2876 N N . ASN B 1 88 ? 1.497 -11.367 3.723 1 95.44 88 ASN B N 1
ATOM 2877 C CA . ASN B 1 88 ? 0.306 -11.133 2.914 1 95.44 88 ASN B CA 1
ATOM 2878 C C . ASN B 1 88 ? -0.859 -10.633 3.764 1 95.44 88 ASN B C 1
ATOM 2880 O O . ASN B 1 88 ? -1.575 -9.711 3.363 1 95.44 88 ASN B O 1
ATOM 2884 N N . ASP B 1 89 ? -1.007 -11.219 4.895 1 94.69 89 ASP B N 1
ATOM 2885 C CA . ASP B 1 89 ? -2.066 -10.789 5.801 1 94.69 89 ASP B CA 1
ATOM 2886 C C . ASP B 1 89 ? -1.834 -9.359 6.285 1 94.69 89 ASP B C 1
ATOM 2888 O O . ASP B 1 89 ? -2.775 -8.562 6.367 1 94.69 89 ASP B O 1
ATOM 2892 N N . GLU B 1 90 ? -0.617 -9.062 6.645 1 94.88 90 GLU B N 1
ATOM 2893 C CA . GLU B 1 90 ? -0.259 -7.711 7.074 1 94.88 90 GLU B CA 1
ATOM 2894 C C . GLU B 1 90 ? -0.559 -6.688 5.984 1 94.88 90 GLU B C 1
ATOM 2896 O O . GLU B 1 90 ? -1.122 -5.625 6.262 1 94.88 90 GLU B O 1
ATOM 2901 N N . TRP B 1 91 ? -0.222 -7.039 4.773 1 97.38 91 TRP B N 1
ATOM 2902 C CA . TRP B 1 91 ? -0.467 -6.156 3.637 1 97.38 91 TRP B CA 1
ATOM 2903 C C . TRP B 1 91 ? -1.962 -5.957 3.412 1 97.38 91 TRP B C 1
ATOM 2905 O O . TRP B 1 91 ? -2.432 -4.824 3.275 1 97.38 91 TRP B O 1
ATOM 2915 N N . VAL B 1 92 ? -2.693 -7.012 3.412 1 97.12 92 VAL B N 1
ATOM 2916 C CA . VAL B 1 92 ? -4.129 -6.938 3.146 1 97.12 92 VAL B CA 1
ATOM 2917 C C . VAL B 1 92 ? -4.816 -6.137 4.25 1 97.12 92 VAL B C 1
ATOM 2919 O O . VAL B 1 92 ? -5.676 -5.297 3.973 1 97.12 92 VAL B O 1
ATOM 2922 N N . ALA B 1 93 ? -4.418 -6.371 5.484 1 94.56 93 ALA B N 1
ATOM 2923 C CA . ALA B 1 93 ? -4.988 -5.621 6.598 1 94.56 93 ALA B CA 1
ATOM 2924 C C . ALA B 1 93 ? -4.719 -4.125 6.449 1 94.56 93 ALA B C 1
ATOM 2926 O O . ALA B 1 93 ? -5.633 -3.307 6.59 1 94.56 93 ALA B O 1
ATOM 2927 N N . ALA B 1 94 ? -3.523 -3.777 6.117 1 95.88 94 ALA B N 1
ATOM 2928 C CA . ALA B 1 94 ? -3.125 -2.377 6.016 1 95.88 94 ALA B CA 1
ATOM 2929 C C . ALA B 1 94 ? -3.811 -1.698 4.832 1 95.88 94 ALA B C 1
ATOM 2931 O O . ALA B 1 94 ? -4.133 -0.509 4.891 1 95.88 94 ALA B O 1
ATOM 2932 N N . THR B 1 95 ? -4.09 -2.414 3.799 1 97 95 THR B N 1
ATOM 2933 C CA . THR B 1 95 ? -4.598 -1.819 2.566 1 97 95 THR B CA 1
ATOM 2934 C C . THR B 1 95 ? -6.121 -1.798 2.564 1 97 95 THR B C 1
ATOM 2936 O O . THR B 1 95 ? -6.742 -1.352 1.597 1 97 95 THR B O 1
ATOM 2939 N N . ARG B 1 96 ? -6.707 -2.24 3.617 1 93.5 96 ARG B N 1
ATOM 2940 C CA . ARG B 1 96 ? -8.156 -2.127 3.719 1 93.5 96 ARG B CA 1
ATOM 2941 C C . ARG B 1 96 ? -8.594 -0.666 3.705 1 93.5 96 ARG B C 1
ATOM 2943 O O . ARG B 1 96 ? -9.742 -0.358 3.369 1 93.5 96 ARG B O 1
ATOM 2950 N N . ARG B 1 97 ? -7.695 0.219 3.986 1 94.25 97 ARG B N 1
ATOM 2951 C CA . ARG B 1 97 ? -7.992 1.648 3.988 1 94.25 97 ARG B CA 1
ATOM 2952 C C . ARG B 1 97 ? -8.188 2.17 2.568 1 94.25 97 ARG B C 1
ATOM 2954 O O . ARG B 1 97 ? -8.688 3.279 2.371 1 94.25 97 ARG B O 1
ATOM 2961 N N . LEU B 1 98 ? -7.828 1.383 1.583 1 97.31 98 LEU B N 1
ATOM 2962 C CA . LEU B 1 98 ? -7.957 1.804 0.192 1 97.31 98 LEU B CA 1
ATOM 2963 C C . LEU B 1 98 ? -9.383 1.593 -0.311 1 97.31 98 LEU B C 1
ATOM 2965 O O . LEU B 1 98 ? -9.961 0.527 -0.104 1 97.31 98 LEU B O 1
ATOM 2969 N N . SER B 1 99 ? -9.953 2.623 -0.949 1 97.56 99 SER B N 1
ATOM 2970 C CA . SER B 1 99 ? -11.211 2.424 -1.657 1 97.56 99 SER B CA 1
ATOM 2971 C C . SER B 1 99 ? -11.023 1.556 -2.895 1 97.56 99 SER B C 1
ATOM 2973 O O . SER B 1 99 ? -9.914 1.457 -3.426 1 97.56 99 SER B O 1
ATOM 2975 N N . PRO B 1 100 ? -12.102 0.955 -3.375 1 97.75 100 PRO B N 1
ATOM 2976 C CA . PRO B 1 100 ? -12.023 0.226 -4.641 1 97.75 100 PRO B CA 1
ATOM 2977 C C . PRO B 1 100 ? -11.469 1.078 -5.781 1 97.75 100 PRO B C 1
ATOM 2979 O O . PRO B 1 100 ? -10.664 0.594 -6.582 1 97.75 100 PRO B O 1
ATOM 2982 N N . ALA B 1 101 ? -11.836 2.342 -5.844 1 97.81 101 ALA B N 1
ATOM 2983 C CA . ALA B 1 101 ? -11.352 3.223 -6.902 1 97.81 101 ALA B CA 1
ATOM 2984 C C . ALA B 1 101 ? -9.844 3.408 -6.82 1 97.81 101 ALA B C 1
ATOM 2986 O O . ALA B 1 101 ? -9.148 3.34 -7.836 1 97.81 101 ALA B O 1
ATOM 2987 N N . VAL B 1 102 ? -9.359 3.646 -5.609 1 98.19 102 VAL B N 1
ATOM 2988 C CA . VAL B 1 102 ? -7.922 3.799 -5.406 1 98.19 102 VAL B CA 1
ATOM 2989 C C . VAL B 1 102 ? -7.211 2.496 -5.758 1 98.19 102 VAL B C 1
ATOM 2991 O O . VAL B 1 102 ? -6.16 2.51 -6.402 1 98.19 102 VAL B O 1
ATOM 2994 N N . LEU B 1 103 ? -7.773 1.415 -5.336 1 98.38 103 LEU B N 1
ATOM 2995 C CA . LEU B 1 103 ? -7.191 0.109 -5.625 1 98.38 103 LEU B CA 1
ATOM 2996 C C . LEU B 1 103 ? -7.09 -0.119 -7.129 1 98.38 103 LEU B C 1
ATOM 2998 O O . LEU B 1 103 ? -6.055 -0.564 -7.629 1 98.38 103 LEU B O 1
ATOM 3002 N N . VAL B 1 104 ? -8.141 0.189 -7.859 1 98.62 104 VAL B N 1
ATOM 3003 C CA . VAL B 1 104 ? -8.164 0.003 -9.305 1 98.62 104 VAL B CA 1
ATOM 3004 C C . VAL B 1 104 ? -7.117 0.9 -9.961 1 98.62 104 VAL B C 1
ATOM 3006 O O . VAL B 1 104 ? -6.402 0.467 -10.867 1 98.62 104 VAL B O 1
ATOM 3009 N N . ASP B 1 105 ? -6.992 2.119 -9.484 1 98 105 ASP B N 1
ATOM 3010 C CA . ASP B 1 105 ? -5.996 3.037 -10.023 1 98 105 ASP B CA 1
ATOM 3011 C C . ASP B 1 105 ? -4.582 2.502 -9.82 1 98 105 ASP B C 1
ATOM 3013 O O . ASP B 1 105 ? -3.768 2.512 -10.742 1 98 105 ASP B O 1
ATOM 3017 N N . LEU B 1 106 ? -4.32 2.047 -8.625 1 98.56 106 LEU B N 1
ATOM 3018 C CA . LEU B 1 106 ? -2.992 1.534 -8.297 1 98.56 106 LEU B CA 1
ATOM 3019 C C . LEU B 1 106 ? -2.693 0.259 -9.078 1 98.56 106 LEU B C 1
ATOM 3021 O O . LEU B 1 106 ? -1.6 0.102 -9.625 1 98.56 106 LEU B O 1
ATOM 3025 N N . LEU B 1 107 ? -3.654 -0.627 -9.133 1 98.75 107 LEU B N 1
ATOM 3026 C CA . LEU B 1 107 ? -3.471 -1.867 -9.883 1 98.75 107 LEU B CA 1
ATOM 3027 C C . LEU B 1 107 ? -3.25 -1.583 -11.359 1 98.75 107 LEU B C 1
ATOM 3029 O O . LEU B 1 107 ? -2.502 -2.299 -12.031 1 98.75 107 LEU B O 1
ATOM 3033 N N . SER B 1 108 ? -3.951 -0.559 -11.867 1 98.12 108 SER B N 1
ATOM 3034 C CA . SER B 1 108 ? -3.77 -0.18 -13.266 1 98.12 108 SER B CA 1
ATOM 3035 C C . SER B 1 108 ? -2.348 0.308 -13.531 1 98.12 108 SER B C 1
ATOM 3037 O O . SER B 1 108 ? -1.683 -0.164 -14.453 1 98.12 108 SER B O 1
ATOM 3039 N N . SER B 1 109 ? -1.881 1.149 -12.703 1 97.19 109 SER B N 1
ATOM 3040 C CA . SER B 1 109 ? -0.568 1.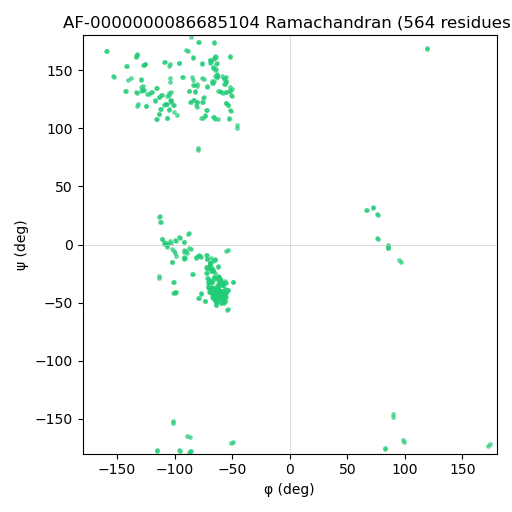75 -12.914 1 97.19 109 SER B CA 1
ATOM 3041 C C . SER B 1 109 ? 0.549 0.754 -12.617 1 97.19 109 SER B C 1
ATOM 3043 O O . SER B 1 109 ? 1.46 0.579 -13.43 1 97.19 109 SER B O 1
ATOM 3045 N N . VAL B 1 110 ? 0.503 0.081 -11.492 1 98.31 110 VAL B N 1
ATOM 3046 C CA . VAL B 1 110 ? 1.555 -0.847 -11.094 1 98.31 110 VAL B CA 1
ATOM 3047 C C . VAL B 1 110 ? 1.534 -2.076 -12 1 98.31 110 VAL B C 1
ATOM 3049 O O . VAL B 1 110 ? 2.586 -2.621 -12.344 1 98.31 110 VAL B O 1
ATOM 3052 N N . GLY B 1 111 ? 0.299 -2.502 -12.352 1 98.06 111 GLY B N 1
ATOM 3053 C CA . GLY B 1 111 ? 0.188 -3.617 -13.273 1 98.06 111 GLY B CA 1
ATOM 3054 C C . GLY B 1 111 ? 0.859 -3.352 -14.609 1 98.06 111 GLY B C 1
ATOM 3055 O O . GLY B 1 111 ? 1.505 -4.238 -15.172 1 98.06 111 GLY B O 1
ATOM 3056 N N . ALA B 1 112 ? 0.704 -2.133 -15.102 1 97.75 112 ALA B N 1
ATOM 3057 C CA . ALA B 1 112 ? 1.38 -1.759 -16.344 1 97.75 112 ALA B CA 1
ATOM 3058 C C . ALA B 1 112 ? 2.896 -1.83 -16.188 1 97.75 112 ALA B C 1
ATOM 3060 O O . ALA B 1 112 ? 3.604 -2.26 -17.094 1 97.75 112 ALA B O 1
ATOM 3061 N N . ALA B 1 113 ? 3.373 -1.43 -15.047 1 97.94 113 ALA B N 1
ATOM 3062 C CA . ALA B 1 113 ? 4.805 -1.493 -14.766 1 97.94 113 ALA B CA 1
ATOM 3063 C C . ALA B 1 113 ? 5.293 -2.939 -14.719 1 97.94 113 ALA B C 1
ATOM 3065 O O . ALA B 1 113 ? 6.395 -3.246 -15.18 1 97.94 113 ALA B O 1
ATOM 3066 N N . ILE B 1 114 ? 4.504 -3.84 -14.18 1 97.94 114 ILE B N 1
ATOM 3067 C CA . ILE B 1 114 ? 4.828 -5.262 -14.102 1 97.94 114 ILE B CA 1
ATOM 3068 C C . ILE B 1 114 ? 4.965 -5.832 -15.516 1 97.94 114 ILE B C 1
ATOM 3070 O O . ILE B 1 114 ? 5.926 -6.543 -15.812 1 97.94 114 ILE B O 1
ATOM 3074 N N . VAL B 1 115 ? 3.98 -5.504 -16.375 1 98.19 115 VAL B N 1
ATOM 3075 C CA . VAL B 1 115 ? 3.996 -5.988 -17.75 1 98.19 115 VAL B CA 1
ATOM 3076 C C . VAL B 1 115 ? 5.27 -5.52 -18.453 1 98.19 115 VAL B C 1
ATOM 3078 O O . VAL B 1 115 ? 5.953 -6.309 -19.109 1 98.19 115 VAL B O 1
ATOM 3081 N N . ARG B 1 116 ? 5.648 -4.27 -18.25 1 98 116 ARG B N 1
ATOM 3082 C CA . ARG B 1 116 ? 6.852 -3.719 -18.859 1 98 116 ARG B CA 1
ATOM 3083 C C . ARG B 1 116 ? 8.102 -4.398 -18.312 1 98 116 ARG B C 1
ATOM 3085 O O . ARG B 1 116 ? 9.008 -4.75 -19.062 1 98 116 ARG B O 1
ATOM 3092 N N . PHE B 1 117 ? 8.156 -4.535 -17.047 1 97.81 117 PHE B N 1
ATOM 3093 C CA . PHE B 1 117 ? 9.312 -5.137 -16.406 1 97.81 117 PHE B CA 1
ATOM 3094 C C . PHE B 1 117 ? 9.586 -6.527 -16.969 1 97.81 117 PHE B C 1
ATOM 3096 O O . PHE B 1 117 ? 10.719 -6.84 -17.344 1 97.81 117 PHE B O 1
ATOM 3103 N N . TRP B 1 118 ? 8.562 -7.359 -17.062 1 97.06 118 TRP B N 1
ATOM 3104 C CA . TRP B 1 118 ? 8.758 -8.742 -17.469 1 97.06 118 TRP B CA 1
ATOM 3105 C C . TRP B 1 118 ? 9.227 -8.82 -18.922 1 97.06 118 TRP B C 1
ATOM 3107 O O . TRP B 1 118 ? 9.859 -9.805 -19.328 1 97.06 118 TRP B O 1
ATOM 3117 N N . GLN B 1 119 ? 8.93 -7.746 -19.734 1 97.31 119 GLN B N 1
ATOM 3118 C CA . GLN B 1 119 ? 9.406 -7.727 -21.109 1 97.31 119 GLN B CA 1
ATOM 3119 C C . GLN B 1 119 ? 10.922 -7.57 -21.172 1 97.31 119 GLN B C 1
ATOM 3121 O O . GLN B 1 119 ? 11.539 -7.824 -22.203 1 97.31 119 GLN B O 1
ATOM 3126 N N . THR B 1 120 ? 11.531 -7.152 -20.062 1 96.5 120 THR B N 1
ATOM 3127 C CA . THR B 1 120 ? 12.953 -6.824 -20.094 1 96.5 120 THR B CA 1
ATOM 3128 C C . THR B 1 120 ? 13.789 -7.984 -19.547 1 96.5 120 THR B C 1
ATOM 3130 O O . THR B 1 120 ? 15.016 -7.965 -19.641 1 96.5 120 THR B O 1
ATOM 3133 N N . VAL B 1 121 ? 13.164 -8.969 -19.016 1 95.31 121 VAL B N 1
ATOM 3134 C CA . VAL B 1 121 ? 13.867 -10.031 -18.312 1 95.31 121 VAL B CA 1
ATOM 3135 C C . VAL B 1 121 ? 14.375 -11.07 -19.312 1 95.31 121 VAL B C 1
ATOM 3137 O O . VAL B 1 121 ? 13.68 -11.414 -20.266 1 95.31 121 VAL B O 1
ATOM 3140 N N . ASP B 1 122 ? 15.656 -11.555 -19.109 1 96 122 ASP B N 1
ATOM 3141 C CA . ASP B 1 122 ? 16.172 -12.711 -19.828 1 96 122 ASP B CA 1
ATOM 3142 C C . ASP B 1 122 ? 15.547 -14.008 -19.297 1 96 122 ASP B C 1
ATOM 3144 O O . ASP B 1 122 ? 15.891 -14.461 -18.203 1 96 122 ASP B O 1
ATOM 3148 N N . LEU B 1 123 ? 14.75 -14.594 -20.094 1 94.62 123 LEU B N 1
ATOM 3149 C CA . LEU B 1 123 ? 13.961 -15.742 -19.672 1 94.62 123 LEU B CA 1
ATOM 3150 C C . LEU B 1 123 ? 14.852 -16.953 -19.391 1 94.62 123 LEU B C 1
ATOM 3152 O O . LEU B 1 123 ? 14.469 -17.859 -18.656 1 94.62 123 LEU B O 1
ATOM 3156 N N . ASP B 1 124 ? 15.992 -16.969 -19.953 1 93.62 124 ASP B N 1
ATOM 3157 C CA . ASP B 1 124 ? 16.875 -18.109 -19.828 1 93.62 124 ASP B CA 1
ATOM 3158 C C . ASP B 1 124 ? 17.828 -17.938 -18.641 1 93.62 124 ASP B C 1
ATOM 3160 O O . ASP B 1 124 ? 18.5 -18.891 -18.234 1 93.62 124 ASP B O 1
ATOM 3164 N N . ALA B 1 125 ? 17.844 -16.703 -18.125 1 93.06 125 ALA B N 1
ATOM 3165 C CA . ALA B 1 125 ? 18.688 -16.5 -16.953 1 93.06 125 ALA B CA 1
ATOM 3166 C C . ALA B 1 125 ? 18.219 -17.344 -15.773 1 93.06 125 ALA B C 1
ATOM 3168 O O . ALA B 1 125 ? 17.016 -17.609 -15.625 1 93.06 125 ALA B O 1
ATOM 3169 N N . ILE B 1 126 ? 19.203 -17.828 -15 1 90.69 126 ILE B N 1
ATOM 3170 C CA . ILE B 1 126 ? 18.875 -18.703 -13.883 1 90.69 126 ILE B CA 1
ATOM 3171 C C . ILE B 1 126 ? 18.531 -17.875 -12.648 1 90.69 126 ILE B C 1
ATOM 3173 O O . ILE B 1 126 ? 19.297 -16.984 -12.266 1 90.69 126 ILE B O 1
ATOM 3177 N N . GLY B 1 127 ? 17.375 -18.094 -12.164 1 85.5 127 GLY B N 1
ATOM 3178 C CA . GLY B 1 127 ? 16.906 -17.438 -10.945 1 85.5 127 GLY B CA 1
ATOM 3179 C C . GLY B 1 127 ? 16.984 -18.344 -9.727 1 85.5 127 GLY B C 1
ATOM 3180 O O . GLY B 1 127 ? 17.922 -19.141 -9.594 1 85.5 127 GLY B O 1
ATOM 3181 N N . GLY B 1 128 ? 16.141 -18.094 -8.75 1 83.12 128 GLY B N 1
ATOM 3182 C CA . GLY B 1 128 ? 16.078 -18.922 -7.551 1 83.12 128 GLY B CA 1
ATOM 3183 C C . GLY B 1 128 ? 15.156 -20.125 -7.695 1 83.12 128 GLY B C 1
ATOM 3184 O O . GLY B 1 128 ? 14.82 -20.516 -8.812 1 83.12 128 GLY B O 1
ATOM 3185 N N . SER B 1 129 ? 14.867 -20.688 -6.586 1 83.94 129 SER B N 1
ATOM 3186 C CA . SER B 1 129 ? 14 -21.859 -6.559 1 83.94 129 SER B CA 1
ATOM 3187 C C . SER B 1 129 ? 12.531 -21.453 -6.562 1 83.94 129 SER B C 1
ATOM 3189 O O . SER B 1 129 ? 12.172 -20.391 -6.043 1 83.94 129 SER B O 1
ATOM 3191 N N . VAL B 1 130 ? 11.742 -22.203 -7.27 1 83.75 130 VAL B N 1
ATOM 3192 C CA . VAL B 1 130 ? 10.289 -22.203 -7.164 1 83.75 130 VAL B CA 1
ATOM 3193 C C . VAL B 1 130 ? 9.828 -23.359 -6.273 1 83.75 130 VAL B C 1
ATOM 3195 O O . VAL B 1 130 ? 9.938 -24.516 -6.656 1 83.75 130 VAL B O 1
ATOM 3198 N N . ARG B 1 131 ? 9.328 -23.109 -5.164 1 78.62 131 ARG B N 1
ATOM 3199 C CA . ARG B 1 131 ? 9.172 -24.047 -4.055 1 78.62 131 ARG B CA 1
ATOM 3200 C C . ARG B 1 131 ? 8.352 -25.266 -4.477 1 78.62 131 ARG B C 1
ATOM 3202 O O . ARG B 1 131 ? 8.594 -26.375 -4.008 1 78.62 131 ARG B O 1
ATOM 3209 N N . TRP B 1 132 ? 7.426 -25 -5.363 1 82.19 132 TRP B N 1
ATOM 3210 C CA . TRP B 1 132 ? 6.551 -26.109 -5.742 1 82.19 132 TRP B CA 1
ATOM 3211 C C . TRP B 1 132 ? 7.137 -26.891 -6.914 1 82.19 132 TRP B C 1
ATOM 3213 O O . TRP B 1 132 ? 6.633 -27.953 -7.27 1 82.19 132 TRP B O 1
ATOM 3223 N N . ALA B 1 133 ? 8.188 -26.406 -7.484 1 83.94 133 ALA B N 1
ATOM 3224 C CA . ALA B 1 133 ? 8.828 -27.094 -8.602 1 83.94 133 ALA B CA 1
ATOM 3225 C C . ALA B 1 133 ? 10.141 -27.734 -8.18 1 83.94 133 ALA B C 1
ATOM 3227 O O . ALA B 1 133 ? 10.812 -28.375 -8.984 1 83.94 133 ALA B O 1
ATOM 3228 N N . GLY B 1 134 ? 10.484 -27.594 -6.852 1 85.44 134 GLY B N 1
ATOM 3229 C CA . GLY B 1 134 ? 11.703 -28.203 -6.348 1 85.44 134 GLY B CA 1
ATOM 3230 C C . GLY B 1 134 ? 12.688 -27.203 -5.785 1 85.44 134 GLY B C 1
ATOM 3231 O O . GLY B 1 134 ? 12.523 -25.984 -5.953 1 85.44 134 GLY B O 1
ATOM 3232 N N . PRO B 1 135 ? 13.68 -27.609 -5.133 1 84.12 135 PRO B N 1
ATOM 3233 C CA . PRO B 1 135 ? 14.617 -26.734 -4.434 1 84.12 135 PRO B CA 1
ATOM 3234 C C . PRO B 1 135 ? 15.68 -26.141 -5.363 1 84.12 135 PRO B C 1
ATOM 3236 O O . PRO B 1 135 ? 16.406 -25.234 -4.977 1 84.12 135 PRO B O 1
ATOM 3239 N N . GLU B 1 136 ? 15.75 -26.688 -6.594 1 86.5 136 GLU B N 1
ATOM 3240 C CA . GLU B 1 136 ? 16.797 -26.25 -7.527 1 86.5 136 GLU B CA 1
ATOM 3241 C C . GLU B 1 136 ? 16.469 -24.891 -8.125 1 86.5 136 GLU B C 1
ATOM 3243 O O . GLU B 1 136 ? 15.297 -24.516 -8.258 1 86.5 136 GLU B O 1
ATOM 3248 N N . ALA B 1 137 ? 17.547 -24.234 -8.531 1 89 137 ALA B N 1
ATOM 3249 C CA . ALA B 1 137 ? 17.375 -23 -9.289 1 89 137 ALA B CA 1
ATOM 3250 C C . ALA B 1 137 ? 16.719 -23.266 -10.641 1 89 137 ALA B C 1
ATOM 3252 O O . ALA B 1 137 ? 16.922 -24.328 -11.234 1 89 137 ALA B O 1
ATOM 3253 N N . HIS B 1 138 ? 15.859 -22.375 -10.984 1 91.06 138 HIS B N 1
ATOM 3254 C CA . HIS B 1 138 ? 15.117 -22.5 -12.234 1 91.06 138 HIS B CA 1
ATOM 3255 C C . HIS B 1 138 ? 15.258 -21.25 -13.094 1 91.06 138 HIS B C 1
ATOM 3257 O O . HIS B 1 138 ? 15.586 -20.172 -12.586 1 91.06 138 HIS B O 1
ATOM 3263 N N . PRO B 1 139 ? 15.078 -21.453 -14.414 1 92.69 139 PRO B N 1
ATOM 3264 C CA . PRO B 1 139 ? 15.148 -20.266 -15.273 1 92.69 139 PRO B CA 1
ATOM 3265 C C . PRO B 1 139 ? 14.008 -19.281 -15.016 1 92.69 139 PRO B C 1
ATOM 3267 O O . PRO B 1 139 ? 12.938 -19.688 -14.555 1 92.69 139 PRO B O 1
ATOM 3270 N N . PHE B 1 140 ? 14.18 -18.062 -15.414 1 93.56 140 PHE B N 1
ATOM 3271 C CA . PHE B 1 140 ? 13.242 -16.969 -15.148 1 93.56 140 PHE B CA 1
ATOM 3272 C C . PHE B 1 140 ? 11.938 -17.188 -15.898 1 93.56 140 PHE B C 1
ATOM 3274 O O . PHE B 1 140 ? 10.898 -16.625 -15.531 1 93.56 140 PHE B O 1
ATOM 3281 N N . TRP B 1 141 ? 12.031 -18 -16.938 1 95.44 141 TRP B N 1
ATOM 3282 C CA . TRP B 1 141 ? 10.766 -18.219 -17.625 1 95.44 141 TRP B CA 1
ATOM 3283 C C . TRP B 1 141 ? 9.734 -18.859 -16.703 1 95.44 141 TRP B C 1
ATOM 3285 O O . TRP B 1 141 ? 8.539 -18.594 -16.812 1 95.44 141 TRP B O 1
ATOM 3295 N N . LEU B 1 142 ? 10.188 -19.688 -15.812 1 95.56 142 LEU B N 1
ATOM 3296 C CA . LEU B 1 142 ? 9.242 -20.312 -14.883 1 95.56 142 LEU B CA 1
ATOM 3297 C C . LEU B 1 142 ? 8.734 -19.281 -13.867 1 95.56 142 LEU B C 1
ATOM 3299 O O . LEU B 1 142 ? 7.59 -19.359 -13.43 1 95.56 142 LEU B O 1
ATOM 3303 N N . ASP B 1 143 ? 9.539 -18.266 -13.555 1 94.06 143 ASP B N 1
ATOM 3304 C CA . ASP B 1 143 ? 9.109 -17.219 -12.641 1 94.06 143 ASP B CA 1
ATOM 3305 C C . ASP B 1 143 ? 7.992 -16.375 -13.258 1 94.06 143 ASP B C 1
ATOM 3307 O O . ASP B 1 143 ? 6.984 -16.109 -12.602 1 94.06 143 ASP B O 1
ATOM 3311 N N . VAL B 1 144 ? 8.227 -16.047 -14.469 1 95.62 144 VAL B N 1
ATOM 3312 C CA . VAL B 1 144 ? 7.215 -15.219 -15.133 1 95.62 144 VAL B CA 1
ATOM 3313 C C . VAL B 1 144 ? 5.938 -16.031 -15.336 1 95.62 144 VAL B C 1
ATOM 3315 O O . VAL B 1 144 ? 4.832 -15.523 -15.148 1 95.62 144 VAL B O 1
ATOM 3318 N N . ALA B 1 145 ? 6.102 -17.281 -15.656 1 97 145 ALA B N 1
ATOM 3319 C CA . ALA B 1 145 ? 4.945 -18.156 -15.836 1 97 145 ALA B CA 1
ATOM 3320 C C . ALA B 1 145 ? 4.172 -18.312 -14.531 1 97 145 ALA B C 1
ATOM 3322 O O . ALA B 1 145 ? 2.941 -18.25 -14.516 1 97 145 ALA B O 1
ATOM 3323 N N . ARG B 1 146 ? 4.895 -18.531 -13.477 1 96.12 146 ARG B N 1
ATOM 3324 C CA . ARG B 1 146 ? 4.277 -18.656 -12.164 1 96.12 146 ARG B CA 1
ATOM 3325 C C . ARG B 1 146 ? 3.521 -17.391 -11.781 1 96.12 146 ARG B C 1
ATOM 3327 O O . ARG B 1 146 ? 2.416 -17.453 -11.242 1 96.12 146 ARG B O 1
ATOM 3334 N N . GLU B 1 147 ? 4.105 -16.266 -12.047 1 94.88 147 GLU B N 1
ATOM 3335 C CA . GLU B 1 147 ? 3.441 -15 -11.766 1 94.88 147 GLU B CA 1
ATOM 3336 C C . GLU B 1 147 ? 2.145 -14.867 -12.562 1 94.88 147 GLU B C 1
ATOM 3338 O O . GLU B 1 147 ? 1.121 -14.445 -12.023 1 94.88 147 GLU B O 1
ATOM 3343 N N . TYR B 1 148 ? 2.24 -15.25 -13.789 1 97.88 148 TYR B N 1
ATOM 3344 C CA . TYR B 1 148 ? 1.056 -15.211 -14.641 1 97.88 148 TYR B CA 1
ATOM 3345 C C . TYR B 1 148 ? -0.053 -16.094 -14.07 1 97.88 148 TYR B C 1
ATOM 3347 O O . TYR B 1 148 ? -1.219 -15.688 -14.047 1 97.88 148 TYR B O 1
ATOM 3355 N N . THR B 1 149 ? 0.297 -17.266 -13.57 1 98 149 THR B N 1
ATOM 3356 C CA . THR B 1 149 ? -0.716 -18.141 -13 1 98 149 THR B CA 1
ATOM 3357 C C . THR B 1 149 ? -1.357 -17.516 -11.773 1 98 149 THR B C 1
ATOM 3359 O O . THR B 1 149 ? -2.557 -17.672 -11.539 1 98 149 THR B O 1
ATOM 3362 N N . GLU B 1 150 ? -0.583 -16.828 -10.984 1 96.56 150 GLU B N 1
ATOM 3363 C CA . GLU B 1 150 ? -1.103 -16.172 -9.789 1 96.56 150 GLU B CA 1
ATOM 3364 C C . GLU B 1 150 ? -2.148 -15.117 -10.148 1 96.56 150 GLU B C 1
ATOM 3366 O O . GLU B 1 150 ? -3.238 -15.102 -9.578 1 96.56 150 GLU B O 1
ATOM 3371 N N . TYR B 1 151 ? -1.819 -14.312 -11.109 1 96.69 151 TYR B N 1
ATOM 3372 C CA . TYR B 1 151 ? -2.721 -13.25 -11.523 1 96.69 151 TYR B CA 1
ATOM 3373 C C . TYR B 1 151 ? -4.004 -13.812 -12.117 1 96.69 151 TYR B C 1
ATOM 3375 O O . TYR B 1 151 ? -5.102 -13.375 -11.773 1 96.69 151 TYR B O 1
ATOM 3383 N N . TRP B 1 152 ? -3.803 -14.781 -12.945 1 98.12 152 TRP B N 1
ATOM 3384 C CA . TRP B 1 152 ? -4.957 -15.422 -13.562 1 98.12 152 TRP B CA 1
ATOM 3385 C C . TRP B 1 152 ? -5.844 -16.078 -12.516 1 98.12 152 TRP B C 1
ATOM 3387 O O . TRP B 1 152 ? -7.066 -15.938 -12.547 1 98.12 152 TRP B O 1
ATOM 3397 N N . THR B 1 153 ? -5.242 -16.781 -11.578 1 98.06 153 THR B N 1
ATOM 3398 C CA . THR B 1 153 ? -5.973 -17.5 -10.547 1 98.06 153 THR B CA 1
ATOM 3399 C C . THR B 1 153 ? -6.812 -16.547 -9.703 1 98.06 153 THR B C 1
ATOM 3401 O O . THR B 1 153 ? -8 -16.797 -9.477 1 98.06 153 THR B O 1
ATOM 3404 N N . HIS B 1 154 ? -6.258 -15.461 -9.305 1 98.25 154 HIS B N 1
ATOM 3405 C CA . HIS B 1 154 ? -6.996 -14.523 -8.469 1 98.25 154 HIS B CA 1
ATOM 3406 C C . HIS B 1 154 ? -8.094 -13.82 -9.258 1 98.25 154 HIS B C 1
ATOM 3408 O O . HIS B 1 154 ? -9.156 -13.508 -8.711 1 98.25 154 HIS B O 1
ATOM 3414 N N . GLN B 1 155 ? -7.824 -13.586 -10.547 1 98.44 155 GLN B N 1
ATOM 3415 C CA . GLN B 1 155 ? -8.891 -13.078 -11.398 1 98.44 155 GLN B CA 1
ATOM 3416 C C . GLN B 1 155 ? -10.055 -14.062 -11.461 1 98.44 155 GLN B C 1
ATOM 3418 O O . GLN B 1 155 ? -11.219 -13.672 -11.344 1 98.44 155 GLN B O 1
ATOM 3423 N N . GLN B 1 156 ? -9.75 -15.344 -11.617 1 98.06 156 GLN B N 1
ATOM 3424 C CA . GLN B 1 156 ? -10.781 -16.375 -11.672 1 98.06 156 GLN B CA 1
ATOM 3425 C C . GLN B 1 156 ? -11.555 -16.453 -10.359 1 98.06 156 GLN B C 1
ATOM 3427 O O . GLN B 1 156 ? -12.781 -16.625 -10.359 1 98.06 156 GLN B O 1
ATOM 3432 N N . GLN B 1 157 ? -10.898 -16.312 -9.297 1 98.12 157 GLN B N 1
ATOM 3433 C CA . GLN B 1 157 ? -11.539 -16.391 -7.988 1 98.12 157 GLN B CA 1
ATOM 3434 C C . GLN B 1 157 ? -12.477 -15.203 -7.777 1 98.12 157 GLN B C 1
ATOM 3436 O O . GLN B 1 157 ? -13.539 -15.344 -7.168 1 98.12 157 GLN B O 1
ATOM 3441 N N . ILE B 1 158 ? -12.102 -14.023 -8.258 1 98.75 158 ILE B N 1
ATOM 3442 C CA . ILE B 1 158 ? -12.984 -12.867 -8.211 1 98.75 158 ILE B CA 1
ATOM 3443 C C . ILE B 1 158 ? -14.211 -13.117 -9.094 1 98.75 158 ILE B C 1
ATOM 3445 O O . ILE B 1 158 ? -15.336 -12.82 -8.695 1 98.75 158 ILE B O 1
ATOM 3449 N N . CYS B 1 159 ? -13.984 -13.672 -10.312 1 98.56 159 CYS B N 1
ATOM 3450 C CA . CYS B 1 159 ? -15.094 -14 -11.195 1 98.56 159 CYS B CA 1
ATOM 3451 C C . CYS B 1 159 ? -16.047 -14.984 -10.539 1 98.56 159 CYS B C 1
ATOM 3453 O O . CYS B 1 159 ? -17.266 -14.797 -10.562 1 98.56 159 CYS B O 1
ATOM 3455 N N . ASP B 1 160 ? -15.508 -15.977 -9.93 1 97.75 160 ASP B N 1
ATOM 3456 C CA . ASP B 1 160 ? -16.328 -16.969 -9.242 1 97.75 160 ASP B CA 1
ATOM 3457 C C . ASP B 1 160 ? -17.172 -16.312 -8.148 1 97.75 160 ASP B C 1
ATOM 3459 O O . ASP B 1 160 ? -18.375 -16.578 -8.062 1 97.75 160 ASP B O 1
ATOM 3463 N N . ALA B 1 161 ? -16.594 -15.477 -7.375 1 98.38 161 ALA B N 1
ATOM 3464 C CA . ALA B 1 161 ? -17.266 -14.828 -6.25 1 98.38 161 ALA B CA 1
ATOM 3465 C C . ALA B 1 161 ? -18.375 -13.906 -6.738 1 98.38 161 ALA B C 1
ATOM 3467 O O . ALA B 1 161 ? -19.359 -13.688 -6.031 1 98.38 161 ALA B O 1
ATOM 3468 N N . THR B 1 162 ? -18.266 -13.367 -7.922 1 98.56 162 THR B N 1
ATOM 3469 C CA . THR B 1 162 ? -19.188 -12.352 -8.398 1 98.56 162 THR B CA 1
ATOM 3470 C C . THR B 1 162 ? -20.094 -12.906 -9.492 1 98.56 162 THR B C 1
ATOM 3472 O O . THR B 1 162 ? -20.859 -12.164 -10.102 1 98.56 162 THR B O 1
ATOM 3475 N N . GLY B 1 163 ? -19.938 -14.164 -9.828 1 97.56 163 GLY B N 1
ATOM 3476 C CA . GLY B 1 163 ? -20.781 -14.805 -10.812 1 97.56 163 GLY B CA 1
ATOM 3477 C C . GLY B 1 163 ? -20.5 -14.359 -12.234 1 97.56 163 GLY B C 1
ATOM 3478 O O . GLY B 1 163 ? -21.406 -14.281 -13.062 1 97.56 163 GLY B O 1
ATOM 3479 N N . ARG B 1 164 ? -19.266 -14.031 -12.484 1 97.31 164 ARG B N 1
ATOM 3480 C CA . ARG B 1 164 ? -18.859 -13.562 -13.805 1 97.31 164 ARG B CA 1
ATOM 3481 C C . ARG B 1 164 ? -18.031 -14.617 -14.523 1 97.31 164 ARG B C 1
ATOM 3483 O O . ARG B 1 164 ? -17.422 -15.477 -13.883 1 97.31 164 ARG B O 1
ATOM 3490 N N . ALA B 1 165 ? -18.031 -14.5 -15.852 1 94.31 165 ALA B N 1
ATOM 3491 C CA . ALA B 1 165 ? -17.219 -15.414 -16.641 1 94.31 165 ALA B CA 1
ATOM 3492 C C . ALA B 1 165 ? -15.734 -15.102 -16.484 1 94.31 165 ALA B C 1
ATOM 3494 O O . ALA B 1 165 ? -15.344 -13.93 -16.469 1 94.31 165 ALA B O 1
ATOM 3495 N N . GLY B 1 166 ? -14.953 -16.078 -16.312 1 94.25 166 GLY B N 1
ATOM 3496 C CA . GLY B 1 166 ? -13.516 -15.898 -16.203 1 94.25 166 GLY B CA 1
ATOM 3497 C C . GLY B 1 166 ? -12.805 -15.859 -17.547 1 94.25 166 GLY B C 1
ATOM 3498 O O . GLY B 1 166 ? -13.445 -15.953 -18.594 1 94.25 166 GLY B O 1
ATOM 3499 N N . LEU B 1 167 ? -11.5 -15.664 -17.484 1 95.31 167 LEU B N 1
ATOM 3500 C CA . LEU B 1 167 ? -10.664 -15.656 -18.688 1 95.31 167 LEU B CA 1
ATOM 3501 C C . LEU B 1 167 ? -10.367 -17.078 -19.141 1 95.31 167 LEU B C 1
ATOM 3503 O O . LEU B 1 167 ? -9.242 -17.578 -18.969 1 95.31 167 LEU B O 1
ATOM 3507 N N . ALA B 1 168 ? -11.305 -17.672 -19.891 1 94.75 168 ALA B N 1
ATOM 3508 C CA . ALA B 1 168 ? -11.258 -19.109 -20.203 1 94.75 168 ALA B CA 1
ATOM 3509 C C . ALA B 1 168 ? -10.758 -19.344 -21.625 1 94.75 168 ALA B C 1
ATOM 3511 O O . ALA B 1 168 ? -10.547 -20.5 -22.016 1 94.75 168 ALA B O 1
ATOM 3512 N N . ASP B 1 169 ? -10.531 -18.234 -22.375 1 96.56 169 ASP B N 1
ATOM 3513 C CA . ASP B 1 169 ? -9.969 -18.406 -23.719 1 96.56 169 ASP B CA 1
ATOM 3514 C C . ASP B 1 169 ? -8.664 -19.203 -23.656 1 96.56 169 ASP B C 1
ATOM 3516 O O . ASP B 1 169 ? -7.797 -18.922 -22.828 1 96.56 169 ASP B O 1
ATOM 3520 N N . PRO B 1 170 ? -8.578 -20.234 -24.531 1 97.25 170 PRO B N 1
ATOM 3521 C CA . PRO B 1 170 ? -7.383 -21.078 -24.547 1 97.25 170 PRO B CA 1
ATOM 3522 C C . PRO B 1 170 ? -6.086 -20.281 -24.594 1 97.25 170 PRO B C 1
ATOM 3524 O O . PRO B 1 170 ? -5.074 -20.688 -24.016 1 97.25 170 PRO B O 1
ATOM 3527 N N . ARG B 1 171 ? -6.137 -19.141 -25.234 1 96.31 171 ARG B N 1
ATOM 3528 C CA . ARG B 1 171 ? -4.957 -18.297 -25.344 1 96.31 171 ARG B CA 1
ATOM 3529 C C . ARG B 1 171 ? -4.48 -17.844 -23.969 1 96.31 171 ARG B C 1
ATOM 3531 O O . ARG B 1 171 ? -3.285 -17.641 -23.75 1 96.31 171 ARG B O 1
ATOM 3538 N N . TYR B 1 172 ? -5.387 -17.75 -22.984 1 97.62 172 TYR B N 1
ATOM 3539 C CA . TYR B 1 172 ? -5.047 -17.25 -21.672 1 97.62 172 TYR B CA 1
ATOM 3540 C C . TYR B 1 172 ? -4.875 -18.406 -20.672 1 97.62 172 TYR B C 1
ATOM 3542 O O . TYR B 1 172 ? -3.941 -18.406 -19.875 1 97.62 172 TYR B O 1
ATOM 3550 N N . VAL B 1 173 ? -5.77 -19.406 -20.734 1 97.94 173 VAL B N 1
ATOM 3551 C CA . VAL B 1 173 ? -5.781 -20.438 -19.703 1 97.94 173 VAL B CA 1
ATOM 3552 C C . VAL B 1 173 ? -4.754 -21.516 -20.047 1 97.94 173 VAL B C 1
ATOM 3554 O O . VAL B 1 173 ? -4.25 -22.203 -19.156 1 97.94 173 VAL B O 1
ATOM 3557 N N . GLY B 1 174 ? -4.406 -21.703 -21.328 1 97.38 174 GLY B N 1
ATOM 3558 C CA . GLY B 1 174 ? -3.441 -22.703 -21.75 1 97.38 174 GLY B CA 1
ATOM 3559 C C . GLY B 1 174 ? -2.111 -22.609 -21.031 1 97.38 174 GLY B C 1
ATOM 3560 O O . GLY B 1 174 ? -1.673 -23.562 -20.391 1 97.38 174 GLY B O 1
ATOM 3561 N N . PRO B 1 175 ? -1.519 -21.391 -21.125 1 98 175 PRO B N 1
ATOM 3562 C CA . PRO B 1 175 ? -0.238 -21.219 -20.438 1 98 175 PRO B CA 1
ATOM 3563 C C . PRO B 1 175 ? -0.343 -21.438 -18.938 1 98 175 PRO B C 1
ATOM 3565 O O . PRO B 1 175 ? 0.623 -21.875 -18.297 1 98 175 PRO B O 1
ATOM 3568 N N . VAL B 1 176 ? -1.468 -21.172 -18.328 1 98.38 176 VAL B N 1
ATOM 3569 C CA . VAL B 1 176 ? -1.675 -21.391 -16.891 1 98.38 176 VAL B CA 1
ATOM 3570 C C . VAL B 1 176 ? -1.604 -22.891 -16.594 1 98.38 176 VAL B C 1
ATOM 3572 O O . VAL B 1 176 ? -0.843 -23.312 -15.711 1 98.38 176 VAL B O 1
ATOM 3575 N N . ILE B 1 177 ? -2.309 -23.688 -17.375 1 97.94 177 ILE B N 1
ATOM 3576 C CA . ILE B 1 177 ? -2.355 -25.125 -17.172 1 97.94 177 ILE B CA 1
ATOM 3577 C C . ILE B 1 177 ? -0.972 -25.734 -17.406 1 97.94 177 ILE B C 1
ATOM 3579 O O . ILE B 1 177 ? -0.5 -26.562 -16.625 1 97.94 177 ILE B O 1
ATOM 3583 N N . ASP B 1 178 ? -0.373 -25.281 -18.469 1 97.12 178 ASP B N 1
ATOM 3584 C CA . ASP B 1 178 ? 0.971 -25.75 -18.781 1 97.12 178 ASP B CA 1
ATOM 3585 C C . ASP B 1 178 ? 1.928 -25.484 -17.625 1 97.12 178 ASP B C 1
ATOM 3587 O O . ASP B 1 178 ? 2.68 -26.375 -17.203 1 97.12 178 ASP B O 1
ATOM 3591 N N . THR B 1 179 ? 1.868 -24.297 -17.078 1 97.69 179 THR B N 1
ATOM 3592 C CA . THR B 1 179 ? 2.734 -23.922 -15.969 1 97.69 179 THR B CA 1
ATOM 3593 C C . THR B 1 179 ? 2.455 -24.797 -14.75 1 97.69 179 THR B C 1
ATOM 3595 O O . THR B 1 179 ? 3.385 -25.312 -14.117 1 97.69 179 THR B O 1
ATOM 3598 N N . PHE B 1 180 ? 1.201 -24.953 -14.391 1 98 180 PHE B N 1
ATOM 3599 C CA . PHE B 1 180 ? 0.839 -25.75 -13.227 1 98 180 PHE B CA 1
ATOM 3600 C C . PHE B 1 180 ? 1.398 -27.172 -13.336 1 98 180 PHE B C 1
ATOM 3602 O O . PHE B 1 180 ? 1.909 -27.719 -12.359 1 98 180 PHE B O 1
ATOM 3609 N N . LEU B 1 181 ? 1.393 -27.734 -14.508 1 96.56 181 LEU B N 1
ATOM 3610 C CA . LEU B 1 181 ? 1.781 -29.125 -14.695 1 96.56 181 LEU B CA 1
ATOM 3611 C C . LEU B 1 181 ? 3.299 -29.266 -14.656 1 96.56 181 LEU B C 1
ATOM 3613 O O . LEU B 1 181 ? 3.812 -30.391 -14.555 1 96.56 181 LEU B O 1
ATOM 3617 N N . ARG B 1 182 ? 3.992 -28.141 -14.68 1 96.25 182 ARG B N 1
ATOM 3618 C CA . ARG B 1 182 ? 5.438 -28.219 -14.492 1 96.25 182 ARG B CA 1
ATOM 3619 C C . ARG B 1 182 ? 5.781 -28.719 -13.094 1 96.25 182 ARG B C 1
ATOM 3621 O O . ARG B 1 182 ? 6.922 -29.109 -12.836 1 96.25 182 ARG B O 1
ATOM 3628 N N . ALA B 1 183 ? 4.863 -28.766 -12.219 1 96.69 183 ALA B N 1
ATOM 3629 C CA . ALA B 1 183 ? 5.078 -29.219 -10.844 1 96.69 183 ALA B CA 1
ATOM 3630 C C . ALA B 1 183 ? 5.098 -30.75 -10.781 1 96.69 183 ALA B C 1
ATOM 3632 O O . ALA B 1 183 ? 5.477 -31.328 -9.758 1 96.69 183 ALA B O 1
ATOM 3633 N N . LEU B 1 184 ? 4.742 -31.438 -11.859 1 96.69 184 LEU B N 1
ATOM 3634 C CA . LEU B 1 184 ? 4.48 -32.875 -11.844 1 96.69 184 LEU B CA 1
ATOM 3635 C C . LEU B 1 184 ? 5.734 -33.656 -11.453 1 96.69 184 LEU B C 1
ATOM 3637 O O . LEU B 1 184 ? 5.676 -34.531 -10.602 1 96.69 184 LEU B O 1
ATOM 3641 N N . PRO B 1 185 ? 6.949 -33.312 -12.031 1 95.88 185 PRO B N 1
ATOM 3642 C CA . PRO B 1 185 ? 8.141 -34.062 -11.625 1 95.88 185 PRO B CA 1
ATOM 3643 C C . PRO B 1 185 ? 8.406 -33.969 -10.125 1 95.88 185 PRO B C 1
ATOM 3645 O O . PRO B 1 185 ? 8.727 -34.969 -9.484 1 95.88 185 PRO B O 1
ATOM 3648 N N . HIS B 1 186 ? 8.297 -32.781 -9.602 1 95.75 186 HIS B N 1
ATOM 3649 C CA . HIS B 1 186 ? 8.516 -32.594 -8.172 1 95.75 186 HIS B CA 1
ATOM 3650 C C . HIS B 1 186 ? 7.461 -33.344 -7.352 1 95.75 186 HIS B C 1
ATOM 3652 O O . HIS B 1 186 ? 7.77 -33.906 -6.301 1 95.75 186 HIS B O 1
ATOM 3658 N N . THR B 1 187 ? 6.199 -33.312 -7.793 1 97.12 187 THR B N 1
ATOM 3659 C CA . THR B 1 187 ? 5.098 -34 -7.129 1 97.12 187 THR B CA 1
ATOM 3660 C C . THR B 1 187 ? 5.375 -35.5 -7.02 1 97.12 187 THR B C 1
ATOM 3662 O O . THR B 1 187 ? 5.066 -36.125 -6 1 97.12 187 THR B O 1
ATOM 3665 N N . LEU B 1 188 ? 6.023 -36.031 -8.016 1 97.38 188 LEU B N 1
ATOM 3666 C CA . LEU B 1 188 ? 6.223 -37.469 -8.102 1 97.38 188 LEU B CA 1
ATOM 3667 C C . LEU B 1 188 ? 7.582 -37.875 -7.523 1 97.38 188 LEU B C 1
ATOM 3669 O O . LEU B 1 188 ? 7.934 -39.062 -7.52 1 97.38 188 LEU B O 1
ATOM 3673 N N . ARG B 1 189 ? 8.297 -36.938 -6.949 1 95.38 189 ARG B N 1
ATOM 3674 C CA . ARG B 1 189 ? 9.719 -37.094 -6.652 1 95.38 189 ARG B CA 1
ATOM 3675 C C . ARG B 1 189 ? 9.945 -38.25 -5.684 1 95.38 189 ARG B C 1
ATOM 3677 O O . ARG B 1 189 ? 10.953 -38.969 -5.773 1 95.38 189 ARG B O 1
ATOM 3684 N N . ASP B 1 190 ? 8.984 -38.5 -4.82 1 94.88 190 ASP B N 1
ATOM 3685 C CA . ASP B 1 190 ? 9.211 -39.5 -3.77 1 94.88 190 ASP B CA 1
ATOM 3686 C C . ASP B 1 190 ? 8.477 -40.812 -4.078 1 94.88 190 ASP B C 1
ATOM 3688 O O . ASP B 1 190 ? 8.469 -41.719 -3.264 1 94.88 190 ASP B O 1
ATOM 3692 N N . VAL B 1 191 ? 7.84 -40.812 -5.234 1 94.88 191 VAL B N 1
ATOM 3693 C CA . VAL B 1 191 ? 7.109 -42.031 -5.602 1 94.88 191 VAL B CA 1
ATOM 3694 C C . VAL B 1 191 ? 8.062 -43.031 -6.242 1 94.88 191 VAL B C 1
ATOM 3696 O O . VAL B 1 191 ? 8.773 -42.688 -7.191 1 94.88 191 VAL B O 1
ATOM 3699 N N . THR B 1 192 ? 8.125 -44.219 -5.703 1 93.06 192 THR B N 1
ATOM 3700 C CA . THR B 1 192 ? 8.945 -45.281 -6.277 1 93.06 192 THR B CA 1
ATOM 3701 C C . THR B 1 192 ? 8.297 -45.844 -7.527 1 93.06 192 THR B C 1
ATOM 3703 O O . THR B 1 192 ? 7.109 -46.188 -7.508 1 93.06 192 THR B O 1
ATOM 3706 N N . ALA B 1 193 ? 9.039 -45.875 -8.625 1 95.94 193 ALA B N 1
ATOM 3707 C CA . ALA B 1 193 ? 8.609 -46.469 -9.898 1 95.94 193 ALA B CA 1
ATOM 3708 C C . ALA B 1 193 ? 9.805 -46.938 -10.719 1 95.94 193 ALA B C 1
ATOM 3710 O O . ALA B 1 193 ? 10.891 -46.344 -10.633 1 95.94 193 ALA B O 1
ATOM 3711 N N . PRO B 1 194 ? 9.602 -48.062 -11.453 1 94.94 194 PRO B N 1
ATOM 3712 C CA . PRO B 1 194 ? 10.695 -48.469 -12.328 1 94.94 194 PRO B CA 1
ATOM 3713 C C . PRO B 1 194 ? 11.109 -47.406 -13.32 1 94.94 194 PRO B C 1
ATOM 3715 O O . PRO B 1 194 ? 10.273 -46.594 -13.766 1 94.94 194 PRO B O 1
ATOM 3718 N N . GLU B 1 195 ? 12.414 -47.375 -13.555 1 94.62 195 GLU B N 1
ATOM 3719 C CA . GLU B 1 195 ? 12.891 -46.5 -14.617 1 94.62 195 GLU B CA 1
ATOM 3720 C C . GLU B 1 195 ? 12.109 -46.719 -15.914 1 94.62 195 GLU B C 1
ATOM 3722 O O . GLU B 1 195 ? 11.836 -47.875 -16.281 1 94.62 195 GLU B O 1
ATOM 3727 N N . GLY B 1 196 ? 11.711 -45.594 -16.531 1 92.69 196 GLY B N 1
ATOM 3728 C CA . GLY B 1 196 ? 10.961 -45.719 -17.766 1 92.69 196 GLY B CA 1
ATOM 3729 C C . GLY B 1 196 ? 9.461 -45.625 -17.562 1 92.69 196 GLY B C 1
ATOM 3730 O O . GLY B 1 196 ? 8.703 -45.469 -18.516 1 92.69 196 GLY B O 1
ATOM 3731 N N . SER B 1 197 ? 9.023 -45.75 -16.297 1 94.62 197 SER B N 1
ATOM 3732 C CA . SER B 1 197 ? 7.605 -45.531 -16.016 1 94.62 197 SER B CA 1
ATOM 3733 C C . SER B 1 197 ? 7.164 -44.156 -16.453 1 94.62 197 SER B C 1
ATOM 3735 O O . SER B 1 197 ? 7.93 -43.188 -16.344 1 94.62 197 SER B O 1
ATOM 3737 N N . THR B 1 198 ? 5.898 -44.094 -16.984 1 95.25 198 THR B N 1
ATOM 3738 C CA . THR B 1 198 ? 5.387 -42.812 -17.453 1 95.25 198 THR B CA 1
ATOM 3739 C C . THR B 1 198 ? 4.023 -42.5 -16.828 1 95.25 198 THR B C 1
ATOM 3741 O O . THR B 1 198 ? 3.205 -43.406 -16.656 1 95.25 198 THR B O 1
ATOM 3744 N N . VAL B 1 199 ? 3.863 -41.281 -16.406 1 96 199 VAL B N 1
ATOM 3745 C CA . VAL B 1 199 ? 2.576 -40.75 -15.984 1 96 199 VAL B CA 1
ATOM 3746 C C . VAL B 1 199 ? 2.107 -39.688 -16.969 1 96 199 VAL B C 1
ATOM 3748 O O . VAL B 1 199 ? 2.764 -38.656 -17.141 1 96 199 VAL B O 1
ATOM 3751 N N . ARG B 1 200 ? 1.005 -39.938 -17.625 1 96 200 ARG B N 1
ATOM 3752 C CA . ARG B 1 200 ? 0.415 -38.969 -18.547 1 96 200 ARG B CA 1
ATOM 3753 C C . ARG B 1 200 ? -0.779 -38.281 -17.906 1 96 200 ARG B C 1
ATOM 3755 O O . ARG B 1 200 ? -1.711 -38.938 -17.438 1 96 200 ARG B O 1
ATOM 3762 N N . VAL B 1 201 ? -0.732 -37 -17.828 1 96.5 201 VAL B N 1
ATOM 3763 C CA . VAL B 1 201 ? -1.872 -36.188 -17.406 1 96.5 201 VAL B CA 1
ATOM 3764 C C . VAL B 1 201 ? -2.49 -35.5 -18.625 1 96.5 201 VAL B C 1
ATOM 3766 O O . VAL B 1 201 ? -1.821 -34.719 -19.312 1 96.5 201 VAL B O 1
ATOM 3769 N N . THR B 1 202 ? -3.695 -35.844 -18.906 1 96.19 202 THR B N 1
ATOM 3770 C CA . THR B 1 202 ? -4.457 -35.188 -19.953 1 96.19 202 THR B CA 1
ATOM 3771 C C . THR B 1 202 ? -5.488 -34.219 -19.375 1 96.19 202 THR B C 1
ATOM 3773 O O . THR B 1 202 ? -6.254 -34.625 -18.484 1 96.19 202 THR B O 1
ATOM 3776 N N . VAL B 1 203 ? -5.406 -32.969 -19.812 1 97.25 203 VAL B N 1
ATOM 3777 C CA . VAL B 1 203 ? -6.379 -31.969 -19.391 1 97.25 203 VAL B CA 1
ATOM 3778 C C . VAL B 1 203 ? -7.312 -31.641 -20.562 1 97.25 203 VAL B C 1
ATOM 3780 O O . VAL B 1 203 ? -6.863 -31.234 -21.625 1 97.25 203 VAL B O 1
ATOM 3783 N N . THR B 1 204 ? -8.602 -31.859 -20.344 1 97.12 204 THR B N 1
ATOM 3784 C CA . THR B 1 204 ? -9.594 -31.578 -21.359 1 97.12 204 THR B CA 1
ATOM 3785 C C . THR B 1 204 ? -10.219 -30.203 -21.156 1 97.12 204 THR B C 1
ATOM 3787 O O . THR B 1 204 ? -10.234 -29.688 -20.031 1 97.12 204 THR B O 1
ATOM 3790 N N . GLY B 1 205 ? -10.758 -29.609 -22.266 1 95.5 205 GLY B N 1
ATOM 3791 C CA . GLY B 1 205 ? -11.367 -28.281 -22.188 1 95.5 205 GLY B CA 1
ATOM 3792 C C . GLY B 1 205 ? -10.445 -27.172 -22.656 1 95.5 205 GLY B C 1
ATOM 3793 O O . GLY B 1 205 ? -9.414 -27.438 -23.281 1 95.5 205 GLY B O 1
ATOM 3794 N N . PRO B 1 206 ? -10.805 -25.922 -22.438 1 95.25 206 PRO B N 1
ATOM 3795 C CA . PRO B 1 206 ? -9.977 -24.797 -22.891 1 95.25 206 PRO B CA 1
ATOM 3796 C C . PRO B 1 206 ? -8.562 -24.828 -22.312 1 95.25 206 PRO B C 1
ATOM 3798 O O . PRO B 1 206 ? -8.383 -25.016 -21.109 1 95.25 206 PRO B O 1
ATOM 3801 N N . GLY B 1 207 ? -7.57 -24.672 -23.25 1 94.31 207 GLY B N 1
ATOM 3802 C CA . GLY B 1 207 ? -6.184 -24.656 -22.812 1 94.31 207 GLY B CA 1
ATOM 3803 C C . GLY B 1 207 ? -5.645 -26.031 -22.484 1 94.31 207 GLY B C 1
ATOM 3804 O O . GLY B 1 207 ? -4.527 -26.172 -21.969 1 94.31 207 GLY B O 1
ATOM 3805 N N . GLY B 1 208 ? -6.445 -27.031 -22.719 1 94.12 208 GLY B N 1
ATOM 3806 C CA . GLY B 1 208 ? -6.062 -28.391 -22.391 1 94.12 208 GLY B CA 1
ATOM 3807 C C . GLY B 1 208 ? -4.891 -28.891 -23.219 1 94.12 208 GLY B C 1
ATOM 3808 O O . GLY B 1 208 ? -4.383 -28.188 -24.094 1 94.12 208 GLY B O 1
ATOM 3809 N N . GLY B 1 209 ? -4.406 -30.047 -22.891 1 93.94 209 GLY B N 1
ATOM 3810 C CA . GLY B 1 209 ? -3.252 -30.719 -23.469 1 93.94 209 GLY B CA 1
ATOM 3811 C C . GLY B 1 209 ? -2.873 -32 -22.75 1 93.94 209 GLY B C 1
ATOM 3812 O O . GLY B 1 209 ? -3.678 -32.562 -22 1 93.94 209 GLY B O 1
ATOM 3813 N N . ALA B 1 210 ? -1.776 -32.469 -23.172 1 94.62 210 ALA B N 1
ATOM 3814 C CA . ALA B 1 210 ? -1.253 -33.688 -22.547 1 94.62 210 ALA B CA 1
ATOM 3815 C C . ALA B 1 210 ? 0.202 -33.5 -22.125 1 94.62 210 ALA B C 1
ATOM 3817 O O . ALA B 1 210 ? 1 -32.938 -22.859 1 94.62 210 ALA B O 1
ATOM 3818 N N . TRP B 1 211 ? 0.478 -33.875 -20.922 1 95.12 211 TRP B N 1
ATOM 3819 C CA . TRP B 1 211 ? 1.818 -33.844 -20.344 1 95.12 211 TRP B CA 1
ATOM 3820 C C . TRP B 1 211 ? 2.256 -35.219 -19.859 1 95.12 211 TRP B C 1
ATOM 3822 O O . TRP B 1 211 ? 1.513 -35.906 -19.156 1 95.12 211 TRP B O 1
ATOM 3832 N N . THR B 1 212 ? 3.389 -35.594 -20.266 1 95.06 212 THR B N 1
ATOM 3833 C CA . THR B 1 212 ? 3.906 -36.906 -19.859 1 95.06 212 THR B CA 1
ATOM 3834 C C . THR B 1 212 ? 5.18 -36.75 -19.031 1 95.06 212 THR B C 1
ATOM 3836 O O . THR B 1 212 ? 6.117 -36.062 -19.453 1 95.06 212 THR B O 1
ATOM 3839 N N . CYS B 1 213 ? 5.141 -37.281 -17.891 1 95.06 213 CYS B N 1
ATOM 3840 C CA . CYS B 1 213 ? 6.293 -37.312 -17 1 95.06 213 CYS B CA 1
ATOM 3841 C C . CYS B 1 213 ? 6.91 -38.719 -16.969 1 95.06 213 CYS B C 1
ATOM 3843 O O . CYS B 1 213 ? 6.215 -39.688 -16.719 1 95.06 213 CYS B O 1
ATOM 3845 N N . THR B 1 214 ? 8.258 -38.781 -17.203 1 94.69 214 THR B N 1
ATOM 3846 C CA . THR B 1 214 ? 8.945 -40.062 -17.297 1 94.69 214 THR B CA 1
ATOM 3847 C C . THR B 1 214 ? 9.953 -40.219 -16.172 1 94.69 214 THR B C 1
ATOM 3849 O O . THR B 1 214 ? 10.719 -39.312 -15.883 1 94.69 214 THR B O 1
ATOM 3852 N N . ARG B 1 215 ? 9.914 -41.406 -15.57 1 95.06 215 ARG B N 1
ATOM 3853 C CA . ARG B 1 215 ? 10.891 -41.719 -14.531 1 95.06 215 ARG B CA 1
ATOM 3854 C C . ARG B 1 215 ? 12.258 -42.031 -15.133 1 95.06 215 ARG B C 1
ATOM 3856 O O . ARG B 1 215 ? 12.445 -43.062 -15.773 1 95.06 215 ARG B O 1
ATOM 3863 N N . GLY B 1 216 ? 13.18 -41.062 -14.914 1 92.19 216 GLY B N 1
ATOM 3864 C CA . GLY B 1 216 ? 14.57 -41.312 -15.258 1 92.19 216 GLY B CA 1
ATOM 3865 C C . GLY B 1 216 ? 15.344 -42 -14.148 1 92.19 216 GLY B C 1
ATOM 3866 O O . GLY B 1 216 ? 14.766 -42.375 -13.133 1 92.19 216 GLY B O 1
ATOM 3867 N N . PRO B 1 217 ? 16.609 -42.188 -14.422 1 92.38 217 PRO B N 1
ATOM 3868 C CA . PRO B 1 217 ? 17.438 -42.844 -13.406 1 92.38 217 PRO B CA 1
ATOM 3869 C C . PRO B 1 217 ? 17.516 -42.062 -12.102 1 92.38 217 PRO B C 1
ATOM 3871 O O . PRO B 1 217 ? 17.531 -42.656 -11.016 1 92.38 217 PRO B O 1
ATOM 3874 N N . ASP B 1 218 ? 17.484 -40.781 -12.227 1 91.25 218 ASP B N 1
ATOM 3875 C CA . ASP B 1 218 ? 17.734 -39.969 -11.031 1 91.25 218 ASP B CA 1
ATOM 3876 C C . ASP B 1 218 ? 16.484 -39.188 -10.609 1 91.25 218 ASP B C 1
ATOM 3878 O O . ASP B 1 218 ? 16.312 -38.844 -9.438 1 91.25 218 ASP B O 1
ATOM 3882 N N . ARG B 1 219 ? 15.617 -38.906 -11.648 1 93.12 219 ARG B N 1
ATOM 3883 C CA . ARG B 1 219 ? 14.445 -38.062 -11.344 1 93.12 219 ARG B CA 1
ATOM 3884 C C . ARG B 1 219 ? 13.359 -38.25 -12.391 1 93.12 219 ARG B C 1
ATOM 3886 O O . ARG B 1 219 ? 13.594 -38.844 -13.445 1 93.12 219 ARG B O 1
ATOM 3893 N N . TRP B 1 220 ? 12.227 -37.75 -12 1 94.81 220 TRP B N 1
ATOM 3894 C CA . TRP B 1 220 ? 11.156 -37.625 -12.969 1 94.81 220 TRP B CA 1
ATOM 3895 C C . TRP B 1 220 ? 11.406 -36.438 -13.891 1 94.81 220 TRP B C 1
ATOM 3897 O O . TRP B 1 220 ? 11.898 -35.375 -13.453 1 94.81 220 TRP B O 1
ATOM 3907 N N . ARG B 1 221 ? 11.031 -36.594 -15.188 1 93.69 221 ARG B N 1
ATOM 3908 C CA . ARG B 1 221 ? 11.211 -35.531 -16.172 1 93.69 221 ARG B CA 1
ATOM 3909 C C . ARG B 1 221 ? 9.945 -35.344 -17 1 93.69 221 ARG B C 1
ATOM 3911 O O . ARG B 1 221 ? 9.289 -36.312 -17.391 1 93.69 221 ARG B O 1
ATOM 3918 N N . LEU B 1 222 ? 9.641 -34.094 -17.047 1 93.56 222 LEU B N 1
ATOM 3919 C CA . LEU B 1 222 ? 8.5 -33.75 -17.891 1 93.56 222 LEU B CA 1
ATOM 3920 C C . LEU B 1 222 ? 8.914 -33.688 -19.359 1 93.56 222 LEU B C 1
ATOM 3922 O O . LEU B 1 222 ? 9.891 -33 -19.703 1 93.56 222 LEU B O 1
ATOM 3926 N N . ASP B 1 223 ? 8.312 -34.5 -19.984 1 80.31 223 ASP B N 1
ATOM 3927 C CA . ASP B 1 223 ? 8.602 -34.562 -21.422 1 80.31 223 ASP B CA 1
ATOM 3928 C C . ASP B 1 223 ? 7.488 -33.906 -22.234 1 80.31 223 ASP B C 1
ATOM 3930 O O . ASP B 1 223 ? 6.398 -33.656 -21.703 1 80.31 223 ASP B O 1
ATOM 3934 N N . GLY B 1 224 ? 7.797 -33.188 -23.25 1 60.81 224 GLY B N 1
ATOM 3935 C CA . GLY B 1 224 ? 6.711 -32.812 -24.141 1 60.81 224 GLY B CA 1
ATOM 3936 C C . GLY B 1 224 ? 5.832 -34 -24.547 1 60.81 224 GLY B C 1
ATOM 3937 O O . GLY B 1 224 ? 5.73 -34.969 -23.797 1 60.81 224 GLY B O 1
ATOM 3938 N N . PRO B 1 225 ? 4.969 -33.844 -25.469 1 55.56 225 PRO B N 1
ATOM 3939 C CA . PRO B 1 225 ? 4.031 -34.875 -25.938 1 55.56 225 PRO B CA 1
ATOM 3940 C C . PRO B 1 225 ? 4.703 -36.219 -26.156 1 55.56 225 PRO B C 1
ATOM 3942 O O . PRO B 1 225 ? 5.793 -36.312 -26.734 1 55.56 225 PRO B O 1
ATOM 3945 N N . ALA B 1 226 ? 4.535 -37.094 -25.203 1 57.53 226 ALA B N 1
ATOM 3946 C CA . ALA B 1 226 ? 5.129 -38.438 -25.109 1 57.53 226 ALA B CA 1
ATOM 3947 C C . ALA B 1 226 ? 4.871 -39.219 -26.375 1 57.53 226 ALA B C 1
ATOM 3949 O O . ALA B 1 226 ? 3.898 -38.969 -27.094 1 57.53 226 ALA B O 1
ATOM 3950 N N . PRO B 1 227 ? 5.715 -40.188 -26.391 1 56.06 227 PRO B N 1
ATOM 3951 C CA . PRO B 1 227 ? 5.75 -41.25 -27.406 1 56.06 227 PRO B CA 1
ATOM 3952 C C . PRO B 1 227 ? 4.492 -42.125 -27.391 1 56.06 227 PRO B C 1
ATOM 3954 O O . PRO B 1 227 ? 3.73 -42.094 -26.422 1 56.06 227 PRO B O 1
ATOM 3957 N N . ALA B 1 228 ? 4.098 -42.812 -28.531 1 64.25 228 ALA B N 1
ATOM 3958 C CA . ALA B 1 228 ? 3.012 -43.656 -29.031 1 64.25 228 ALA B CA 1
ATOM 3959 C C . ALA B 1 228 ? 2.762 -44.844 -28.109 1 64.25 228 ALA B C 1
ATOM 3961 O O . ALA B 1 228 ? 1.835 -45.625 -28.328 1 64.25 228 ALA B O 1
ATOM 3962 N N . ARG B 1 229 ? 3.561 -45.125 -26.984 1 77 229 ARG B N 1
ATOM 3963 C CA . ARG B 1 229 ? 3.25 -46.281 -26.172 1 77 229 ARG B CA 1
ATOM 3964 C C . ARG B 1 229 ? 2.336 -45.906 -25 1 77 229 ARG B C 1
ATOM 3966 O O . ARG B 1 229 ? 2.342 -44.75 -24.547 1 77 229 ARG B O 1
ATOM 3973 N N . PRO B 1 230 ? 1.412 -46.844 -24.656 1 89.44 230 PRO B N 1
ATOM 3974 C CA . PRO B 1 230 ? 0.543 -46.594 -23.516 1 89.44 230 PRO B CA 1
ATOM 3975 C C . PRO B 1 230 ? 1.325 -46.219 -22.25 1 89.44 230 PRO B C 1
ATOM 3977 O O . PRO B 1 230 ? 2.35 -46.844 -21.953 1 89.44 230 PRO B O 1
ATOM 3980 N N . PRO B 1 231 ? 0.947 -45.188 -21.547 1 93.94 231 PRO B N 1
ATOM 3981 C CA . PRO B 1 231 ? 1.657 -44.781 -20.328 1 93.94 231 PRO B CA 1
ATOM 3982 C C . PRO B 1 231 ? 1.46 -45.781 -19.188 1 93.94 231 PRO B C 1
ATOM 3984 O O . PRO B 1 231 ? 0.5 -46.562 -19.188 1 93.94 231 PRO B O 1
ATOM 3987 N N . THR B 1 232 ? 2.389 -45.812 -18.219 1 96.06 232 THR B N 1
ATOM 3988 C CA . THR B 1 232 ? 2.256 -46.625 -17.016 1 96.06 232 THR B CA 1
ATOM 3989 C C . THR B 1 232 ? 1.008 -46.219 -16.234 1 96.06 232 THR B C 1
ATOM 3991 O O . THR B 1 232 ? 0.304 -47.094 -15.703 1 96.06 232 THR B O 1
ATOM 3994 N N . ALA B 1 233 ? 0.733 -44.938 -16.125 1 96.94 233 ALA B N 1
ATOM 3995 C CA . ALA B 1 233 ? -0.481 -44.406 -15.531 1 96.94 233 ALA B CA 1
ATOM 3996 C C . ALA B 1 233 ? -0.989 -43.188 -16.328 1 96.94 233 ALA B C 1
ATOM 3998 O O . ALA B 1 233 ? -0.197 -42.406 -16.828 1 96.94 233 ALA B O 1
ATOM 3999 N N . ALA B 1 234 ? -2.295 -43.125 -16.438 1 96.56 234 ALA B N 1
ATOM 4000 C CA . ALA B 1 234 ? -2.932 -42 -17.125 1 96.56 234 ALA B CA 1
ATOM 4001 C C . ALA B 1 234 ? -3.98 -41.344 -16.234 1 96.56 234 ALA B C 1
ATOM 4003 O O . ALA B 1 234 ? -4.758 -42.031 -15.57 1 96.56 234 ALA B O 1
ATOM 4004 N N . LEU B 1 235 ? -3.941 -40.062 -16.172 1 97.69 235 LEU B N 1
ATOM 4005 C CA . LEU B 1 235 ? -4.875 -39.25 -15.414 1 97.69 235 LEU B CA 1
ATOM 4006 C C . LEU B 1 235 ? -5.535 -38.219 -16.312 1 97.69 235 LEU B C 1
ATOM 4008 O O . LEU B 1 235 ? -4.852 -37.375 -16.922 1 97.69 235 LEU B O 1
ATOM 4012 N N . ASP B 1 236 ? -6.855 -38.281 -16.438 1 97.94 236 ASP B N 1
ATOM 4013 C CA . ASP B 1 236 ? -7.621 -37.312 -17.234 1 97.94 236 ASP B CA 1
ATOM 4014 C C . ASP B 1 236 ? -8.438 -36.375 -16.328 1 97.94 236 ASP B C 1
ATOM 4016 O O . ASP B 1 236 ? -9.273 -36.844 -15.547 1 97.94 236 ASP B O 1
ATOM 4020 N N . LEU B 1 237 ? -8.211 -35.094 -16.422 1 98.19 237 LEU B N 1
ATOM 4021 C CA . LEU B 1 237 ? -8.914 -34.031 -15.703 1 98.19 237 LEU B CA 1
ATOM 4022 C C . LEU B 1 237 ? -9.422 -32.969 -16.672 1 98.19 237 LEU B C 1
ATOM 4024 O O . LEU B 1 237 ? -8.883 -32.812 -17.781 1 98.19 237 LEU B O 1
ATOM 4028 N N . ASP B 1 238 ? -10.445 -32.281 -16.281 1 98.12 238 ASP B N 1
ATOM 4029 C CA . ASP B 1 238 ? -10.789 -31.109 -17.094 1 98.12 238 ASP B CA 1
ATOM 4030 C C . ASP B 1 238 ? -10.078 -29.859 -16.594 1 98.12 238 ASP B C 1
ATOM 4032 O O . ASP B 1 238 ? -9.477 -29.875 -15.516 1 98.12 238 ASP B O 1
ATOM 4036 N N . THR B 1 239 ? -10.117 -28.797 -17.406 1 97.94 239 THR B N 1
ATOM 4037 C CA . THR B 1 239 ? -9.391 -27.578 -17.125 1 97.94 239 THR B CA 1
ATOM 4038 C C . THR B 1 239 ? -9.797 -26.984 -15.781 1 97.94 239 THR B C 1
ATOM 4040 O O . THR B 1 239 ? -8.945 -26.625 -14.969 1 97.94 239 THR B O 1
ATOM 4043 N N . ASP B 1 240 ? -11.07 -26.922 -15.484 1 97.19 240 ASP B N 1
ATOM 4044 C CA . ASP B 1 240 ? -11.578 -26.359 -14.242 1 97.19 240 ASP B CA 1
ATOM 4045 C C . ASP B 1 240 ? -11.078 -27.125 -13.031 1 97.19 240 ASP B C 1
ATOM 4047 O O . ASP B 1 240 ? -10.586 -26.547 -12.07 1 97.19 240 ASP B O 1
ATOM 4051 N N . THR B 1 241 ? -11.117 -28.406 -13.117 1 98.12 241 THR B N 1
ATOM 4052 C CA . THR B 1 241 ? -10.641 -29.266 -12.039 1 98.12 241 THR B CA 1
ATOM 4053 C C . THR B 1 241 ? -9.141 -29.109 -11.844 1 98.12 241 THR B C 1
ATOM 4055 O O . THR B 1 241 ? -8.656 -29.047 -10.711 1 98.12 241 THR B O 1
ATOM 4058 N N . THR B 1 242 ? -8.445 -29.016 -12.922 1 98.44 242 THR B N 1
ATOM 4059 C CA . THR B 1 242 ? -6.988 -29 -12.883 1 98.44 242 THR B CA 1
ATOM 4060 C C . THR B 1 242 ? -6.473 -27.766 -12.156 1 98.44 242 THR B C 1
ATOM 4062 O O . THR B 1 242 ? -5.68 -27.891 -11.219 1 98.44 242 THR B O 1
ATOM 4065 N N . TRP B 1 243 ? -6.945 -26.578 -12.562 1 97.94 243 TRP B N 1
ATOM 4066 C CA . TRP B 1 243 ? -6.371 -25.391 -11.922 1 97.94 243 TRP B CA 1
ATOM 4067 C C . TRP B 1 243 ? -6.809 -25.297 -10.461 1 97.94 243 TRP B C 1
ATOM 4069 O O . TRP B 1 243 ? -6.043 -24.859 -9.602 1 97.94 243 TRP B O 1
ATOM 4079 N N . ARG B 1 244 ? -8.008 -25.75 -10.133 1 97.56 244 ARG B N 1
ATOM 4080 C CA . ARG B 1 244 ? -8.477 -25.719 -8.75 1 97.56 244 ARG B CA 1
ATOM 4081 C C . ARG B 1 244 ? -7.684 -26.703 -7.883 1 97.56 244 ARG B C 1
ATOM 4083 O O . ARG B 1 244 ? -7.395 -26.406 -6.719 1 97.56 244 ARG B O 1
ATOM 4090 N N . LEU B 1 245 ? -7.383 -27.828 -8.445 1 98.06 245 LEU B N 1
ATOM 4091 C CA . LEU B 1 245 ? -6.559 -28.812 -7.738 1 98.06 245 LEU B CA 1
ATOM 4092 C C . LEU B 1 245 ? -5.168 -28.25 -7.469 1 98.06 245 LEU B C 1
ATOM 4094 O O . LEU B 1 245 ? -4.688 -28.281 -6.336 1 98.06 245 LEU B O 1
ATOM 4098 N N . CYS B 1 246 ? -4.551 -27.656 -8.516 1 98.06 246 CYS B N 1
ATOM 4099 C CA . CYS B 1 246 ? -3.172 -27.188 -8.453 1 98.06 246 CYS B CA 1
ATOM 4100 C C . CYS B 1 246 ? -3.039 -26.031 -7.477 1 98.06 246 CYS B C 1
ATOM 4102 O O . CYS B 1 246 ? -1.949 -25.766 -6.961 1 98.06 246 CYS B O 1
ATOM 4104 N N . THR B 1 247 ? -4.172 -25.312 -7.191 1 97.12 247 THR B N 1
ATOM 4105 C CA . THR B 1 247 ? -4.121 -24.141 -6.328 1 97.12 247 THR B CA 1
ATOM 4106 C C . THR B 1 247 ? -4.832 -24.422 -5.004 1 97.12 247 THR B C 1
ATOM 4108 O O . THR B 1 247 ? -5.086 -23.5 -4.227 1 97.12 247 THR B O 1
ATOM 4111 N N . ARG B 1 248 ? -5.285 -25.672 -4.793 1 95 248 ARG B N 1
ATOM 4112 C CA . ARG B 1 248 ? -5.918 -26.156 -3.57 1 95 248 ARG B CA 1
ATOM 4113 C C . ARG B 1 248 ? -7.266 -25.484 -3.348 1 95 248 ARG B C 1
ATOM 4115 O O . ARG B 1 248 ? -7.672 -25.25 -2.207 1 95 248 ARG B O 1
ATOM 4122 N N . GLY B 1 249 ? -7.863 -25.141 -4.484 1 94.44 249 GLY B N 1
ATOM 4123 C CA . GLY B 1 249 ? -9.266 -24.75 -4.441 1 94.44 249 GLY B CA 1
ATOM 4124 C C . GLY B 1 249 ? -10.195 -25.938 -4.199 1 94.44 249 GLY B C 1
ATOM 4125 O O . GLY B 1 249 ? -11.328 -25.75 -3.75 1 94.44 249 GLY B O 1
ATOM 4126 N N . ILE B 1 250 ? -9.719 -27.109 -4.551 1 95.81 250 ILE B N 1
ATOM 4127 C CA . ILE B 1 250 ? -10.367 -28.375 -4.207 1 95.81 250 ILE B CA 1
ATOM 4128 C C . ILE B 1 250 ? -9.328 -29.359 -3.674 1 95.81 250 ILE B C 1
ATOM 4130 O O . ILE B 1 250 ? -8.125 -29.188 -3.893 1 95.81 250 ILE B O 1
ATOM 4134 N N . THR B 1 251 ? -9.812 -30.375 -3 1 96.12 251 THR B N 1
ATOM 4135 C CA . THR B 1 251 ? -8.906 -31.391 -2.453 1 96.12 251 THR B CA 1
ATOM 4136 C C . THR B 1 251 ? -8.57 -32.438 -3.508 1 96.12 251 THR B C 1
ATOM 4138 O O . THR B 1 251 ? -9.289 -32.594 -4.496 1 96.12 251 THR B O 1
ATOM 4141 N N . PRO B 1 252 ? -7.453 -33.188 -3.273 1 97.19 252 PRO B N 1
ATOM 4142 C CA . PRO B 1 252 ? -7.137 -34.312 -4.16 1 97.19 252 PRO B CA 1
ATOM 4143 C C . PRO B 1 252 ? -8.281 -35.312 -4.266 1 97.19 252 PRO B C 1
ATOM 4145 O O . PRO B 1 252 ? -8.531 -35.844 -5.344 1 97.19 252 PRO B O 1
ATOM 4148 N N . GLU B 1 253 ? -9.016 -35.469 -3.201 1 97.38 253 GLU B N 1
ATOM 4149 C CA . GLU B 1 253 ? -10.141 -36.375 -3.209 1 97.38 253 GLU B CA 1
ATOM 4150 C C . GLU B 1 253 ? -11.273 -35.875 -4.102 1 97.38 253 GLU B C 1
ATOM 4152 O O . GLU B 1 253 ? -11.867 -36.656 -4.859 1 97.38 253 GLU B O 1
ATOM 4157 N N . GLN B 1 254 ? -11.5 -34.625 -4.016 1 97.75 254 GLN B N 1
ATOM 4158 C CA . GLN B 1 254 ? -12.516 -34.031 -4.863 1 97.75 254 GLN B CA 1
ATOM 4159 C C . GLN B 1 254 ? -12.117 -34.062 -6.336 1 97.75 254 GLN B C 1
ATOM 4161 O O . GLN B 1 254 ? -12.961 -34.312 -7.207 1 97.75 254 GLN B O 1
ATOM 4166 N N . ALA B 1 255 ? -10.859 -33.875 -6.594 1 98.25 255 ALA B N 1
ATOM 4167 C CA . ALA B 1 255 ? -10.352 -33.969 -7.961 1 98.25 255 ALA B CA 1
ATOM 4168 C C . ALA B 1 255 ? -10.445 -35.406 -8.484 1 98.25 255 ALA B C 1
ATOM 4170 O O . ALA B 1 255 ? -10.805 -35.625 -9.641 1 98.25 255 ALA B O 1
ATOM 4171 N N . ALA B 1 256 ? -10.125 -36.344 -7.633 1 97.69 256 ALA B N 1
ATOM 4172 C CA . ALA B 1 256 ? -10.18 -37.75 -8 1 97.69 256 ALA B CA 1
ATOM 4173 C C . ALA B 1 256 ? -11.586 -38.156 -8.43 1 97.69 256 ALA B C 1
ATOM 4175 O O . ALA B 1 256 ? -11.758 -38.938 -9.352 1 97.69 256 ALA B O 1
ATOM 4176 N N . ALA B 1 257 ? -12.523 -37.531 -7.773 1 97.62 257 ALA B N 1
ATOM 4177 C CA . ALA B 1 257 ? -13.922 -37.844 -8.062 1 97.62 257 ALA B CA 1
ATOM 4178 C C . ALA B 1 257 ? -14.32 -37.344 -9.445 1 97.62 257 ALA B C 1
ATOM 4180 O O . ALA B 1 257 ? -15.297 -37.844 -10.031 1 97.62 257 ALA B O 1
ATOM 4181 N N . ARG B 1 258 ? -13.547 -36.438 -9.992 1 97.25 258 ARG B N 1
ATOM 4182 C CA . ARG B 1 258 ? -13.859 -35.844 -11.289 1 97.25 258 ARG B CA 1
ATOM 4183 C C . ARG B 1 258 ? -12.93 -36.375 -12.375 1 97.25 258 ARG B C 1
ATOM 4185 O O . ARG B 1 258 ? -13.07 -36 -13.547 1 97.25 258 ARG B O 1
ATOM 4192 N N . ALA B 1 259 ? -12 -37.219 -11.992 1 97.69 259 ALA B N 1
ATOM 4193 C CA . ALA B 1 259 ? -10.922 -37.594 -12.891 1 97.69 259 ALA B CA 1
ATOM 4194 C C . ALA B 1 259 ? -11.164 -39 -13.438 1 97.69 259 ALA B C 1
ATOM 4196 O O . ALA B 1 259 ? -11.898 -39.812 -12.844 1 97.69 259 ALA B O 1
ATOM 4197 N N . ARG B 1 260 ? -10.633 -39.312 -14.547 1 97.81 260 ARG B N 1
ATOM 4198 C CA . ARG B 1 260 ? -10.492 -40.688 -15.062 1 97.81 260 ARG B CA 1
ATOM 4199 C C . ARG B 1 260 ? -9.055 -41.156 -14.922 1 97.81 260 ARG B C 1
ATOM 4201 O O . ARG B 1 260 ? -8.109 -40.438 -15.266 1 97.81 260 ARG B O 1
ATOM 4208 N N . VAL B 1 261 ? -8.945 -42.344 -14.359 1 97.25 261 VAL B N 1
ATOM 4209 C CA . VAL B 1 261 ? -7.629 -42.938 -14.125 1 97.25 261 VAL B CA 1
ATOM 4210 C C . VAL B 1 261 ? -7.508 -44.25 -14.883 1 97.25 261 VAL B C 1
ATOM 4212 O O . VAL B 1 261 ? -8.43 -45.062 -14.859 1 97.25 261 VAL B O 1
ATOM 4215 N N . ASP B 1 262 ? -6.426 -44.406 -15.586 1 96.69 262 ASP B N 1
ATOM 4216 C CA . ASP B 1 262 ? -6.066 -45.688 -16.219 1 96.69 262 ASP B CA 1
ATOM 4217 C C . ASP B 1 262 ? -4.637 -46.094 -15.875 1 96.69 262 ASP B C 1
ATOM 4219 O O . ASP B 1 262 ? -3.752 -45.219 -15.773 1 96.69 262 ASP B O 1
ATOM 4223 N N . GLY B 1 263 ? -4.434 -47.375 -15.672 1 96.88 263 GLY B N 1
ATOM 4224 C CA . GLY B 1 263 ? -3.102 -47.875 -15.359 1 96.88 263 GLY B CA 1
ATOM 4225 C C . GLY B 1 263 ? -2.807 -47.906 -13.867 1 96.88 263 GLY B C 1
ATOM 4226 O O . GLY B 1 263 ? -3.67 -48.25 -13.062 1 96.88 263 GLY B O 1
ATOM 4227 N N . ASP B 1 264 ? -1.579 -47.656 -13.477 1 97.06 264 ASP B N 1
ATOM 4228 C CA . ASP B 1 264 ? -1.11 -47.75 -12.094 1 97.06 264 ASP B CA 1
ATOM 4229 C C . ASP B 1 264 ? -1.805 -46.719 -11.219 1 97.06 264 ASP B C 1
ATOM 4231 O O . ASP B 1 264 ? -1.47 -45.531 -11.273 1 97.06 264 ASP B O 1
ATOM 4235 N N . ARG B 1 265 ? -2.678 -47.094 -10.375 1 96.19 265 ARG B N 1
ATOM 4236 C CA . ARG B 1 265 ? -3.492 -46.219 -9.555 1 96.19 265 ARG B CA 1
ATOM 4237 C C . ARG B 1 265 ? -2.637 -45.469 -8.523 1 96.19 265 ARG B C 1
ATOM 4239 O O . ARG B 1 265 ? -2.941 -44.344 -8.148 1 96.19 265 ARG B O 1
ATOM 4246 N N . ARG B 1 266 ? -1.642 -46.094 -8.094 1 96.69 266 ARG B N 1
ATOM 4247 C CA . ARG B 1 266 ? -0.75 -45.469 -7.125 1 96.69 266 ARG B CA 1
ATOM 4248 C C . ARG B 1 266 ? -0.081 -44.25 -7.723 1 96.69 266 ARG B C 1
ATOM 4250 O O . ARG B 1 266 ? -0.019 -43.188 -7.082 1 96.69 266 ARG B O 1
ATOM 4257 N N . LEU B 1 267 ? 0.352 -44.344 -8.953 1 97.25 267 LEU B N 1
ATOM 4258 C CA . LEU B 1 267 ? 0.999 -43.25 -9.641 1 97.25 267 LEU B CA 1
ATOM 4259 C C . LEU B 1 267 ? -0.003 -42.125 -9.938 1 97.25 267 LEU B C 1
ATOM 4261 O O . LEU B 1 267 ? 0.312 -40.938 -9.781 1 97.25 267 LEU B O 1
ATOM 4265 N N . ALA B 1 268 ? -1.159 -42.531 -10.336 1 96.75 268 ALA B N 1
ATOM 4266 C CA . ALA B 1 268 ? -2.203 -41.562 -10.617 1 96.75 268 ALA B CA 1
ATOM 4267 C C . ALA B 1 268 ? -2.588 -40.781 -9.352 1 96.75 268 ALA B C 1
ATOM 4269 O O . ALA B 1 268 ? -2.762 -39.562 -9.391 1 96.75 268 ALA B O 1
ATOM 4270 N N . THR B 1 269 ? -2.732 -41.5 -8.234 1 96.5 269 THR B N 1
ATOM 4271 C CA . THR B 1 269 ? -3.059 -40.875 -6.949 1 96.5 269 THR B CA 1
ATOM 4272 C C . THR B 1 269 ? -1.953 -39.906 -6.512 1 96.5 269 THR B C 1
ATOM 4274 O O . THR B 1 269 ? -2.23 -38.844 -5.977 1 96.5 269 THR B O 1
ATOM 4277 N N . ALA B 1 270 ? -0.724 -40.312 -6.75 1 97.88 270 ALA B N 1
ATOM 4278 C CA . ALA B 1 270 ? 0.405 -39.438 -6.441 1 97.88 270 ALA B CA 1
ATOM 4279 C C . ALA B 1 270 ? 0.347 -38.156 -7.273 1 97.88 270 ALA B C 1
ATOM 4281 O O . ALA B 1 270 ? 0.611 -37.062 -6.762 1 97.88 270 ALA B O 1
ATOM 4282 N N . ALA B 1 271 ? -0.035 -38.312 -8.555 1 98.19 271 ALA B N 1
ATOM 4283 C CA . ALA B 1 271 ? -0.134 -37.125 -9.438 1 98.19 271 ALA B CA 1
ATOM 4284 C C . ALA B 1 271 ? -1.224 -36.188 -8.961 1 98.19 271 ALA B C 1
ATOM 4286 O O . ALA B 1 271 ? -1.104 -34.969 -9.125 1 98.19 271 ALA B O 1
ATOM 4287 N N . LEU B 1 272 ? -2.252 -36.688 -8.312 1 98.38 272 LEU B N 1
ATOM 4288 C CA . LEU B 1 272 ? -3.369 -35.875 -7.824 1 98.38 272 LEU B CA 1
ATOM 4289 C C . LEU B 1 272 ? -2.951 -35.031 -6.625 1 98.38 272 LEU B C 1
ATOM 4291 O O . LEU B 1 272 ? -3.674 -34.125 -6.219 1 98.38 272 LEU B O 1
ATOM 4295 N N . GLN B 1 273 ? -1.744 -35.281 -6.094 1 97.62 273 GLN B N 1
ATOM 4296 C CA . GLN B 1 273 ? -1.243 -34.5 -4.969 1 97.62 273 GLN B CA 1
ATOM 4297 C C . GLN B 1 273 ? -0.527 -33.25 -5.453 1 97.62 273 GLN B C 1
ATOM 4299 O O . GLN B 1 273 ? 0.069 -32.5 -4.652 1 97.62 273 GLN B O 1
ATOM 4304 N N . ILE B 1 274 ? -0.635 -32.969 -6.727 1 97.94 274 ILE B N 1
ATOM 4305 C CA . ILE B 1 274 ? 0.072 -31.859 -7.324 1 97.94 274 ILE B CA 1
ATOM 4306 C C . ILE B 1 274 ? -0.391 -30.547 -6.68 1 97.94 274 ILE B C 1
ATOM 4308 O O . ILE B 1 274 ? -1.584 -30.359 -6.434 1 97.94 274 ILE B O 1
ATOM 4312 N N . VAL B 1 275 ? 0.543 -29.688 -6.281 1 96.56 275 VAL B N 1
ATOM 4313 C CA . VAL B 1 275 ? 0.345 -28.328 -5.809 1 96.56 275 VAL B CA 1
ATOM 4314 C C . VAL B 1 275 ? 1.309 -27.391 -6.527 1 96.56 275 VAL B C 1
ATOM 4316 O O . VAL B 1 275 ? 2.523 -27.594 -6.512 1 96.56 275 VAL B O 1
ATOM 4319 N N . SER B 1 276 ? 0.75 -26.422 -7.199 1 96.81 276 SER B N 1
ATOM 4320 C CA . SER B 1 276 ? 1.585 -25.562 -8.047 1 96.81 276 SER B CA 1
ATOM 4321 C C . SER B 1 276 ? 1.626 -24.141 -7.523 1 96.81 276 SER B C 1
ATOM 4323 O O . SER B 1 276 ? 1.721 -23.188 -8.305 1 96.81 276 SER B O 1
ATOM 4325 N N . ILE B 1 277 ? 1.38 -23.906 -6.254 1 94.44 277 ILE B N 1
ATOM 4326 C CA . ILE B 1 277 ? 1.518 -22.656 -5.527 1 94.44 277 ILE B CA 1
ATOM 4327 C C . ILE B 1 277 ? 2.266 -22.891 -4.219 1 94.44 277 ILE B C 1
ATOM 4329 O O . ILE B 1 277 ? 2.457 -24.031 -3.805 1 94.44 277 ILE B O 1
ATOM 4333 N N . ILE B 1 278 ? 2.738 -21.797 -3.668 1 90 278 ILE B N 1
ATOM 4334 C CA . ILE B 1 278 ? 3.24 -21.906 -2.303 1 90 278 ILE B CA 1
ATOM 4335 C C . ILE B 1 278 ? 2.066 -22 -1.329 1 90 278 ILE B C 1
ATOM 4337 O O . ILE B 1 278 ? 1.166 -21.156 -1.349 1 90 278 ILE B O 1
ATOM 4341 N N . TRP B 1 279 ? 2.066 -23.031 -0.604 1 84.38 279 TRP B N 1
ATOM 4342 C CA . TRP B 1 279 ? 0.886 -23.344 0.196 1 84.38 279 TRP B CA 1
ATOM 4343 C C . TRP B 1 279 ? 1.283 -23.938 1.548 1 84.38 279 TRP B C 1
ATOM 4345 O O . TRP B 1 279 ? 2.215 -24.734 1.635 1 84.38 279 TRP B O 1
ATOM 4355 N N . SER B 1 280 ? 0.606 -23.312 2.568 1 78.44 280 SER B N 1
ATOM 4356 C CA . SER B 1 280 ? 0.714 -23.906 3.898 1 78.44 280 SER B CA 1
ATOM 4357 C C . SER B 1 280 ? -0.526 -24.719 4.238 1 78.44 280 SER B C 1
ATOM 4359 O O . SER B 1 280 ? -1.646 -24.203 4.207 1 78.44 280 SER B O 1
ATOM 4361 N N . PRO B 1 281 ? -0.273 -26 4.48 1 75.94 281 PRO B N 1
ATOM 4362 C CA . PRO B 1 281 ? -1.444 -26.781 4.906 1 75.94 281 PRO B CA 1
ATOM 4363 C C . PRO B 1 281 ? -2.113 -26.188 6.148 1 75.94 281 PRO B C 1
ATOM 4365 O O . PRO B 1 281 ? -1.444 -25.578 6.984 1 75.94 281 PRO B O 1
ATOM 4368 N N . PRO B 1 282 ? -3.445 -26.188 6.082 1 68.62 282 PRO B N 1
ATOM 4369 C CA . PRO B 1 282 ? -4.113 -25.703 7.289 1 68.62 282 PRO B CA 1
ATOM 4370 C C . PRO B 1 282 ? -3.607 -26.375 8.562 1 68.62 282 PRO B C 1
ATOM 4372 O O . PRO B 1 282 ? -3.215 -27.547 8.523 1 68.62 282 PRO B O 1
ATOM 4375 N N . ARG B 1 283 ? -3.268 -25.469 9.445 1 56.44 283 ARG B N 1
ATOM 4376 C CA . ARG B 1 283 ? -2.814 -25.984 10.734 1 56.44 283 ARG B CA 1
ATOM 4377 C C . ARG B 1 283 ? -3.812 -26.984 11.305 1 56.44 283 ARG B C 1
ATOM 4379 O O . ARG B 1 283 ? -5.023 -26.75 11.281 1 56.44 283 ARG B O 1
ATOM 4386 N N . ARG B 1 284 ? -3.281 -28.359 11.414 1 43.78 284 ARG B N 1
ATOM 4387 C CA . ARG B 1 284 ? -4.098 -29.375 12.078 1 43.78 284 ARG B CA 1
ATOM 4388 C C . ARG B 1 284 ? -4.457 -28.953 13.5 1 43.78 284 ARG B C 1
ATOM 4390 O O . ARG B 1 284 ? -3.697 -28.219 14.148 1 43.78 284 ARG B O 1
#